Protein AF-0000000080185558 (afdb_homodimer)

Nearest PDB structures (foldseek):
  8uqu-assembly2_C-2  TM=9.472E-01  e=3.050E-12  Bordetella bronchiseptica
  8uqu-assembly1_B  TM=9.343E-01  e=3.740E-11  Bordetella bronchiseptica
  8uqu-assembly1_A  TM=9.328E-01  e=8.891E-11  Bordetella bronchiseptica
  3cuc-assembly2_B  TM=7.951E-01  e=1.608E-10  Bacteroides thetaiotaomicron VPI-5482
  3cuc-assembly1_A  TM=7.942E-01  e=2.536E-10  Bacteroides thetaiotaomicron VPI-5482

Radius of gyration: 28.35 Å; Cα contacts (8 Å, |Δi|>4): 754; chains: 2; bounding box: 51×85×63 Å

Structure (mmCIF, N/CA/C/O backbone):
data_AF-0000000080185558-model_v1
#
loop_
_entity.id
_entity.type
_entity.pdbx_description
1 polymer 'Fic family protein'
#
loop_
_atom_site.group_PDB
_atom_site.id
_atom_site.type_symbol
_atom_site.label_atom_id
_atom_site.label_alt_id
_atom_site.label_comp_id
_atom_site.label_asym_id
_atom_site.label_entity_id
_atom_site.label_seq_id
_atom_site.pdbx_PDB_ins_code
_atom_site.Cartn_x
_atom_site.Cartn_y
_atom_site.Cartn_z
_atom_site.occupancy
_atom_site.B_iso_or_equiv
_atom_site.auth_seq_id
_atom_site.auth_comp_id
_atom_site.auth_asym_id
_atom_site.auth_atom_id
_atom_site.pdbx_PDB_model_num
ATOM 1 N N . MET A 1 1 ? 21.391 -17.516 -0.894 1 70.75 1 MET A N 1
ATOM 2 C CA . MET A 1 1 ? 20.391 -16.781 -0.129 1 70.75 1 MET A CA 1
ATOM 3 C C . MET A 1 1 ? 19.75 -15.688 -0.983 1 70.75 1 MET A C 1
ATOM 5 O O . MET A 1 1 ? 20.406 -15.102 -1.849 1 70.75 1 MET A O 1
ATOM 9 N N . ILE A 1 2 ? 18.406 -15.594 -1.009 1 83 2 ILE A N 1
ATOM 10 C CA . ILE A 1 2 ? 17.672 -14.602 -1.779 1 83 2 ILE A CA 1
ATOM 11 C C . ILE A 1 2 ? 18.094 -13.203 -1.357 1 83 2 ILE A C 1
ATOM 13 O O . ILE A 1 2 ? 17.938 -12.82 -0.195 1 83 2 ILE A O 1
ATOM 17 N N . ARG A 1 3 ? 18.766 -12.438 -2.232 1 83.06 3 ARG A N 1
ATOM 18 C CA . ARG A 1 3 ? 19.219 -11.078 -1.965 1 83.06 3 ARG A CA 1
ATOM 19 C C . ARG A 1 3 ? 18.094 -10.078 -2.135 1 83.06 3 ARG A C 1
ATOM 21 O O . ARG A 1 3 ? 17.984 -9.422 -3.172 1 83.06 3 ARG A O 1
ATOM 28 N N . SER A 1 4 ? 17.359 -9.875 -1.063 1 83 4 SER A N 1
ATOM 29 C CA . SER A 1 4 ? 16.203 -8.992 -1.104 1 83 4 SER A CA 1
ATOM 30 C C . SER A 1 4 ? 16.594 -7.543 -0.873 1 83 4 SER A C 1
ATOM 32 O O . SER A 1 4 ? 15.781 -6.633 -1.06 1 83 4 SER A O 1
ATOM 34 N N . ASP A 1 5 ? 17.812 -7.254 -0.482 1 86.44 5 ASP A N 1
ATOM 35 C CA . ASP A 1 5 ? 18.297 -5.91 -0.185 1 86.44 5 ASP A CA 1
ATOM 36 C C . ASP A 1 5 ? 18.5 -5.102 -1.467 1 86.44 5 ASP A C 1
ATOM 38 O O . ASP A 1 5 ? 18.656 -3.879 -1.419 1 86.44 5 ASP A O 1
ATOM 42 N N . THR A 1 6 ? 18.391 -5.789 -2.619 1 87.88 6 THR A N 1
ATOM 43 C CA . THR A 1 6 ? 18.625 -5.121 -3.898 1 87.88 6 THR A CA 1
ATOM 44 C C . THR A 1 6 ? 17.297 -4.633 -4.492 1 87.88 6 THR A C 1
ATOM 46 O O . THR A 1 6 ? 17.281 -3.98 -5.535 1 87.88 6 THR A O 1
ATOM 49 N N . ILE A 1 7 ? 16.25 -4.91 -3.818 1 91.12 7 ILE A N 1
ATOM 50 C CA . ILE A 1 7 ? 14.953 -4.453 -4.301 1 91.12 7 ILE A CA 1
ATOM 51 C C . ILE A 1 7 ? 14.914 -2.926 -4.305 1 91.12 7 ILE A C 1
ATOM 53 O O . ILE A 1 7 ? 15.273 -2.287 -3.316 1 91.12 7 ILE A O 1
ATOM 57 N N . GLN A 1 8 ? 14.602 -2.414 -5.383 1 91.69 8 GLN A N 1
ATOM 58 C CA . GLN A 1 8 ? 14.336 -0.984 -5.469 1 91.69 8 GLN A CA 1
ATOM 59 C C . GLN A 1 8 ? 12.836 -0.708 -5.496 1 91.69 8 GLN A C 1
ATOM 61 O O . GLN A 1 8 ? 12.156 -1.01 -6.48 1 91.69 8 GLN A O 1
ATOM 66 N N . ILE A 1 9 ? 12.367 -0.141 -4.449 1 96.5 9 ILE A N 1
ATOM 67 C CA . ILE A 1 9 ? 10.953 0.216 -4.391 1 96.5 9 ILE A CA 1
ATOM 68 C C . ILE A 1 9 ? 10.727 1.552 -5.094 1 96.5 9 ILE A C 1
ATOM 70 O O . ILE A 1 9 ? 10.938 2.615 -4.508 1 96.5 9 ILE A O 1
ATOM 74 N N . THR A 1 10 ? 10.312 1.49 -6.305 1 96.5 10 THR A N 1
ATOM 75 C CA . THR A 1 10 ? 10.047 2.676 -7.113 1 96.5 10 THR A CA 1
ATOM 76 C C . THR A 1 10 ? 8.68 3.258 -6.785 1 96.5 10 THR A C 1
ATOM 78 O O . THR A 1 10 ? 7.855 2.602 -6.141 1 96.5 10 THR A O 1
ATOM 81 N N . PRO A 1 11 ? 8.383 4.488 -7.207 1 96.5 11 PRO A N 1
ATOM 82 C CA . PRO A 1 11 ? 7.043 5.051 -7.035 1 96.5 11 PRO A CA 1
ATOM 83 C C . PRO A 1 11 ? 5.957 4.184 -7.668 1 96.5 11 PRO A C 1
ATOM 85 O O . PRO A 1 11 ? 4.855 4.074 -7.117 1 96.5 11 PRO A O 1
ATOM 88 N N . GLU A 1 12 ? 6.301 3.521 -8.734 1 96.69 12 GLU A N 1
ATOM 89 C CA . GLU A 1 12 ? 5.328 2.65 -9.383 1 96.69 12 GLU A CA 1
ATOM 90 C C . GLU A 1 12 ? 4.996 1.444 -8.516 1 96.69 12 GLU A C 1
ATOM 92 O O . GLU A 1 12 ? 3.824 1.094 -8.344 1 96.69 12 GLU A O 1
ATOM 97 N N . ILE A 1 13 ? 6.027 0.806 -7.984 1 97.81 13 ILE A N 1
ATOM 98 C CA . ILE A 1 13 ? 5.828 -0.347 -7.113 1 97.81 13 ILE A CA 1
ATOM 99 C C . ILE A 1 13 ? 5 0.061 -5.895 1 97.81 13 ILE A C 1
ATOM 101 O O . ILE A 1 13 ? 4.059 -0.641 -5.516 1 97.81 13 ILE A O 1
ATOM 105 N N . LEU A 1 14 ? 5.324 1.234 -5.34 1 98.38 14 LEU A N 1
ATOM 106 C CA . LEU A 1 14 ? 4.574 1.75 -4.199 1 98.38 14 LEU A CA 1
ATOM 107 C C . LEU A 1 14 ? 3.107 1.959 -4.566 1 98.38 14 LEU A C 1
ATOM 109 O O . LEU A 1 14 ? 2.213 1.548 -3.824 1 98.38 14 LEU A O 1
ATOM 113 N N . ALA A 1 15 ? 2.863 2.578 -5.684 1 97.88 15 ALA A N 1
ATOM 114 C CA . ALA A 1 15 ? 1.501 2.875 -6.117 1 97.88 15 ALA A CA 1
ATOM 115 C C . ALA A 1 15 ? 0.706 1.592 -6.34 1 97.88 15 ALA A C 1
ATOM 117 O O . ALA A 1 15 ? -0.466 1.508 -5.965 1 97.88 15 ALA A O 1
ATOM 118 N N . LEU A 1 16 ? 1.311 0.596 -6.941 1 98.44 16 LEU A N 1
ATOM 119 C CA . LEU A 1 16 ? 0.646 -0.675 -7.211 1 98.44 16 LEU A CA 1
ATOM 120 C C . LEU A 1 16 ? 0.282 -1.383 -5.91 1 98.44 16 LEU A C 1
ATOM 122 O O . LEU A 1 16 ? -0.855 -1.828 -5.738 1 98.44 16 LEU A O 1
ATOM 126 N N . ILE A 1 17 ? 1.252 -1.471 -4.996 1 98.75 17 ILE A N 1
ATOM 127 C CA . ILE A 1 17 ? 1.008 -2.168 -3.736 1 98.75 17 ILE A CA 1
ATOM 128 C C . ILE A 1 17 ? -0.048 -1.418 -2.928 1 98.75 17 ILE A C 1
ATOM 130 O O . ILE A 1 17 ? -0.914 -2.035 -2.303 1 98.75 17 ILE A O 1
ATOM 134 N N . ALA A 1 18 ? 0.009 -0.059 -2.947 1 98.44 18 ALA A N 1
ATOM 135 C CA . ALA A 1 18 ? -0.997 0.746 -2.26 1 98.44 18 ALA A CA 1
ATOM 136 C C . ALA A 1 18 ? -2.393 0.469 -2.812 1 98.44 18 ALA A C 1
ATOM 138 O O . ALA A 1 18 ? -3.352 0.324 -2.049 1 98.44 18 ALA A O 1
ATOM 139 N N . ARG A 1 19 ? -2.506 0.372 -4.094 1 97.75 19 ARG A N 1
ATOM 140 C CA . ARG A 1 19 ? -3.779 0.091 -4.75 1 97.75 19 ARG A CA 1
ATOM 141 C C . ARG A 1 19 ? -4.301 -1.29 -4.367 1 97.75 19 ARG A C 1
ATOM 143 O O . ARG A 1 19 ? -5.484 -1.452 -4.066 1 97.75 19 ARG A O 1
ATOM 150 N N . LEU A 1 20 ? -3.455 -2.246 -4.402 1 98.62 20 LEU A N 1
ATOM 151 C CA . LEU A 1 20 ? -3.828 -3.617 -4.07 1 98.62 20 LEU A CA 1
ATOM 152 C C . LEU A 1 20 ? -4.289 -3.719 -2.621 1 98.62 20 LEU A C 1
ATOM 154 O O . LEU A 1 20 ? -5.285 -4.383 -2.328 1 98.62 20 LEU A O 1
ATOM 158 N N . ASN A 1 21 ? -3.59 -3.027 -1.733 1 98.44 21 ASN A N 1
ATOM 159 C CA . ASN A 1 21 ? -3.979 -3.051 -0.327 1 98.44 21 ASN A CA 1
ATOM 160 C C . ASN A 1 21 ? -5.289 -2.305 -0.095 1 98.44 21 ASN A C 1
ATOM 162 O O . ASN A 1 21 ? -6.086 -2.691 0.764 1 98.44 21 ASN A O 1
ATOM 166 N N . GLU A 1 22 ? -5.457 -1.172 -0.789 1 97.25 22 GLU A N 1
ATOM 167 C CA . GLU A 1 22 ? -6.727 -0.459 -0.682 1 97.25 22 GLU A CA 1
ATOM 168 C C . GLU A 1 22 ? -7.898 -1.363 -1.05 1 97.25 22 GLU A C 1
ATOM 170 O O . GLU A 1 22 ? -8.914 -1.382 -0.354 1 97.25 22 GLU A O 1
ATOM 175 N N . PHE A 1 23 ? -7.828 -2.152 -2.1 1 96.81 23 PHE A N 1
ATOM 176 C CA . PHE A 1 23 ? -8.891 -3.068 -2.5 1 96.81 23 PHE A CA 1
ATOM 177 C C . PHE A 1 23 ? -9.039 -4.199 -1.487 1 96.81 23 PHE A C 1
ATOM 179 O O . PHE A 1 23 ? -10.156 -4.641 -1.204 1 96.81 23 PHE A O 1
ATOM 186 N N . LYS A 1 24 ? -7.875 -4.73 -1.01 1 96.38 24 LYS A N 1
ATOM 187 C CA . LYS A 1 24 ? -7.895 -5.75 0.033 1 96.38 24 LYS A CA 1
ATOM 188 C C . LYS A 1 24 ? -8.75 -5.309 1.219 1 96.38 24 LYS A C 1
ATOM 190 O O . LYS A 1 24 ? -9.594 -6.062 1.696 1 96.38 24 LYS A O 1
ATOM 195 N N . GLY A 1 25 ? -8.555 -4.059 1.689 1 94.44 25 GLY A N 1
ATOM 196 C CA . GLY A 1 25 ? -9.344 -3.521 2.785 1 94.44 25 GLY A CA 1
ATOM 197 C C . GLY A 1 25 ? -10.82 -3.393 2.451 1 94.44 25 GLY A C 1
ATOM 198 O O . GLY A 1 25 ? -11.672 -3.773 3.25 1 94.44 25 GLY A O 1
ATOM 199 N N . ALA A 1 26 ? -11.086 -2.865 1.263 1 93 26 ALA A N 1
ATOM 200 C CA . ALA A 1 26 ? -12.469 -2.701 0.82 1 93 26 ALA A CA 1
ATOM 201 C C . ALA A 1 26 ? -13.188 -4.047 0.759 1 93 26 ALA A C 1
ATOM 203 O O . ALA A 1 26 ? -14.32 -4.172 1.222 1 93 26 ALA A O 1
ATOM 204 N N . TRP A 1 27 ? -12.5 -4.992 0.212 1 92.31 27 TRP A N 1
ATOM 205 C CA . TRP A 1 27 ? -13.086 -6.32 0.049 1 92.31 27 TRP A CA 1
ATOM 206 C C . TRP A 1 27 ? -13.445 -6.926 1.401 1 92.31 27 TRP A C 1
ATOM 208 O O . TRP A 1 27 ? -14.531 -7.48 1.569 1 92.31 27 TRP A O 1
ATOM 218 N N . ARG A 1 28 ? -12.57 -6.789 2.309 1 88.69 28 ARG A N 1
ATOM 219 C CA . ARG A 1 28 ? -12.781 -7.34 3.643 1 88.69 28 ARG A CA 1
ATOM 220 C C . ARG A 1 28 ? -13.977 -6.68 4.324 1 88.69 28 ARG A C 1
ATOM 222 O O . ARG A 1 28 ? -14.75 -7.344 5.016 1 88.69 28 ARG A O 1
ATOM 229 N N . ALA A 1 29 ? -14.172 -5.375 4.09 1 84.5 29 ALA A N 1
ATOM 230 C CA . ALA A 1 29 ? -15.195 -4.594 4.773 1 84.5 29 ALA A CA 1
ATOM 231 C C . ALA A 1 29 ? -16.562 -4.777 4.113 1 84.5 29 ALA A C 1
ATOM 233 O O . ALA A 1 29 ? -17.594 -4.641 4.77 1 84.5 29 ALA A O 1
ATOM 234 N N . MET A 1 30 ? -16.594 -4.746 2.719 1 76.75 30 MET A N 1
ATOM 235 C CA . MET A 1 30 ? -17.844 -4.891 1.983 1 76.75 30 MET A CA 1
ATOM 236 C C . MET A 1 30 ? -18.656 -6.062 2.518 1 76.75 30 MET A C 1
ATOM 238 O O . MET A 1 30 ? -19.875 -6.094 2.369 1 76.75 30 MET A O 1
ATOM 242 N N . GLY A 1 31 ? -18.219 -6.633 3.553 1 63.84 31 GLY A N 1
ATOM 243 C CA . GLY A 1 31 ? -18.969 -7.816 3.947 1 63.84 31 GLY A CA 1
ATOM 244 C C . GLY A 1 31 ? -19.172 -8.797 2.809 1 63.84 31 GLY A C 1
ATOM 245 O O . GLY A 1 31 ? -18.625 -8.617 1.716 1 63.84 31 GLY A O 1
ATOM 246 N N . THR A 1 32 ? -19.844 -9.852 3.09 1 60.66 32 THR A N 1
ATOM 247 C CA . THR A 1 32 ? -19.984 -10.969 2.16 1 60.66 32 THR A CA 1
ATOM 248 C C . THR A 1 32 ? -21.078 -10.68 1.131 1 60.66 32 THR A C 1
ATOM 250 O O . THR A 1 32 ? -22.203 -10.344 1.491 1 60.66 32 THR A O 1
ATOM 253 N N . LEU A 1 33 ? -20.594 -10.102 -0.109 1 70.44 33 LEU A N 1
ATOM 254 C CA . LEU A 1 33 ? -21.547 -10.336 -1.199 1 70.44 33 LEU A CA 1
ATOM 255 C C . LEU A 1 33 ? -22.422 -11.547 -0.913 1 70.44 33 LEU A C 1
ATOM 257 O O . LEU A 1 33 ? -22.062 -12.391 -0.088 1 70.44 33 LEU A O 1
ATOM 261 N N . ALA A 1 34 ? -23.578 -11.461 -1.423 1 80.69 34 ALA A N 1
ATOM 262 C CA . ALA A 1 34 ? -24.422 -12.641 -1.251 1 80.69 34 ALA A CA 1
ATOM 263 C C . ALA A 1 34 ? -23.656 -13.922 -1.582 1 80.69 34 ALA A C 1
ATOM 265 O O . ALA A 1 34 ? -22.906 -13.969 -2.562 1 80.69 34 ALA A O 1
ATOM 266 N N . PRO A 1 35 ? -23.781 -14.773 -0.708 1 83.31 35 PRO A N 1
ATOM 267 C CA . PRO A 1 35 ? -23.047 -16.031 -0.886 1 83.31 35 PRO A CA 1
ATOM 268 C C . PRO A 1 35 ? -23.219 -16.625 -2.283 1 83.31 35 PRO A C 1
ATOM 270 O O . PRO A 1 35 ? -22.266 -17.172 -2.846 1 83.31 35 PRO A O 1
ATOM 273 N N . GLU A 1 36 ? -24.422 -16.5 -2.84 1 86.06 36 GLU A N 1
ATOM 274 C CA . GLU A 1 36 ? -24.703 -17.047 -4.164 1 86.06 36 GLU A CA 1
ATOM 275 C C . GLU A 1 36 ? -23.875 -16.328 -5.234 1 86.06 36 GLU A C 1
ATOM 277 O O . GLU A 1 36 ? -23.375 -16.969 -6.168 1 86.06 36 GLU A O 1
ATOM 282 N N . ARG A 1 37 ? -23.766 -15.07 -5.043 1 85.38 37 ARG A N 1
ATOM 283 C CA . ARG A 1 37 ? -22.969 -14.289 -5.996 1 85.38 37 ARG A CA 1
ATOM 284 C C . ARG A 1 37 ? -21.484 -14.633 -5.898 1 85.38 37 ARG A C 1
ATOM 286 O O . ARG A 1 37 ? -20.812 -14.773 -6.918 1 85.38 37 ARG A O 1
ATOM 293 N N . LEU A 1 38 ? -21.062 -14.789 -4.707 1 88.25 38 LEU A N 1
ATOM 294 C CA . LEU A 1 38 ? -19.656 -15.156 -4.48 1 88.25 38 LEU A CA 1
ATOM 295 C C . LEU A 1 38 ? -19.359 -16.531 -5.066 1 88.25 38 LEU A C 1
ATOM 297 O O . LEU A 1 38 ? -18.297 -16.75 -5.656 1 88.25 38 LEU A O 1
ATOM 301 N N . ARG A 1 39 ? -20.281 -17.391 -4.906 1 89.62 39 ARG A N 1
ATOM 302 C CA . ARG A 1 39 ? -20.125 -18.734 -5.461 1 89.62 39 ARG A CA 1
ATOM 303 C C . ARG A 1 39 ? -20.031 -18.688 -6.984 1 89.62 39 ARG A C 1
ATOM 305 O O . ARG A 1 39 ? -19.219 -19.406 -7.582 1 89.62 39 ARG A O 1
ATOM 312 N N . GLY A 1 40 ? -20.859 -17.812 -7.547 1 89.44 40 GLY A N 1
ATOM 313 C CA . GLY A 1 40 ? -20.812 -17.656 -8.992 1 89.44 40 GLY A CA 1
ATOM 314 C C . GLY A 1 40 ? -19.5 -17.078 -9.484 1 89.44 40 GLY A C 1
ATOM 315 O O . GLY A 1 40 ? -18.906 -17.594 -10.438 1 89.44 40 GLY A O 1
ATOM 316 N N . LEU A 1 41 ? -19.016 -16.109 -8.812 1 90.81 41 LEU A N 1
ATOM 317 C CA . LEU A 1 41 ? -17.75 -15.484 -9.172 1 90.81 41 LEU A CA 1
ATOM 318 C C . LEU A 1 41 ? -16.609 -16.484 -9.031 1 90.81 41 LEU A C 1
ATOM 320 O O . LEU A 1 41 ? -15.727 -16.547 -9.898 1 90.81 41 LEU A O 1
ATOM 324 N N . ARG A 1 42 ? -16.656 -17.219 -8.008 1 93 42 ARG A N 1
ATOM 325 C CA . ARG A 1 42 ? -15.594 -18.188 -7.742 1 93 42 ARG A CA 1
ATOM 326 C C . ARG A 1 42 ? -15.562 -19.266 -8.82 1 93 42 ARG A C 1
ATOM 328 O O . ARG A 1 42 ? -14.484 -19.703 -9.242 1 93 42 ARG A O 1
ATOM 335 N N . ARG A 1 43 ? -16.734 -19.734 -9.195 1 92.06 43 ARG A N 1
ATOM 336 C CA . ARG A 1 43 ? -16.828 -20.766 -10.219 1 92.06 43 ARG A CA 1
ATOM 337 C C . ARG A 1 43 ? -16.234 -20.266 -11.539 1 92.06 43 ARG A C 1
ATOM 339 O O . ARG A 1 43 ? -15.445 -20.984 -12.172 1 92.06 43 ARG A O 1
ATOM 346 N N . VAL A 1 44 ? -16.578 -19.094 -11.898 1 92.62 44 VAL A N 1
ATOM 347 C CA . VAL A 1 44 ? -16.078 -18.531 -13.141 1 92.62 44 VAL A CA 1
ATOM 348 C C . VAL A 1 44 ? -14.57 -18.359 -13.055 1 92.62 44 VAL A C 1
ATOM 350 O O . VAL A 1 44 ? -13.844 -18.719 -13.992 1 92.62 44 VAL A O 1
ATOM 353 N N . ALA A 1 45 ? -14.094 -17.828 -11.961 1 94.69 45 ALA A N 1
ATOM 354 C CA . ALA A 1 45 ? -12.664 -17.625 -11.766 1 94.69 45 ALA A CA 1
ATOM 355 C C . ALA A 1 45 ? -11.898 -18.938 -11.82 1 94.69 45 ALA A C 1
ATOM 357 O O . ALA A 1 45 ? -10.805 -19 -12.398 1 94.69 45 ALA A O 1
ATOM 358 N N . LEU A 1 46 ? -12.492 -19.938 -11.188 1 95 46 LEU A N 1
ATOM 359 C CA . LEU A 1 46 ? -11.852 -21.25 -11.156 1 95 46 LEU A CA 1
ATOM 360 C C . LEU A 1 46 ? -11.688 -21.812 -12.57 1 95 46 LEU A C 1
ATOM 362 O O . LEU A 1 46 ? -10.609 -22.281 -12.93 1 95 46 LEU A O 1
ATOM 366 N N . ILE A 1 47 ? -12.688 -21.719 -13.352 1 94.5 47 ILE A N 1
ATOM 367 C CA . ILE A 1 47 ? -12.672 -22.219 -14.727 1 94.5 47 ILE A CA 1
ATOM 368 C C . ILE A 1 47 ? -11.609 -21.453 -15.531 1 94.5 47 ILE A C 1
ATOM 370 O O . ILE A 1 47 ? -10.797 -22.078 -16.219 1 94.5 47 ILE A O 1
ATOM 374 N N . GLU A 1 48 ? -11.617 -20.172 -15.367 1 95.75 48 GLU A N 1
ATOM 375 C CA . GLU A 1 48 ? -10.641 -19.344 -16.078 1 95.75 48 GLU A CA 1
ATOM 376 C C . GLU A 1 48 ? -9.219 -19.656 -15.625 1 95.75 48 GLU A C 1
ATOM 378 O O . GLU A 1 48 ? -8.305 -19.719 -16.453 1 95.75 48 GLU A O 1
ATOM 383 N N . SER A 1 49 ? -9.047 -19.797 -14.328 1 96.69 49 SER A N 1
ATOM 384 C CA . SER A 1 49 ? -7.73 -20.078 -13.773 1 96.69 49 SER A CA 1
ATOM 385 C C . SER A 1 49 ? -7.176 -21.406 -14.305 1 96.69 49 SER A C 1
ATOM 387 O O . SER A 1 49 ? -6.02 -21.469 -14.734 1 96.69 49 SER A O 1
ATOM 389 N N . ILE A 1 50 ? -8.031 -22.391 -14.297 1 95.25 50 ILE A N 1
ATOM 390 C CA . ILE A 1 50 ? -7.621 -23.719 -14.766 1 95.25 50 ILE A CA 1
ATOM 391 C C . ILE A 1 50 ? -7.277 -23.656 -16.25 1 95.25 50 ILE A C 1
ATOM 393 O O . ILE A 1 50 ? -6.18 -24.031 -16.656 1 95.25 50 ILE A O 1
ATOM 397 N N . GLY A 1 51 ? -8.211 -23.156 -17.031 1 95 51 GLY A N 1
ATOM 398 C CA . GLY A 1 51 ? -7.996 -23.062 -18.469 1 95 51 GLY A CA 1
ATOM 399 C C . GLY A 1 51 ? -6.766 -22.266 -18.828 1 95 51 GLY A C 1
ATOM 400 O O . GLY A 1 51 ? -5.93 -22.719 -19.609 1 95 51 GLY A O 1
ATOM 401 N N . SER A 1 52 ? -6.602 -21.094 -18.266 1 96.69 52 SER A N 1
ATOM 402 C CA . SER A 1 52 ? -5.496 -20.188 -18.578 1 96.69 52 SER A CA 1
ATOM 403 C C . SER A 1 52 ? -4.16 -20.797 -18.156 1 96.69 52 SER A C 1
ATOM 405 O O . SER A 1 52 ? -3.17 -20.688 -18.891 1 96.69 52 SE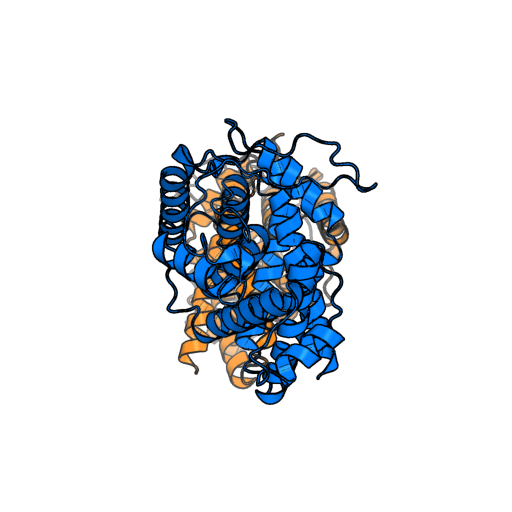R A O 1
ATOM 407 N N . SER A 1 53 ? -4.125 -21.359 -16.953 1 95.88 53 SER A N 1
ATOM 408 C CA . SER A 1 53 ? -2.873 -21.938 -16.469 1 95.88 53 SER A CA 1
ATOM 409 C C . SER A 1 53 ? -2.371 -23.031 -17.406 1 95.88 53 SER A C 1
ATOM 411 O O . SER A 1 53 ? -1.172 -23.125 -17.672 1 95.88 53 SER A O 1
ATOM 413 N N . ILE A 1 54 ? -3.289 -23.859 -17.922 1 92.06 54 ILE A N 1
ATOM 414 C CA . ILE A 1 54 ? -2.91 -24.953 -18.812 1 92.06 54 ILE A CA 1
ATOM 415 C C . ILE A 1 54 ? -2.564 -24.406 -20.188 1 92.06 54 ILE A C 1
ATOM 417 O O . ILE A 1 54 ? -1.644 -24.906 -20.844 1 92.06 54 ILE A O 1
ATOM 421 N N . ARG A 1 55 ? -3.215 -23.359 -20.594 1 93.19 55 ARG A N 1
ATOM 422 C CA . ARG A 1 55 ? -2.955 -22.766 -21.906 1 93.19 55 ARG A CA 1
ATOM 423 C C . ARG A 1 55 ? -1.618 -22.031 -21.906 1 93.19 55 ARG A C 1
ATOM 425 O O . ARG A 1 55 ? -0.947 -21.953 -22.938 1 93.19 55 ARG A O 1
ATOM 432 N N . ILE A 1 56 ? -1.224 -21.453 -20.781 1 92 56 ILE A N 1
ATOM 433 C CA . ILE A 1 56 ? 0.089 -20.828 -20.656 1 92 56 ILE A CA 1
ATOM 434 C C . ILE A 1 56 ? 1.18 -21.844 -20.984 1 92 56 ILE A C 1
ATOM 436 O O . ILE A 1 56 ? 2.207 -21.516 -21.562 1 92 56 ILE A O 1
ATOM 440 N N . GLU A 1 57 ? 0.874 -23.141 -20.719 1 87.44 57 GLU A N 1
ATOM 441 C CA . GLU A 1 57 ? 1.847 -24.219 -20.938 1 87.44 57 GLU A CA 1
ATOM 442 C C . GLU A 1 57 ? 1.7 -24.812 -22.328 1 87.44 57 GLU A C 1
ATOM 444 O O . GLU A 1 57 ? 2.428 -25.734 -22.688 1 87.44 57 GLU A O 1
ATOM 449 N N . GLY A 1 58 ? 0.653 -24.422 -23.109 1 85.75 58 GLY A N 1
ATOM 450 C CA . GLY A 1 58 ? 0.615 -24.844 -24.5 1 85.75 58 GLY A CA 1
ATOM 451 C C . GLY A 1 58 ? -0.654 -25.594 -24.859 1 85.75 58 GLY A C 1
ATOM 452 O O . GLY A 1 58 ? -0.856 -25.953 -26.031 1 85.75 58 GLY A O 1
ATOM 453 N N . SER A 1 59 ? -1.517 -25.781 -23.875 1 86.94 59 SER A N 1
ATOM 454 C CA . SER A 1 59 ? -2.781 -26.453 -24.156 1 86.94 59 SER A CA 1
ATOM 455 C C . SER A 1 59 ? -3.686 -25.578 -25.016 1 86.94 59 SER A C 1
ATOM 457 O O . SER A 1 59 ? -3.492 -24.359 -25.094 1 86.94 59 SER A O 1
ATOM 459 N N . LYS A 1 60 ? -4.645 -26.234 -25.641 1 88.88 60 LYS A N 1
ATOM 460 C CA . LYS A 1 60 ? -5.562 -25.484 -26.5 1 88.88 60 LYS A CA 1
ATOM 461 C C . LYS A 1 60 ? -6.992 -25.562 -25.969 1 88.88 60 LYS A C 1
ATOM 463 O O . LYS A 1 60 ? -7.926 -25.078 -26.609 1 88.88 60 LYS A O 1
ATOM 468 N N . LEU A 1 61 ? -7.141 -26.156 -24.828 1 90 61 LEU A N 1
ATOM 469 C CA . LEU A 1 61 ? -8.477 -26.297 -24.266 1 90 61 LEU A CA 1
ATOM 470 C C . LEU A 1 61 ? -9.109 -24.938 -24 1 90 61 LEU A C 1
ATOM 472 O O . LEU A 1 61 ? -8.469 -24.062 -23.422 1 90 61 LEU A O 1
ATOM 476 N N . THR A 1 62 ? -10.352 -24.766 -24.391 1 92.31 62 THR A N 1
ATOM 477 C CA . THR A 1 62 ? -11.102 -23.547 -24.141 1 92.31 62 THR A CA 1
ATOM 478 C C . THR A 1 62 ? -11.758 -23.594 -22.766 1 92.31 62 THR A C 1
ATOM 480 O O . THR A 1 62 ? -11.875 -24.656 -22.156 1 92.31 62 THR A O 1
ATOM 483 N N . ASP A 1 63 ? -12.195 -22.438 -22.328 1 92.62 63 ASP A N 1
ATOM 484 C CA . ASP A 1 63 ? -12.883 -22.375 -21.031 1 92.62 63 ASP A CA 1
ATOM 485 C C . ASP A 1 63 ? -14.164 -23.203 -21.062 1 92.62 63 ASP A C 1
ATOM 487 O O . ASP A 1 63 ? -14.539 -23.812 -20.062 1 92.62 63 ASP A O 1
ATOM 491 N N . ARG A 1 64 ? -14.812 -23.188 -22.125 1 91.5 64 ARG A N 1
ATOM 492 C CA . ARG A 1 64 ? -16.031 -23.984 -22.281 1 91.5 64 ARG A CA 1
ATOM 493 C C . ARG A 1 64 ? -15.75 -25.469 -22.141 1 91.5 64 ARG A C 1
ATOM 495 O O . ARG A 1 64 ? -16.516 -26.203 -21.5 1 91.5 64 ARG A O 1
ATOM 502 N N . GLU A 1 65 ? -14.672 -25.938 -22.703 1 89.94 65 GLU A N 1
ATOM 503 C CA . GLU A 1 65 ? -14.266 -27.328 -22.578 1 89.94 65 GLU A CA 1
ATOM 504 C C . GLU A 1 65 ? -13.883 -27.672 -21.141 1 89.94 65 GLU A C 1
ATOM 506 O O . GLU A 1 65 ? -14.227 -28.75 -20.641 1 89.94 65 GLU A O 1
ATOM 511 N N . VAL A 1 66 ? -13.188 -26.734 -20.516 1 90.81 66 VAL A N 1
ATOM 512 C CA . VAL A 1 66 ? -12.82 -26.922 -19.109 1 90.81 66 VAL A CA 1
ATOM 513 C C . VAL A 1 66 ? -14.078 -27.031 -18.266 1 90.81 66 VAL A C 1
ATOM 515 O O . VAL A 1 66 ? -14.18 -27.922 -17.406 1 90.81 66 VAL A O 1
ATOM 518 N N . GLU A 1 67 ? -15.031 -26.156 -18.5 1 91.38 67 GLU A N 1
ATOM 519 C CA . GLU A 1 67 ? -16.281 -26.156 -17.75 1 91.38 67 GLU A CA 1
ATOM 520 C C . GLU A 1 67 ? -17.031 -27.484 -17.922 1 91.38 67 GLU A C 1
ATOM 522 O O . GLU A 1 67 ? -17.562 -28.031 -16.969 1 91.38 67 GLU A O 1
ATOM 527 N N . ARG A 1 68 ? -17.078 -28 -19.062 1 88.25 68 ARG A N 1
ATOM 528 C CA . ARG A 1 68 ? -17.734 -29.266 -19.359 1 88.25 68 ARG A CA 1
ATOM 529 C C . ARG A 1 68 ? -17.078 -30.406 -18.625 1 88.25 68 ARG A C 1
ATOM 531 O O . ARG A 1 68 ? -17.75 -31.297 -18.094 1 88.25 68 ARG A O 1
ATOM 538 N N . LEU A 1 69 ? -15.789 -30.312 -18.656 1 85.12 69 LEU A N 1
ATOM 539 C CA . LEU A 1 69 ? -15.039 -31.359 -17.984 1 85.12 69 LEU A CA 1
ATOM 540 C C . LEU A 1 69 ? -15.312 -31.359 -16.484 1 85.12 69 LEU A C 1
ATOM 542 O O . LEU A 1 69 ? -15.438 -32.406 -15.867 1 85.12 69 LEU A O 1
ATOM 546 N N . LEU A 1 70 ? -15.445 -30.219 -15.914 1 86.38 70 LEU A N 1
ATOM 547 C CA . LEU A 1 70 ? -15.641 -30.078 -14.469 1 86.38 70 LEU A CA 1
ATOM 548 C C . LEU A 1 70 ? -17.062 -30.438 -14.078 1 86.38 70 LEU A C 1
ATOM 550 O O . LEU A 1 70 ? -17.312 -30.859 -12.945 1 86.38 70 LEU A O 1
ATOM 554 N N . SER A 1 71 ? -17.953 -30.141 -14.953 1 82.5 71 SER A N 1
ATOM 555 C CA . SER A 1 71 ? -19.359 -30.469 -14.688 1 82.5 71 SER A CA 1
ATOM 556 C C . SER A 1 71 ? -19.594 -31.969 -14.781 1 82.5 71 SER A C 1
ATOM 558 O O . SER A 1 71 ? -20.516 -32.5 -14.148 1 82.5 71 SER A O 1
ATOM 560 N N . ASN A 1 72 ? -18.906 -32.625 -15.633 1 68.31 72 ASN A N 1
ATOM 561 C CA . ASN A 1 72 ? -19.062 -34.062 -15.859 1 68.31 72 ASN A CA 1
ATOM 562 C C . ASN A 1 72 ? -18.172 -34.875 -14.93 1 68.31 72 ASN A C 1
ATOM 564 O O . ASN A 1 72 ? -17.828 -36.031 -15.234 1 68.31 72 ASN A O 1
ATOM 568 N N . ALA A 1 73 ? -17.656 -34.344 -13.953 1 57.31 73 ALA A N 1
ATOM 569 C CA . ALA A 1 73 ? -16.578 -34.875 -13.117 1 57.31 73 ALA A CA 1
ATOM 570 C C . ALA A 1 73 ? -16.781 -36.344 -12.805 1 57.31 73 ALA A C 1
ATOM 572 O O . ALA A 1 73 ? -15.93 -36.969 -12.18 1 57.31 73 ALA A O 1
ATOM 573 N N . GLN A 1 74 ? -17.984 -36.812 -12.984 1 48.81 74 GLN A N 1
ATOM 574 C CA . GLN A 1 74 ? -18.109 -38.25 -12.75 1 48.81 74 GLN A CA 1
ATOM 575 C C . GLN A 1 74 ? -17.25 -39.031 -13.734 1 48.81 74 GLN A C 1
ATOM 577 O O . GLN A 1 74 ? -17.094 -40.25 -13.586 1 48.81 74 GLN A O 1
ATOM 582 N N . ILE A 1 75 ? -16.828 -38.469 -14.734 1 50.22 75 ILE A N 1
ATOM 583 C CA . ILE A 1 75 ? -16.172 -39.375 -15.672 1 50.22 75 ILE A CA 1
ATOM 584 C C . ILE A 1 75 ? -14.68 -39.438 -15.375 1 50.22 75 ILE A C 1
ATOM 586 O O . ILE A 1 75 ? -13.945 -38.469 -15.641 1 50.22 75 ILE A O 1
ATOM 590 N N . ARG A 1 76 ? -14.211 -40.094 -14.383 1 54.56 76 ARG A N 1
ATOM 591 C CA . ARG A 1 76 ? -12.875 -40.438 -13.898 1 54.56 76 ARG A CA 1
ATOM 592 C C . ARG A 1 76 ? -11.969 -40.875 -15.047 1 54.56 76 ARG A C 1
ATOM 594 O O . ARG A 1 76 ? -10.781 -41.125 -14.844 1 54.56 76 ARG A O 1
ATOM 601 N N . THR A 1 77 ? -12.617 -41.094 -16.172 1 55.94 77 THR A N 1
ATOM 602 C CA . THR A 1 77 ? -11.711 -41.531 -17.219 1 55.94 77 THR A CA 1
ATOM 603 C C . THR A 1 77 ? -11.258 -40.375 -18.094 1 55.94 77 THR A C 1
ATOM 605 O O . THR A 1 77 ? -12.07 -39.781 -18.797 1 55.94 77 THR A O 1
ATOM 608 N N . PHE A 1 78 ? -10.156 -39.656 -17.625 1 63.16 78 PHE A N 1
ATOM 609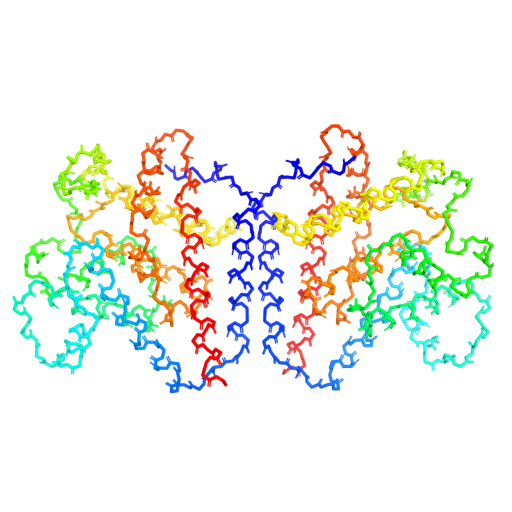 C CA . PHE A 1 78 ? -9.539 -38.594 -18.422 1 63.16 78 PHE A CA 1
ATOM 610 C C . PHE A 1 78 ? -8.578 -39.156 -19.438 1 63.16 78 PHE A C 1
ATOM 612 O O . PHE A 1 78 ? -7.477 -39.594 -19.094 1 63.16 78 PHE A O 1
ATOM 619 N N . ALA A 1 79 ? -9.062 -39.469 -20.531 1 62.78 79 ALA A N 1
ATOM 620 C CA . ALA A 1 79 ? -8.289 -40.219 -21.531 1 62.78 79 ALA A CA 1
ATOM 621 C C . ALA A 1 79 ? -7.184 -39.312 -22.109 1 62.78 79 ALA A C 1
ATOM 623 O O . ALA A 1 79 ? -6.074 -39.781 -22.375 1 62.78 79 ALA A O 1
ATOM 624 N N . ALA A 1 80 ? -7.434 -37.969 -22.172 1 75.31 80 ALA A N 1
ATOM 625 C CA . ALA A 1 80 ? -6.469 -37.094 -22.828 1 75.31 80 ALA A CA 1
ATOM 626 C C . ALA A 1 80 ? -5.629 -36.344 -21.797 1 75.31 80 ALA A C 1
ATOM 628 O O . ALA A 1 80 ? -6.086 -36.094 -20.672 1 75.31 80 ALA A O 1
ATOM 629 N N . GLY A 1 81 ? -4.398 -36.156 -22.094 1 79.38 81 GLY A N 1
ATOM 630 C CA . GLY A 1 81 ? -3.426 -35.5 -21.25 1 79.38 81 GLY A CA 1
ATOM 631 C C . GLY A 1 81 ? -3.93 -34.188 -20.688 1 79.38 81 GLY A C 1
ATOM 632 O O . GLY A 1 81 ? -3.791 -33.906 -19.5 1 79.38 81 GLY A O 1
ATOM 633 N N . ASP A 1 82 ? -4.562 -33.438 -21.516 1 84.69 82 ASP A N 1
ATOM 634 C CA . ASP A 1 82 ? -5.051 -32.125 -21.094 1 84.69 82 ASP A CA 1
ATOM 635 C C . ASP A 1 82 ? -6.172 -32.25 -20.078 1 84.69 82 ASP A C 1
ATOM 637 O O . ASP A 1 82 ? -6.27 -31.438 -19.141 1 84.69 82 ASP A O 1
ATOM 641 N N . GLU A 1 83 ? -6.992 -33.219 -20.25 1 86.5 83 GLU A N 1
ATOM 642 C CA . GLU A 1 83 ? -8.102 -33.438 -19.312 1 86.5 83 GLU A CA 1
ATOM 643 C C . GLU A 1 83 ? -7.594 -33.875 -17.938 1 86.5 83 GLU A C 1
ATOM 645 O O . GLU A 1 83 ? -8.164 -33.469 -16.922 1 86.5 83 GLU A O 1
ATOM 650 N N . GLN A 1 84 ? -6.543 -34.656 -18 1 89.94 84 GLN A N 1
ATOM 651 C CA . GLN A 1 84 ? -5.926 -35.062 -16.734 1 89.94 84 GLN A CA 1
ATOM 652 C C . GLN A 1 84 ? -5.352 -33.875 -15.992 1 89.94 84 GLN A C 1
ATOM 654 O O . GLN A 1 84 ? -5.496 -33.75 -14.773 1 89.94 84 GLN A O 1
ATOM 659 N N . GLU A 1 85 ? -4.719 -33 -16.75 1 90.81 85 GLU A N 1
ATOM 660 C CA . GLU A 1 85 ? -4.141 -31.812 -16.172 1 90.81 85 GLU A CA 1
ATOM 661 C C . GLU A 1 85 ? -5.227 -30.906 -15.594 1 90.81 85 GLU A C 1
ATOM 663 O O . GLU A 1 85 ? -5.055 -30.312 -14.516 1 90.81 85 GLU A O 1
ATOM 668 N N . VAL A 1 86 ? -6.348 -30.797 -16.312 1 91.69 86 VAL A N 1
ATOM 669 C CA . VAL A 1 86 ? -7.477 -30 -15.859 1 91.69 86 VAL A CA 1
ATOM 670 C C . VAL A 1 86 ? -8 -30.547 -14.531 1 91.69 86 VAL A C 1
ATOM 672 O O . VAL A 1 86 ? -8.211 -29.797 -13.578 1 91.69 86 VAL A O 1
ATOM 675 N N . ALA A 1 87 ? -8.195 -31.844 -14.453 1 91.62 87 ALA A N 1
ATOM 676 C CA . ALA A 1 87 ? -8.758 -32.469 -13.266 1 91.62 87 ALA A CA 1
ATOM 677 C C . ALA A 1 87 ? -7.855 -32.25 -12.055 1 91.62 87 ALA A C 1
ATOM 679 O O . ALA A 1 87 ? -8.336 -31.891 -10.977 1 91.62 87 ALA A O 1
ATOM 680 N N . GLY A 1 88 ? -6.523 -32.531 -12.227 1 93.94 88 GLY A N 1
ATOM 681 C CA . GLY A 1 88 ? -5.582 -32.312 -11.141 1 93.94 88 GLY A CA 1
ATOM 682 C C . GLY A 1 88 ? -5.539 -30.875 -10.648 1 93.94 88 GLY A C 1
ATOM 683 O O . GLY A 1 88 ? -5.562 -30.625 -9.438 1 93.94 88 GLY A O 1
ATOM 684 N N . TYR A 1 89 ? -5.484 -29.938 -11.594 1 95.19 89 TYR A N 1
ATOM 685 C CA . TYR A 1 89 ? -5.441 -28.531 -11.25 1 95.19 89 TYR A CA 1
ATOM 686 C C . TYR A 1 89 ? -6.715 -28.094 -10.531 1 95.19 89 TYR A C 1
ATOM 688 O O . TYR A 1 89 ? -6.656 -27.359 -9.539 1 95.19 89 TYR A O 1
ATOM 696 N N . ALA A 1 90 ? -7.879 -28.531 -11.016 1 93.69 90 ALA A N 1
ATOM 697 C CA . ALA A 1 90 ? -9.172 -28.172 -10.445 1 93.69 90 ALA A CA 1
ATOM 698 C C . ALA A 1 90 ? -9.281 -28.641 -9 1 93.69 90 ALA A C 1
ATOM 700 O O . ALA A 1 90 ? -9.656 -27.859 -8.117 1 93.69 90 ALA A O 1
ATOM 701 N N . GLU A 1 91 ? -8.969 -29.875 -8.797 1 94.19 91 GLU A N 1
ATOM 702 C CA . GLU A 1 91 ? -9.055 -30.438 -7.449 1 94.19 91 GLU A CA 1
ATOM 703 C C . GLU A 1 91 ? -8.094 -29.719 -6.496 1 94.19 91 GLU A C 1
ATOM 705 O O . GLU A 1 91 ? -8.445 -29.438 -5.348 1 94.19 91 GLU A O 1
ATOM 710 N N . LEU A 1 92 ? -6.891 -29.469 -6.992 1 96.81 92 LEU A N 1
ATOM 711 C CA . LEU A 1 92 ? -5.895 -28.797 -6.168 1 96.81 92 LEU A CA 1
ATOM 712 C C . LEU A 1 92 ? -6.352 -27.391 -5.805 1 96.81 92 LEU A C 1
ATOM 714 O O . LEU A 1 92 ? -6.266 -26.984 -4.641 1 96.81 92 LEU A O 1
ATOM 718 N N . MET A 1 93 ? -6.871 -26.641 -6.746 1 96.38 93 MET A N 1
ATOM 719 C CA . MET A 1 93 ? -7.309 -25.266 -6.5 1 96.38 93 MET A CA 1
ATOM 720 C C . MET A 1 93 ? -8.484 -25.25 -5.523 1 96.38 93 MET A C 1
ATOM 722 O O . MET A 1 93 ? -8.562 -24.359 -4.672 1 96.38 93 MET A O 1
ATOM 726 N N . GLU A 1 94 ? -9.391 -26.188 -5.656 1 93.12 94 GLU A N 1
ATOM 727 C CA . GLU A 1 94 ? -10.492 -26.281 -4.703 1 93.12 94 GLU A CA 1
ATOM 728 C C . GLU A 1 94 ? -9.977 -26.516 -3.287 1 93.12 94 GLU A C 1
ATOM 730 O O . GLU A 1 94 ? -10.484 -25.922 -2.33 1 93.12 94 GLU A O 1
ATOM 735 N N . ARG A 1 95 ? -9.016 -27.391 -3.227 1 94.62 95 ARG A N 1
ATOM 736 C CA . ARG A 1 95 ? -8.406 -27.656 -1.925 1 94.62 95 ARG A CA 1
ATOM 737 C C . ARG A 1 95 ? -7.742 -26.406 -1.367 1 94.62 95 ARG A C 1
ATOM 739 O O . ARG A 1 95 ? -7.863 -26.109 -0.177 1 94.62 95 ARG A O 1
ATOM 746 N N . ILE A 1 96 ? -7.039 -25.703 -2.16 1 96.88 96 ILE A N 1
ATOM 747 C CA . ILE A 1 96 ? -6.367 -24.469 -1.754 1 96.88 96 ILE A CA 1
ATOM 748 C C . ILE A 1 96 ? -7.398 -23.469 -1.25 1 96.88 96 ILE A C 1
ATOM 750 O O . ILE A 1 96 ? -7.238 -22.891 -0.171 1 96.88 96 ILE A O 1
ATOM 754 N N . PHE A 1 97 ? -8.484 -23.281 -1.995 1 94.06 97 PHE A N 1
ATOM 755 C CA . PHE A 1 97 ? -9.5 -22.297 -1.641 1 94.06 97 PHE A CA 1
ATOM 756 C C . PHE A 1 97 ? -10.195 -22.672 -0.339 1 94.06 97 PHE A C 1
ATOM 758 O O . PHE A 1 97 ? -10.547 -21.812 0.458 1 94.06 97 PHE A O 1
ATOM 765 N N . SER A 1 98 ? -10.258 -23.953 -0.093 1 93.31 98 SER A N 1
ATOM 766 C CA . SER A 1 98 ? -11.016 -24.422 1.064 1 93.31 98 SER A CA 1
ATOM 767 C C . SER A 1 98 ? -10.125 -24.516 2.303 1 93.31 98 SER A C 1
ATOM 769 O O . SER A 1 98 ? -10.602 -24.344 3.426 1 93.31 98 SER A O 1
ATOM 771 N N . PHE A 1 99 ? -8.75 -24.688 2.119 1 95.81 99 PHE A N 1
ATOM 772 C CA . PHE A 1 99 ? -7.965 -25.094 3.275 1 95.81 99 PHE A CA 1
ATOM 773 C C . PHE A 1 99 ? -6.66 -24.297 3.346 1 95.81 99 PHE A C 1
ATOM 775 O O . PHE A 1 99 ? -5.719 -24.703 4.027 1 95.81 99 PHE A O 1
ATOM 782 N N . TRP A 1 100 ? -6.547 -23.219 2.639 1 96.31 100 TRP A N 1
ATOM 783 C CA . TRP A 1 100 ? -5.293 -22.484 2.562 1 96.31 100 TRP A CA 1
ATOM 784 C C . TRP A 1 100 ? -4.773 -22.141 3.955 1 96.31 100 TRP A C 1
ATOM 786 O O . TRP A 1 100 ? -3.562 -22.062 4.172 1 96.31 100 TRP A O 1
ATOM 796 N N . GLN A 1 101 ? -5.613 -21.953 4.953 1 96.31 101 GLN A N 1
ATOM 797 C CA . GLN A 1 101 ? -5.207 -21.578 6.301 1 96.31 101 GLN A CA 1
ATOM 798 C C . GLN A 1 101 ? -4.414 -22.688 6.977 1 96.31 101 GLN A C 1
ATOM 800 O O . GLN A 1 101 ? -3.648 -22.438 7.91 1 96.31 101 GLN A O 1
ATOM 805 N N . HIS A 1 102 ? -4.555 -23.906 6.438 1 95.62 102 HIS A N 1
ATOM 806 C CA . HIS A 1 102 ? -3.984 -25.078 7.105 1 95.62 102 HIS A CA 1
ATOM 807 C C . HIS A 1 102 ? -2.885 -25.703 6.262 1 95.62 102 HIS A C 1
ATOM 809 O O . HIS A 1 102 ? -2.426 -26.812 6.566 1 95.62 102 HIS A O 1
ATOM 815 N N . ILE A 1 103 ? -2.471 -25.078 5.254 1 97 103 ILE A N 1
ATOM 816 C CA . ILE A 1 103 ? -1.409 -25.594 4.395 1 97 103 ILE A CA 1
ATOM 817 C C . ILE A 1 103 ? -0.121 -24.812 4.645 1 97 103 ILE A C 1
ATOM 819 O O . ILE A 1 103 ? 0.048 -23.703 4.141 1 97 103 ILE A O 1
ATOM 823 N N . PRO A 1 104 ? 0.738 -25.391 5.453 1 96.5 104 PRO A N 1
ATOM 824 C CA . PRO A 1 104 ? 1.996 -24.672 5.68 1 96.5 104 PRO A CA 1
ATOM 825 C C . PRO A 1 104 ? 2.857 -24.578 4.426 1 96.5 104 PRO A C 1
ATOM 827 O O . PRO A 1 104 ? 2.787 -25.453 3.555 1 96.5 104 PRO A O 1
ATOM 830 N N . PHE A 1 105 ? 3.635 -23.531 4.352 1 97.56 105 PHE A N 1
ATOM 831 C CA . PHE A 1 105 ? 4.59 -23.391 3.26 1 97.56 105 PHE A CA 1
ATOM 832 C C . PHE A 1 105 ? 5.91 -24.078 3.607 1 97.56 105 PHE A C 1
ATOM 834 O O . PHE A 1 105 ? 6.848 -23.422 4.066 1 97.56 105 PHE A O 1
ATOM 841 N N . THR A 1 106 ? 6 -25.344 3.402 1 98.12 106 THR A N 1
ATOM 842 C CA . THR A 1 106 ? 7.172 -26.172 3.676 1 98.12 106 THR A CA 1
ATOM 843 C C . THR A 1 106 ? 7.539 -27 2.455 1 98.12 106 THR A C 1
ATOM 845 O O . THR A 1 106 ? 6.742 -27.141 1.522 1 98.12 106 THR A O 1
ATOM 848 N N . VAL A 1 107 ? 8.727 -27.562 2.5 1 98.19 107 VAL A N 1
ATOM 849 C CA . VAL A 1 107 ? 9.195 -28.422 1.414 1 98.19 107 VAL A CA 1
ATOM 850 C C . VAL A 1 107 ? 8.25 -29.609 1.252 1 98.19 107 VAL A C 1
ATOM 852 O O . VAL A 1 107 ? 7.852 -29.953 0.134 1 98.19 107 VAL A O 1
ATOM 855 N N . ASN A 1 108 ? 7.809 -30.156 2.363 1 98 108 ASN A N 1
ATOM 856 C CA . ASN A 1 108 ? 6.93 -31.328 2.324 1 98 108 ASN A CA 1
ATOM 857 C C . ASN A 1 108 ? 5.574 -30.984 1.713 1 98 108 ASN A C 1
ATOM 859 O O . ASN A 1 108 ? 5.051 -31.734 0.889 1 98 108 ASN A O 1
ATOM 863 N N . HIS A 1 109 ? 5.027 -29.906 2.086 1 98.19 109 HIS A N 1
ATOM 864 C CA . HIS A 1 109 ? 3.721 -29.531 1.558 1 98.19 109 HIS A CA 1
ATOM 865 C C . HIS A 1 109 ? 3.814 -29.125 0.087 1 98.19 109 HIS A C 1
ATOM 867 O O . HIS A 1 109 ? 2.881 -29.359 -0.684 1 98.19 109 HIS A O 1
ATOM 873 N N . ILE A 1 110 ? 4.934 -28.516 -0.298 1 98.69 110 ILE A N 1
ATOM 874 C CA . ILE A 1 110 ? 5.125 -28.188 -1.705 1 98.69 110 ILE A CA 1
ATOM 875 C C . ILE A 1 110 ? 5.176 -29.469 -2.537 1 98.69 110 ILE A C 1
ATOM 877 O O . ILE A 1 110 ? 4.555 -29.547 -3.6 1 98.69 110 ILE A O 1
ATOM 881 N N . LYS A 1 111 ? 5.852 -30.484 -2.059 1 98.56 111 LYS A N 1
ATOM 882 C CA . LYS A 1 111 ? 5.898 -31.781 -2.73 1 98.56 111 LYS A CA 1
ATOM 883 C C . LYS A 1 111 ? 4.516 -32.438 -2.787 1 98.56 111 LYS A C 1
ATOM 885 O O . LYS A 1 111 ? 4.141 -33.031 -3.799 1 98.56 111 LYS A O 1
ATOM 890 N N . GLN A 1 112 ? 3.791 -32.281 -1.7 1 98.19 112 GLN A N 1
ATOM 891 C CA . GLN A 1 112 ? 2.436 -32.812 -1.658 1 98.19 112 GLN A CA 1
ATOM 892 C C . GLN A 1 112 ? 1.532 -32.125 -2.668 1 98.19 112 GLN A C 1
ATOM 894 O O . GLN A 1 112 ? 0.739 -32.781 -3.355 1 98.19 112 GLN A O 1
ATOM 899 N N . LEU A 1 113 ? 1.652 -30.812 -2.719 1 98.56 113 LEU A N 1
ATOM 900 C CA . LEU A 1 113 ? 0.867 -30.062 -3.688 1 98.56 113 LEU A CA 1
ATOM 901 C C . LEU A 1 113 ? 1.225 -30.469 -5.113 1 98.56 113 LEU A C 1
ATOM 903 O O . LEU A 1 113 ? 0.349 -30.562 -5.977 1 98.56 113 LEU A O 1
ATOM 907 N N . HIS A 1 114 ? 2.514 -30.703 -5.359 1 98.56 114 HIS A N 1
ATOM 908 C CA . HIS A 1 114 ? 2.947 -31.172 -6.668 1 98.56 114 HIS A CA 1
ATOM 909 C C . HIS A 1 114 ? 2.336 -32.531 -6.992 1 98.56 114 HIS A C 1
ATOM 911 O O . HIS A 1 114 ? 1.864 -32.75 -8.109 1 98.56 114 HIS A O 1
ATOM 917 N N . ARG A 1 115 ? 2.311 -33.406 -6.016 1 98 115 ARG A N 1
ATOM 918 C CA . ARG A 1 115 ? 1.702 -34.719 -6.18 1 98 115 ARG A CA 1
ATOM 919 C C . ARG A 1 115 ? 0.225 -34.594 -6.535 1 98 115 ARG A 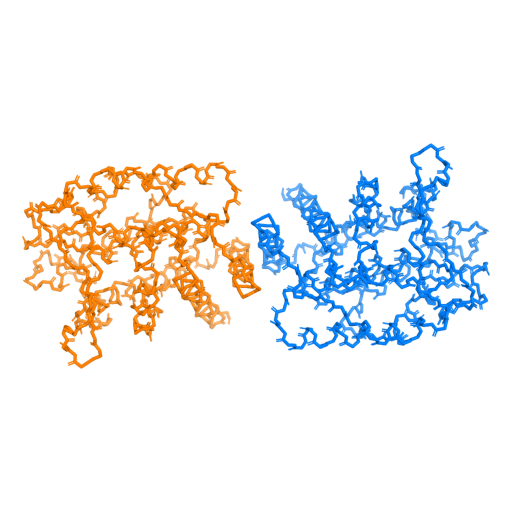C 1
ATOM 921 O O . ARG A 1 115 ? -0.253 -35.25 -7.457 1 98 115 ARG A O 1
ATOM 928 N N . ASP A 1 116 ? -0.457 -33.719 -5.82 1 97.19 116 ASP A N 1
ATOM 929 C CA . ASP A 1 116 ? -1.886 -33.531 -6.043 1 97.19 116 ASP A CA 1
ATOM 930 C C . ASP A 1 116 ? -2.148 -32.906 -7.418 1 97.19 116 ASP A C 1
ATOM 932 O O . ASP A 1 116 ? -3.117 -33.281 -8.086 1 97.19 116 ASP A O 1
ATOM 936 N N . LEU A 1 117 ? -1.313 -32 -7.84 1 97.12 117 LEU A N 1
ATOM 937 C CA . LEU A 1 117 ? -1.431 -31.344 -9.133 1 97.12 117 LEU A CA 1
ATOM 938 C C . LEU A 1 117 ? -1.392 -32.344 -10.273 1 97.12 117 LEU A C 1
ATOM 940 O O . LEU A 1 117 ? -2.109 -32.219 -11.266 1 97.12 117 LEU A O 1
ATOM 944 N N . LEU A 1 118 ? -0.554 -33.406 -10.109 1 95.62 118 LEU A N 1
ATOM 945 C CA . LEU A 1 118 ? -0.317 -34.375 -11.18 1 95.62 118 LEU A CA 1
ATOM 946 C C . LEU A 1 118 ? -1.011 -35.688 -10.883 1 95.62 118 LEU A C 1
ATOM 948 O O . LEU A 1 118 ? -0.641 -36.719 -11.438 1 95.62 118 LEU A O 1
ATOM 952 N N . ALA A 1 119 ? -1.992 -35.625 -9.961 1 93.62 119 ALA A N 1
ATOM 953 C CA . ALA A 1 119 ? -2.621 -36.844 -9.422 1 93.62 119 ALA A CA 1
ATOM 954 C C . ALA A 1 119 ? -3.195 -37.719 -10.531 1 93.62 119 ALA A C 1
ATOM 956 O O . ALA A 1 119 ? -3.18 -38.938 -10.438 1 93.62 119 ALA A O 1
ATOM 957 N N . TYR A 1 120 ? -3.654 -37.094 -11.633 1 91.62 120 TYR A N 1
ATOM 958 C CA . TYR A 1 120 ? -4.352 -37.844 -12.672 1 91.62 120 TYR A CA 1
ATOM 959 C C . TYR A 1 120 ? -3.477 -38 -13.906 1 91.62 120 TYR A C 1
ATOM 961 O O . TYR A 1 120 ? -3.871 -38.656 -14.875 1 91.62 120 TYR A O 1
ATOM 969 N N . SER A 1 121 ? -2.283 -37.375 -13.867 1 90.56 121 SER A N 1
ATOM 970 C CA . SER A 1 121 ? -1.386 -37.438 -15.016 1 90.56 121 SER A CA 1
ATOM 971 C C . SER A 1 121 ? -0.621 -38.75 -15.047 1 90.56 121 SER A C 1
ATOM 973 O O . SER A 1 121 ? 0.334 -38.938 -14.289 1 90.56 121 SER A O 1
ATOM 975 N N . GLU A 1 122 ? -0.907 -39.594 -15.953 1 90.75 122 GLU A N 1
ATOM 976 C CA . GLU A 1 122 ? -0.264 -40.906 -16.062 1 90.75 122 GLU A CA 1
ATOM 977 C C . GLU A 1 122 ? 1.217 -40.781 -16.406 1 90.75 122 GLU A C 1
ATOM 979 O O . GLU A 1 122 ? 2.057 -41.469 -15.836 1 90.75 122 GLU A O 1
ATOM 984 N N . LYS A 1 123 ? 1.522 -39.844 -17.297 1 88.56 123 LYS A N 1
ATOM 985 C CA . LYS A 1 123 ? 2.898 -39.688 -17.75 1 88.56 123 LYS A CA 1
ATOM 986 C C . LYS A 1 123 ? 3.791 -39.156 -16.625 1 88.56 123 LYS A C 1
ATOM 988 O O . LYS A 1 123 ? 5.012 -39.312 -16.688 1 88.56 123 LYS A O 1
ATOM 993 N N . ASP A 1 124 ? 3.148 -38.625 -15.586 1 92.19 124 ASP A N 1
ATOM 994 C CA . ASP A 1 124 ? 3.916 -38 -14.508 1 92.19 124 ASP A CA 1
ATOM 995 C C . ASP A 1 124 ? 3.865 -38.844 -13.242 1 92.19 124 ASP A C 1
ATOM 997 O O . ASP A 1 124 ? 4.371 -38.469 -12.195 1 92.19 124 ASP A O 1
ATOM 1001 N N . ALA A 1 125 ? 3.277 -40.031 -13.32 1 92.56 125 ALA A N 1
ATOM 1002 C CA . ALA A 1 125 ? 3.068 -40.875 -12.164 1 92.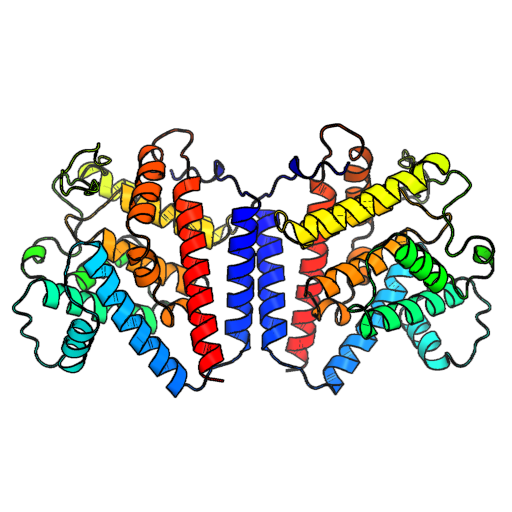56 125 ALA A CA 1
ATOM 1003 C C . ALA A 1 125 ? 4.398 -41.281 -11.523 1 92.56 125 ALA A C 1
ATOM 1005 O O . ALA A 1 125 ? 4.484 -41.438 -10.305 1 92.56 125 ALA A O 1
ATOM 1006 N N . TRP A 1 126 ? 5.395 -41.312 -12.328 1 92 126 TRP A N 1
ATOM 1007 C CA . TRP A 1 126 ? 6.664 -41.875 -11.852 1 92 126 TRP A CA 1
ATOM 1008 C C . TRP A 1 126 ? 7.418 -40.844 -11.023 1 92 126 TRP A C 1
ATOM 1010 O O . TRP A 1 126 ? 8.32 -41.188 -10.258 1 92 126 TRP A O 1
ATOM 1020 N N . HIS A 1 127 ? 7.086 -39.5 -11.086 1 93.56 127 HIS A N 1
ATOM 1021 C CA . HIS A 1 127 ? 7.918 -38.531 -10.414 1 93.56 127 HIS A CA 1
ATOM 1022 C C . HIS A 1 127 ? 7.07 -37.562 -9.602 1 93.56 127 HIS A C 1
ATOM 1024 O O . HIS A 1 127 ? 7.609 -36.688 -8.883 1 93.56 127 HIS A O 1
ATOM 1030 N N . ARG A 1 128 ? 5.699 -37.625 -9.695 1 95.06 128 ARG A N 1
ATOM 1031 C CA . ARG A 1 128 ? 4.875 -36.656 -8.992 1 95.06 128 ARG A CA 1
ATOM 1032 C C . ARG A 1 128 ? 5.18 -36.656 -7.5 1 95.06 128 ARG A C 1
ATOM 1034 O O . ARG A 1 128 ? 5.254 -37.719 -6.879 1 95.06 128 ARG A O 1
ATOM 1041 N N . GLY A 1 129 ? 5.414 -35.5 -6.93 1 97.25 129 GLY A N 1
ATOM 1042 C CA . GLY A 1 129 ? 5.719 -35.312 -5.516 1 97.25 129 GLY A CA 1
ATOM 1043 C C . GLY A 1 129 ? 7.199 -35.469 -5.207 1 97.25 129 GLY A C 1
ATOM 1044 O O . GLY A 1 129 ? 7.609 -35.344 -4.051 1 97.25 129 GLY A O 1
ATOM 1045 N N . HIS A 1 130 ? 7.984 -35.688 -6.281 1 97.44 130 HIS A N 1
ATOM 1046 C CA . HIS A 1 130 ? 9.422 -35.844 -6.09 1 97.44 130 HIS A CA 1
ATOM 1047 C C . HIS A 1 130 ? 10.211 -34.844 -6.91 1 97.44 130 HIS A C 1
ATOM 1049 O O . HIS A 1 130 ? 9.812 -34.5 -8.023 1 97.44 130 HIS A O 1
ATOM 1055 N N . TYR A 1 131 ? 11.375 -34.469 -6.324 1 97.94 131 TYR A N 1
ATOM 1056 C CA . TYR A 1 131 ? 12.258 -33.562 -7.051 1 97.94 131 TYR A CA 1
ATOM 1057 C C . TYR A 1 131 ? 12.82 -34.219 -8.297 1 97.94 131 TYR A C 1
ATOM 1059 O O . TYR A 1 131 ? 12.883 -35.469 -8.375 1 97.94 131 TYR A O 1
ATOM 1067 N N . LYS A 1 132 ? 13.195 -33.375 -9.227 1 96.31 132 LYS A N 1
ATOM 1068 C CA . LYS A 1 132 ? 13.797 -33.844 -10.469 1 96.31 132 LYS A CA 1
ATOM 1069 C C . LYS A 1 132 ? 15.062 -34.656 -10.203 1 96.31 132 LYS A C 1
ATOM 1071 O O . LYS A 1 132 ? 15.812 -34.344 -9.273 1 96.31 132 LYS A O 1
ATOM 1076 N N . THR A 1 133 ? 15.273 -35.625 -11 1 94.5 133 THR A N 1
ATOM 1077 C CA . THR A 1 133 ? 16.484 -36.438 -10.922 1 94.5 133 THR A CA 1
ATOM 1078 C C . THR A 1 133 ? 17.359 -36.25 -12.156 1 94.5 133 THR A C 1
ATOM 1080 O O . THR A 1 133 ? 18.5 -36.688 -12.203 1 94.5 133 THR A O 1
ATOM 1083 N N . THR A 1 134 ? 16.781 -35.562 -13.18 1 91.94 134 THR A N 1
ATOM 1084 C CA . THR A 1 134 ? 17.484 -35.188 -14.391 1 91.94 134 THR A CA 1
ATOM 1085 C C . THR A 1 134 ? 17.375 -33.688 -14.648 1 91.94 134 THR A C 1
ATOM 1087 O O . THR A 1 134 ? 16.391 -33.062 -14.273 1 91.94 134 THR A O 1
ATOM 1090 N N . SER A 1 135 ? 18.453 -33.25 -15.281 1 87.69 135 SER A N 1
ATOM 1091 C CA . SER A 1 135 ? 18.453 -31.812 -15.562 1 87.69 135 SER A CA 1
ATOM 1092 C C . SER A 1 135 ? 17.312 -31.422 -16.484 1 87.69 135 SER A C 1
ATOM 1094 O O . SER A 1 135 ? 16.938 -32.188 -17.375 1 87.69 135 SER A O 1
ATOM 1096 N N . ASN A 1 136 ? 16.656 -30.359 -16.188 1 81.94 136 ASN A N 1
ATOM 1097 C CA . ASN A 1 136 ? 15.586 -29.812 -17.016 1 81.94 136 ASN A CA 1
ATOM 1098 C C . ASN A 1 136 ? 15.852 -28.359 -17.391 1 81.94 136 ASN A C 1
ATOM 1100 O O . ASN A 1 136 ? 16.875 -27.781 -16.984 1 81.94 136 ASN A O 1
ATOM 1104 N N . SER A 1 137 ? 15.273 -27.953 -18.469 1 72.62 137 SER A N 1
ATOM 1105 C CA . SER A 1 137 ? 15.391 -26.562 -18.891 1 72.62 137 SER A CA 1
ATOM 1106 C C . SER A 1 137 ? 14.031 -25.875 -18.875 1 72.62 137 SER A C 1
ATOM 1108 O O . SER A 1 137 ? 13 -26.5 -19.109 1 72.62 137 SER A O 1
ATOM 1110 N N . ALA A 1 138 ? 14.031 -24.672 -18.234 1 61.38 138 ALA A N 1
ATOM 1111 C CA . ALA A 1 138 ? 12.797 -23.891 -18.266 1 61.38 138 ALA A CA 1
ATOM 1112 C C . ALA A 1 138 ? 12.547 -23.344 -19.672 1 61.38 138 ALA A C 1
ATOM 1114 O O . ALA A 1 138 ? 13.477 -22.891 -20.344 1 61.38 138 ALA A O 1
ATOM 1115 N N . ALA A 1 139 ? 11.602 -23.891 -20.438 1 55.28 139 ALA A N 1
ATOM 1116 C CA . ALA A 1 139 ? 11.344 -23.594 -21.844 1 55.28 139 ALA A CA 1
ATOM 1117 C C . ALA A 1 139 ? 11.211 -22.094 -22.078 1 55.28 139 ALA A C 1
ATOM 1119 O O . ALA A 1 139 ? 10.508 -21.406 -21.328 1 55.28 139 ALA A O 1
ATOM 1120 N N . ALA A 1 140 ? 12.359 -21.297 -22.453 1 50.84 140 ALA A N 1
ATOM 1121 C CA . ALA A 1 140 ? 12.18 -19.953 -22.984 1 50.84 140 ALA A CA 1
ATOM 1122 C C . ALA A 1 140 ? 11.656 -20 -24.422 1 50.84 140 ALA A C 1
ATOM 1124 O O . ALA A 1 140 ? 12.164 -20.75 -25.25 1 50.84 140 ALA A O 1
ATOM 1125 N N . PHE A 1 141 ? 10.242 -19.875 -24.609 1 43.88 141 PHE A N 1
ATOM 1126 C CA . PHE A 1 141 ? 9.648 -19.984 -25.922 1 43.88 141 PHE A CA 1
ATOM 1127 C C . PHE A 1 141 ? 9.914 -18.719 -26.734 1 43.88 141 PHE A C 1
ATOM 1129 O O . PHE A 1 141 ? 9.797 -17.609 -26.203 1 43.88 141 PHE A O 1
ATOM 1136 N N . GLU A 1 142 ? 10.695 -18.609 -27.688 1 41.97 142 GLU A N 1
ATOM 1137 C CA . GLU A 1 142 ? 10.75 -17.516 -28.641 1 41.97 142 GLU A CA 1
ATOM 1138 C C . GLU A 1 142 ? 9.445 -17.406 -29.438 1 41.97 142 GLU A C 1
ATOM 1140 O O . GLU A 1 142 ? 8.68 -18.359 -29.516 1 41.97 142 GLU A O 1
ATOM 1145 N N . GLU A 1 143 ? 9.023 -16.25 -29.953 1 40.44 143 GLU A N 1
ATOM 1146 C CA . GLU A 1 143 ? 7.84 -15.891 -30.734 1 40.44 143 GLU A CA 1
ATOM 1147 C C . GLU A 1 143 ? 7.496 -16.984 -31.75 1 40.44 143 GLU A C 1
ATOM 1149 O O . GLU A 1 143 ? 6.316 -17.25 -31.984 1 40.44 143 GLU A O 1
ATOM 1154 N N . ASN A 1 144 ? 8.344 -17.312 -32.875 1 40.25 144 ASN A N 1
ATOM 1155 C CA . ASN A 1 144 ? 8.109 -18.125 -34.062 1 40.25 144 ASN A CA 1
ATOM 1156 C C . ASN A 1 144 ? 8.18 -19.609 -33.75 1 40.25 144 ASN A C 1
ATOM 1158 O O . ASN A 1 144 ? 8.297 -20.438 -34.656 1 40.25 144 ASN A O 1
ATOM 1162 N N . GLY A 1 145 ? 7.992 -20.172 -32.625 1 40.97 145 GLY A N 1
ATOM 1163 C CA . GLY A 1 145 ? 8.109 -21.594 -32.312 1 40.97 145 GLY A CA 1
ATOM 1164 C C . GLY A 1 145 ? 9.539 -22.031 -32.062 1 40.97 145 GLY A C 1
ATOM 1165 O O . GLY A 1 145 ? 9.812 -23.234 -31.953 1 40.97 145 GLY A O 1
ATOM 1166 N N . VAL A 1 146 ? 10.539 -21.297 -32.625 1 42.12 146 VAL A N 1
ATOM 1167 C CA . VAL A 1 146 ? 11.945 -21.688 -32.594 1 42.12 146 VAL A CA 1
ATOM 1168 C C . VAL A 1 146 ? 12.492 -21.469 -31.172 1 42.12 146 VAL A C 1
ATOM 1170 O O . VAL A 1 146 ? 12.289 -20.406 -30.578 1 42.12 146 VAL A O 1
ATOM 1173 N N . GLN A 1 147 ? 12.828 -22.578 -30.484 1 42.78 147 GLN A N 1
ATOM 1174 C CA . GLN A 1 147 ? 13.633 -22.641 -29.266 1 42.78 147 GLN A CA 1
ATOM 1175 C C . GLN A 1 147 ? 14.797 -21.656 -29.312 1 42.78 147 GLN A C 1
ATOM 1177 O O . GLN A 1 147 ? 15.805 -21.906 -29.984 1 42.78 147 GLN A O 1
ATOM 1182 N N . THR A 1 148 ? 14.664 -20.453 -29.797 1 44.41 148 THR A N 1
ATOM 1183 C CA . THR A 1 148 ? 15.93 -19.766 -30.016 1 44.41 148 THR A CA 1
ATOM 1184 C C . THR A 1 148 ? 16.719 -19.656 -28.719 1 44.41 148 THR A C 1
ATOM 1186 O O . THR A 1 148 ? 17.953 -19.703 -28.719 1 44.41 148 THR A O 1
ATOM 1189 N N . GLY A 1 149 ? 16.359 -18.672 -27.594 1 42.59 149 GLY A N 1
ATOM 1190 C CA . GLY A 1 149 ? 17.312 -18.094 -26.656 1 42.59 149 GLY A CA 1
ATOM 1191 C C . GLY A 1 149 ? 17.578 -19 -25.469 1 42.59 149 GLY A C 1
ATOM 1192 O O . GLY A 1 149 ? 16.906 -20.016 -25.281 1 42.59 149 GLY A O 1
ATOM 1193 N N . VAL A 1 150 ? 18.766 -18.703 -24.688 1 47.09 150 VAL A N 1
ATOM 1194 C CA . VAL A 1 150 ? 19.391 -19.359 -23.547 1 47.09 150 VAL A CA 1
ATOM 1195 C C . VAL A 1 150 ? 18.359 -19.656 -22.469 1 47.09 150 VAL A C 1
ATOM 1197 O O . VAL A 1 150 ? 17.719 -18.734 -21.953 1 47.09 150 VAL A O 1
ATOM 1200 N N . VAL A 1 151 ? 17.672 -20.75 -22.656 1 54.06 151 VAL A N 1
ATOM 1201 C CA . VAL A 1 151 ? 16.859 -21.25 -21.547 1 54.06 151 VAL A CA 1
ATOM 1202 C C . VAL A 1 151 ? 17.641 -21.141 -20.25 1 54.06 151 VAL A C 1
ATOM 1204 O O . VAL A 1 151 ? 18.734 -21.688 -20.125 1 54.06 151 VAL A O 1
ATOM 1207 N N . PRO A 1 152 ? 17.297 -20.188 -19.359 1 61.59 152 PRO A N 1
ATOM 1208 C CA . PRO A 1 152 ? 18.031 -20.141 -18.094 1 61.59 152 PRO A CA 1
ATOM 1209 C C . PRO A 1 152 ? 18.188 -21.531 -17.453 1 61.59 152 PRO A C 1
ATOM 1211 O O . PRO A 1 152 ? 17.219 -22.297 -17.422 1 61.59 152 PRO A O 1
ATOM 1214 N N . GLN A 1 153 ? 19.391 -22.047 -17.516 1 76.38 153 GLN A N 1
ATOM 1215 C CA . GLN A 1 153 ? 19.672 -23.266 -16.766 1 76.38 153 GLN A CA 1
ATOM 1216 C C . GLN A 1 153 ? 19.094 -23.203 -15.359 1 76.38 153 GLN A C 1
ATOM 1218 O O . GLN A 1 153 ? 19.25 -22.203 -14.656 1 76.38 153 GLN A O 1
ATOM 1223 N N . THR A 1 154 ? 18.188 -24.25 -15.109 1 90 154 THR A N 1
ATOM 1224 C CA . THR A 1 154 ? 17.594 -24.344 -13.781 1 90 154 THR A CA 1
ATOM 1225 C C . THR A 1 154 ? 18.562 -25.016 -12.812 1 90 154 THR A C 1
ATOM 1227 O O . THR A 1 154 ? 19.672 -25.406 -13.203 1 90 154 THR A O 1
ATOM 1230 N N . ALA A 1 155 ? 18.297 -25.062 -11.594 1 93.38 155 ALA A N 1
ATOM 1231 C CA . ALA A 1 155 ? 19.141 -25.703 -10.594 1 93.38 155 ALA A CA 1
ATOM 1232 C C . ALA A 1 155 ? 19.406 -27.172 -10.961 1 93.38 155 ALA A C 1
ATOM 1234 O O . ALA A 1 155 ? 18.562 -27.812 -11.57 1 93.38 155 ALA A O 1
ATOM 1235 N N . THR A 1 156 ? 20.547 -27.703 -10.656 1 94.12 156 THR A N 1
ATOM 1236 C CA . THR A 1 156 ? 20.844 -29.125 -10.859 1 94.12 156 THR A CA 1
ATOM 1237 C C . THR A 1 156 ? 20.031 -29.984 -9.891 1 94.12 156 THR A C 1
ATOM 1239 O O . THR A 1 156 ? 19.641 -29.516 -8.812 1 94.12 156 THR A O 1
ATOM 1242 N N . PRO A 1 157 ? 19.75 -31.188 -10.344 1 95.94 157 PRO A N 1
ATOM 1243 C CA . PRO A 1 157 ? 19.062 -32.094 -9.414 1 95.94 157 PRO A CA 1
ATOM 1244 C C . PRO A 1 157 ? 19.781 -32.219 -8.07 1 95.94 157 PRO A C 1
ATOM 1246 O O . PRO A 1 157 ? 19.125 -32.312 -7.027 1 95.94 157 PRO A O 1
ATOM 1249 N N . PHE A 1 158 ? 21.047 -32.094 -8.062 1 96.12 158 PHE A N 1
ATOM 1250 C CA . PHE A 1 158 ? 21.844 -32.219 -6.844 1 96.12 158 PHE A CA 1
ATOM 1251 C C . PHE A 1 158 ? 21.609 -31.031 -5.922 1 96.12 158 PHE A C 1
ATOM 1253 O O . PHE A 1 158 ? 21.484 -31.203 -4.707 1 96.12 158 PHE A O 1
ATOM 1260 N N . ASP A 1 159 ? 21.484 -29.891 -6.492 1 96.19 159 ASP A N 1
ATOM 1261 C CA . ASP A 1 159 ? 21.375 -28.672 -5.707 1 96.19 159 ASP A CA 1
ATOM 1262 C C . ASP A 1 159 ? 19.922 -28.406 -5.297 1 96.19 159 ASP A C 1
ATOM 1264 O O . ASP A 1 159 ? 19.656 -27.625 -4.387 1 96.19 159 ASP A O 1
ATOM 1268 N N . THR A 1 160 ? 19 -29.016 -5.926 1 97.44 160 THR A N 1
ATOM 1269 C CA . THR A 1 160 ? 17.578 -28.703 -5.824 1 97.44 160 THR A CA 1
ATOM 1270 C C . THR A 1 160 ? 17.094 -28.828 -4.379 1 97.44 160 THR A C 1
ATOM 1272 O O . THR A 1 160 ? 16.5 -27.906 -3.836 1 97.44 160 THR A O 1
ATOM 1275 N N . PRO A 1 161 ? 17.422 -29.938 -3.635 1 98 161 PRO A N 1
ATOM 1276 C CA . PRO A 1 161 ? 16.922 -30.047 -2.264 1 98 161 PRO A CA 1
ATOM 1277 C C . PRO A 1 161 ? 17.422 -28.922 -1.357 1 98 161 PRO A C 1
ATOM 1279 O O . PRO A 1 161 ? 16.641 -28.344 -0.602 1 98 161 PRO A O 1
ATOM 1282 N N . ARG A 1 162 ? 18.641 -28.594 -1.473 1 97.69 162 ARG A N 1
ATOM 1283 C CA . ARG A 1 162 ? 19.219 -27.531 -0.651 1 97.69 162 ARG A CA 1
ATOM 1284 C C . ARG A 1 162 ? 18.594 -26.188 -0.982 1 97.69 162 ARG A C 1
ATOM 1286 O O . ARG A 1 162 ? 18.203 -25.422 -0.082 1 97.69 162 ARG A O 1
ATOM 1293 N N . LEU A 1 163 ? 18.453 -25.859 -2.232 1 97.12 163 LEU A N 1
ATOM 1294 C CA . LEU A 1 163 ? 17.938 -24.578 -2.676 1 97.12 163 LEU A CA 1
ATOM 1295 C C . LEU A 1 163 ? 16.469 -24.422 -2.273 1 97.12 163 LEU A C 1
ATOM 1297 O O . LEU A 1 163 ? 16.047 -23.328 -1.871 1 97.12 163 LEU A O 1
ATOM 1301 N N . MET A 1 164 ? 15.758 -25.547 -2.354 1 98.44 164 MET A N 1
ATOM 1302 C CA . MET A 1 164 ? 14.359 -25.5 -1.939 1 98.44 164 MET A CA 1
ATOM 1303 C C . MET A 1 164 ? 14.242 -25.281 -0.434 1 98.44 164 MET A C 1
ATOM 1305 O O . MET A 1 164 ? 13.383 -24.531 0.026 1 98.44 164 MET A O 1
ATOM 1309 N N . SER A 1 165 ? 15.062 -25.922 0.329 1 98.31 165 SER A N 1
ATOM 1310 C CA . SER A 1 165 ? 15.086 -25.703 1.771 1 98.31 165 SER A CA 1
ATOM 1311 C C . SER A 1 165 ? 15.414 -24.25 2.107 1 98.31 165 SER A C 1
ATOM 1313 O O . SER A 1 165 ? 14.797 -23.656 3 1 98.31 165 SER A O 1
ATOM 1315 N N . GLU A 1 166 ? 16.344 -23.688 1.381 1 97.75 166 GLU A N 1
ATOM 1316 C CA . GLU A 1 166 ? 16.734 -22.297 1.578 1 97.75 166 GLU A CA 1
ATOM 1317 C C . GLU A 1 166 ? 15.578 -21.359 1.222 1 97.75 166 GLU A C 1
ATOM 1319 O O . GLU A 1 166 ? 15.336 -20.375 1.922 1 97.75 166 GLU A O 1
ATOM 1324 N N . LEU A 1 167 ? 14.906 -21.672 0.161 1 97.81 167 LEU A N 1
ATOM 1325 C CA . LEU A 1 167 ? 13.773 -20.859 -0.271 1 97.81 167 LEU A CA 1
ATOM 1326 C C . LEU A 1 167 ? 12.68 -20.844 0.791 1 97.81 167 LEU A C 1
ATOM 1328 O O . LEU A 1 167 ? 12.211 -19.766 1.184 1 97.81 167 LEU A O 1
ATOM 1332 N N . VAL A 1 168 ? 12.297 -22.031 1.279 1 98.44 168 VAL A N 1
ATOM 1333 C CA . VAL A 1 168 ? 11.219 -22.156 2.254 1 98.44 168 VAL A CA 1
ATOM 1334 C C . VAL A 1 168 ? 11.617 -21.469 3.559 1 98.44 168 VAL A C 1
ATOM 1336 O O . VAL A 1 168 ? 10.812 -20.766 4.172 1 98.44 168 VAL A O 1
ATOM 1339 N N . SER A 1 169 ? 12.852 -21.609 3.963 1 97.88 169 SER A N 1
ATOM 1340 C CA . SER A 1 169 ? 13.359 -20.953 5.164 1 97.88 169 SER A CA 1
ATOM 1341 C C . SER A 1 169 ? 13.312 -19.438 5.027 1 97.88 169 SER A C 1
ATOM 1343 O O . SER A 1 169 ? 12.938 -18.734 5.965 1 97.88 169 SER A O 1
ATOM 1345 N N . TRP A 1 170 ? 13.711 -18.984 3.9 1 97.38 170 TRP A N 1
ATOM 1346 C CA . TRP A 1 170 ? 13.711 -17.547 3.654 1 97.38 170 TRP A CA 1
ATOM 1347 C C . TRP A 1 170 ? 12.305 -16.969 3.756 1 97.38 170 TRP A C 1
ATOM 1349 O O . TRP A 1 170 ? 12.094 -15.93 4.379 1 97.38 170 TRP A O 1
ATOM 1359 N N . VAL A 1 171 ? 11.367 -17.625 3.131 1 98 171 VAL A N 1
ATOM 1360 C CA . VAL A 1 171 ? 9.984 -17.172 3.16 1 98 171 VAL A CA 1
ATOM 1361 C C . VAL A 1 171 ? 9.492 -17.109 4.602 1 98 171 VAL A C 1
ATOM 1363 O O . VAL A 1 171 ? 8.891 -16.109 5.02 1 98 171 VAL A O 1
ATOM 1366 N N . GLN A 1 172 ? 9.758 -18.156 5.336 1 96.69 172 GLN A N 1
ATOM 1367 C CA . GLN A 1 172 ? 9.32 -18.219 6.727 1 96.69 172 GLN A CA 1
ATOM 1368 C C . GLN A 1 172 ? 9.977 -17.109 7.555 1 96.69 172 GLN A C 1
ATOM 1370 O O . GLN A 1 172 ? 9.305 -16.453 8.352 1 96.69 172 GLN A O 1
ATOM 1375 N N . GLU A 1 173 ? 11.227 -16.906 7.391 1 96.56 173 GLU A N 1
ATOM 1376 C CA . GLU A 1 173 ? 11.977 -15.883 8.125 1 96.56 173 GLU A CA 1
ATOM 1377 C C . GLU A 1 173 ? 11.453 -14.484 7.805 1 96.56 173 GLU A C 1
ATOM 1379 O O . GLU A 1 173 ? 11.258 -13.664 8.703 1 96.56 173 GLU A O 1
ATOM 1384 N N . GLU A 1 174 ? 11.258 -14.227 6.531 1 96.25 174 GLU A N 1
ATOM 1385 C CA . GLU A 1 174 ? 10.805 -12.898 6.121 1 96.25 174 GLU A CA 1
ATOM 1386 C C . GLU A 1 174 ? 9.383 -12.633 6.598 1 96.25 174 GLU A C 1
ATOM 1388 O O . GLU A 1 174 ? 9.055 -11.508 7.004 1 96.25 174 GLU A O 1
ATOM 1393 N N . ARG A 1 175 ? 8.57 -13.641 6.531 1 95.88 175 ARG A N 1
ATOM 1394 C CA . ARG A 1 175 ? 7.207 -13.5 7.039 1 95.88 175 ARG A CA 1
ATOM 1395 C C . ARG A 1 175 ? 7.211 -13.195 8.531 1 95.88 175 ARG A C 1
ATOM 1397 O O . ARG A 1 175 ? 6.434 -12.359 9 1 95.88 175 ARG A O 1
ATOM 1404 N N . THR A 1 176 ? 8.031 -13.852 9.25 1 95.69 176 THR A N 1
ATOM 1405 C CA . THR A 1 176 ? 8.109 -13.688 10.695 1 95.69 176 THR A CA 1
ATOM 1406 C C . THR A 1 176 ? 8.719 -12.328 11.055 1 95.69 176 THR A C 1
ATOM 1408 O O . THR A 1 176 ? 8.234 -11.648 11.961 1 95.69 176 THR A O 1
ATOM 1411 N N . ALA A 1 177 ? 9.781 -11.898 10.305 1 94.31 177 ALA A N 1
ATOM 1412 C CA . ALA A 1 177 ? 10.484 -10.648 10.586 1 94.31 177 ALA A CA 1
ATOM 1413 C C . ALA A 1 177 ? 9.602 -9.445 10.266 1 94.31 177 ALA A C 1
ATOM 1415 O O . ALA A 1 177 ? 9.719 -8.398 10.914 1 94.31 177 ALA A O 1
ATOM 1416 N N . GLY A 1 178 ? 8.812 -9.484 9.273 1 92.81 178 GLY A N 1
ATOM 1417 C CA . GLY A 1 178 ? 7.898 -8.414 8.914 1 92.81 178 GLY A CA 1
ATOM 1418 C C . GLY A 1 178 ? 8.602 -7.203 8.32 1 92.81 178 GLY A C 1
ATOM 1419 O O . GLY A 1 178 ? 8.086 -6.086 8.398 1 92.81 178 GLY A O 1
ATOM 1420 N N . ARG A 1 179 ? 9.75 -7.375 7.754 1 92.31 179 ARG A N 1
ATOM 1421 C CA . ARG A 1 179 ? 10.539 -6.277 7.199 1 92.31 179 ARG A CA 1
ATOM 1422 C C . ARG A 1 179 ? 10.086 -5.949 5.777 1 92.31 179 ARG A C 1
ATOM 1424 O O . ARG A 1 179 ? 10.047 -4.781 5.391 1 92.31 179 ARG A O 1
ATOM 1431 N N . LEU A 1 180 ? 9.742 -7.004 5.016 1 96.38 180 LEU A N 1
ATOM 1432 C CA . LEU A 1 180 ? 9.312 -6.844 3.631 1 96.38 180 LEU A CA 1
ATOM 1433 C C . LEU A 1 180 ? 7.797 -7.012 3.51 1 96.38 180 LEU A C 1
ATOM 1435 O O . LEU A 1 180 ? 7.207 -7.855 4.188 1 96.38 180 LEU A O 1
ATOM 1439 N N . HIS A 1 181 ? 7.203 -6.156 2.707 1 98.31 181 HIS A N 1
ATOM 1440 C CA . HIS A 1 181 ? 5.781 -6.316 2.418 1 98.31 181 HIS A CA 1
ATOM 1441 C C . HIS A 1 181 ? 5.488 -7.699 1.85 1 98.31 181 HIS A C 1
ATOM 1443 O O . HIS A 1 181 ? 6.246 -8.211 1.017 1 98.31 181 HIS A O 1
ATOM 1449 N N . PRO A 1 182 ? 4.406 -8.367 2.193 1 98.5 182 PRO A N 1
ATOM 1450 C CA . PRO A 1 182 ? 4.098 -9.734 1.766 1 98.5 182 PRO A CA 1
ATOM 1451 C C . PRO A 1 182 ? 4.109 -9.891 0.247 1 98.5 182 PRO A C 1
ATOM 1453 O O . PRO A 1 182 ? 4.574 -10.906 -0.267 1 98.5 182 PRO A O 1
ATOM 1456 N N . LEU A 1 183 ? 3.678 -8.906 -0.497 1 98.81 183 LEU A N 1
ATOM 1457 C CA . LEU A 1 183 ? 3.625 -9.023 -1.95 1 98.81 183 LEU A CA 1
ATOM 1458 C C . LEU A 1 183 ? 5.027 -9.102 -2.541 1 98.81 183 LEU A C 1
ATOM 1460 O O . LEU A 1 183 ? 5.242 -9.758 -3.562 1 98.81 183 LEU A O 1
ATOM 1464 N N . LEU A 1 184 ? 6.008 -8.391 -1.906 1 98.56 184 LEU A N 1
ATOM 1465 C CA . LEU A 1 184 ? 7.395 -8.5 -2.344 1 98.56 184 LEU A CA 1
ATOM 1466 C C . LEU A 1 184 ? 7.949 -9.891 -2.053 1 98.56 184 LEU A C 1
ATOM 1468 O O . LEU A 1 184 ? 8.633 -10.477 -2.893 1 98.56 184 LEU A O 1
ATOM 1472 N N . ILE A 1 185 ? 7.617 -10.43 -0.873 1 98.25 185 ILE A N 1
ATOM 1473 C CA . ILE A 1 185 ? 8.055 -11.766 -0.49 1 98.25 185 ILE A CA 1
ATOM 1474 C C . ILE A 1 185 ? 7.516 -12.789 -1.489 1 98.25 185 ILE A C 1
ATOM 1476 O O . ILE A 1 185 ? 8.258 -13.656 -1.961 1 98.25 185 ILE A O 1
ATOM 1480 N N . ILE A 1 186 ? 6.262 -12.672 -1.842 1 98.69 186 ILE A N 1
ATOM 1481 C CA . ILE A 1 186 ? 5.609 -13.609 -2.748 1 98.69 186 ILE A CA 1
ATOM 1482 C C . ILE A 1 186 ? 6.254 -13.531 -4.129 1 98.69 186 ILE A C 1
ATOM 1484 O O . ILE A 1 186 ? 6.613 -14.555 -4.715 1 98.69 186 ILE A O 1
ATOM 1488 N N . ALA A 1 187 ? 6.43 -12.312 -4.621 1 98.38 187 ALA A N 1
ATOM 1489 C CA . ALA A 1 187 ? 7.004 -12.133 -5.953 1 98.38 187 ALA A CA 1
ATOM 1490 C C . ALA A 1 187 ? 8.398 -12.742 -6.035 1 98.38 187 ALA A C 1
ATOM 1492 O O . ALA A 1 187 ? 8.703 -13.484 -6.977 1 98.38 187 ALA A O 1
ATOM 1493 N N . LEU A 1 188 ? 9.242 -12.469 -5.039 1 97.44 188 LEU A N 1
ATOM 1494 C CA . LEU A 1 188 ? 10.609 -12.977 -5.051 1 97.44 188 LEU A CA 1
ATOM 1495 C C . LEU A 1 188 ? 10.625 -14.492 -4.914 1 97.44 188 LEU A C 1
ATOM 1497 O O . LEU A 1 188 ? 11.367 -15.18 -5.625 1 97.44 188 LEU A O 1
ATOM 1501 N N . SER A 1 189 ? 9.789 -15.008 -3.994 1 97.81 189 SER A N 1
ATOM 1502 C CA . SER A 1 189 ? 9.789 -16.438 -3.744 1 97.81 189 SER A CA 1
ATOM 1503 C C . SER A 1 189 ? 9.359 -17.219 -4.984 1 97.81 189 SER A C 1
ATOM 1505 O O . SER A 1 189 ? 9.922 -18.281 -5.285 1 97.81 189 SER A O 1
ATOM 1507 N N . ILE A 1 190 ? 8.398 -16.688 -5.734 1 98 190 ILE A N 1
ATOM 1508 C CA . ILE A 1 190 ? 7.898 -17.391 -6.918 1 98 190 ILE A CA 1
ATOM 1509 C C . ILE A 1 190 ? 8.953 -17.344 -8.023 1 98 190 ILE A C 1
ATOM 1511 O O . ILE A 1 190 ? 9.164 -18.344 -8.727 1 98 190 ILE A O 1
ATOM 1515 N N . ALA A 1 191 ? 9.641 -16.203 -8.148 1 96.56 191 ALA A N 1
ATOM 1516 C CA . ALA A 1 191 ? 10.734 -16.125 -9.109 1 96.56 191 ALA A CA 1
ATOM 1517 C C . ALA A 1 191 ? 11.828 -17.141 -8.797 1 96.56 191 ALA A C 1
ATOM 1519 O O . ALA A 1 191 ? 12.312 -17.844 -9.688 1 96.56 191 ALA A O 1
ATOM 1520 N N . VAL A 1 192 ? 12.195 -17.219 -7.547 1 96.69 192 VAL A N 1
ATOM 1521 C CA . VAL A 1 192 ? 13.258 -18.141 -7.133 1 96.69 192 VAL A CA 1
ATOM 1522 C C . VAL A 1 192 ? 12.805 -19.578 -7.332 1 96.69 192 VAL A C 1
ATOM 1524 O O . VAL A 1 192 ? 13.586 -20.422 -7.77 1 96.69 192 VAL A O 1
ATOM 1527 N N . PHE A 1 193 ? 11.547 -19.875 -7.008 1 97.62 193 PHE A N 1
ATOM 1528 C CA . PHE A 1 193 ? 10.992 -21.203 -7.238 1 97.62 193 PHE A CA 1
ATOM 1529 C C . PHE A 1 193 ? 11.109 -21.594 -8.711 1 97.62 193 PHE A C 1
ATOM 1531 O O . PHE A 1 193 ? 11.523 -22.703 -9.031 1 97.62 193 PHE A O 1
ATOM 1538 N N . LEU A 1 194 ? 10.719 -20.656 -9.523 1 96.38 194 LEU A N 1
ATOM 1539 C CA . LEU A 1 194 ? 10.75 -20.906 -10.961 1 96.38 194 LEU A CA 1
ATOM 1540 C C . LEU A 1 194 ? 12.188 -21.062 -11.453 1 96.38 194 LEU A C 1
ATOM 1542 O O . LEU A 1 194 ? 12.445 -21.812 -12.398 1 96.38 194 LEU A O 1
ATOM 1546 N N . GLU A 1 195 ? 13.117 -20.344 -10.867 1 94.38 195 GLU A N 1
ATOM 1547 C CA . GLU A 1 195 ? 14.523 -20.484 -11.211 1 94.38 195 GLU A CA 1
ATOM 1548 C C . GLU A 1 195 ? 15.07 -21.844 -10.805 1 94.38 195 GLU A C 1
ATOM 1550 O O . GLU A 1 195 ? 15.828 -22.469 -11.547 1 94.38 195 GLU A O 1
ATOM 1555 N N . ILE A 1 196 ? 14.727 -22.281 -9.602 1 95.5 196 ILE A N 1
ATOM 1556 C CA . ILE A 1 196 ? 15.148 -23.594 -9.133 1 95.5 196 ILE A CA 1
ATOM 1557 C C . ILE A 1 196 ? 14.531 -24.688 -10 1 95.5 196 ILE A C 1
ATOM 1559 O O . ILE A 1 196 ? 15.219 -25.609 -10.438 1 95.5 196 ILE A O 1
ATOM 1563 N N . HIS A 1 197 ? 13.188 -24.484 -10.258 1 96.5 197 HIS A N 1
ATOM 1564 C CA . HIS A 1 197 ? 12.461 -25.438 -11.086 1 96.5 197 HIS A CA 1
ATOM 1565 C C . HIS A 1 197 ? 12.648 -26.859 -10.586 1 96.5 197 HIS A C 1
ATOM 1567 O O . HIS A 1 197 ? 13.18 -27.719 -11.297 1 96.5 197 HIS A O 1
ATOM 1573 N N . PRO A 1 198 ? 12.156 -27.156 -9.438 1 97.5 198 PRO A N 1
ATOM 1574 C CA . PRO A 1 198 ? 12.609 -28.328 -8.68 1 97.5 198 PRO A CA 1
ATOM 1575 C C . PRO A 1 198 ? 12.039 -29.641 -9.211 1 97.5 198 PRO A C 1
ATOM 1577 O O . PRO A 1 198 ? 12.531 -30.719 -8.875 1 97.5 198 PRO A O 1
ATOM 1580 N N . PHE A 1 199 ? 10.977 -29.625 -10.031 1 97.69 199 PHE A N 1
ATOM 1581 C CA . PHE A 1 199 ? 10.328 -30.859 -10.469 1 97.69 199 PHE A CA 1
ATOM 1582 C C . PHE A 1 199 ? 10.539 -31.062 -11.969 1 97.69 199 PHE A C 1
ATOM 1584 O O . PHE A 1 199 ? 10.859 -30.125 -12.695 1 97.69 199 PHE A O 1
ATOM 1591 N N . GLN A 1 200 ? 10.352 -32.281 -12.453 1 94.56 200 GLN A N 1
ATOM 1592 C CA . GLN A 1 200 ? 10.539 -32.625 -13.859 1 94.56 200 GLN A CA 1
ATOM 1593 C C . GLN A 1 200 ? 9.492 -31.938 -14.727 1 94.56 200 GLN A C 1
ATOM 1595 O O . GLN A 1 200 ? 9.781 -31.5 -15.844 1 94.56 200 GLN A O 1
ATOM 1600 N N . HIS A 1 201 ? 8.297 -31.938 -14.266 1 92.81 201 HIS A N 1
ATOM 1601 C CA . HIS A 1 201 ? 7.172 -31.281 -14.938 1 92.81 201 HIS A CA 1
ATOM 1602 C C . HIS A 1 201 ? 6.234 -30.625 -13.93 1 92.81 201 HIS A C 1
ATOM 1604 O O . HIS A 1 201 ? 6.199 -31.016 -12.758 1 92.81 201 HIS A O 1
ATOM 1610 N N . GLY A 1 202 ? 5.543 -29.562 -14.375 1 95.12 202 GLY A N 1
ATOM 1611 C CA . GLY A 1 202 ? 4.469 -29 -13.578 1 95.12 202 GLY A CA 1
ATOM 1612 C C . GLY A 1 202 ? 4.898 -27.781 -12.781 1 95.12 202 GLY A C 1
ATOM 1613 O O . GLY A 1 202 ? 4.117 -27.219 -12 1 95.12 202 GLY A O 1
ATOM 1614 N N . ASN A 1 203 ? 6.156 -27.359 -12.961 1 96.19 203 ASN A N 1
ATOM 1615 C CA . ASN A 1 203 ? 6.688 -26.25 -12.172 1 96.19 203 ASN A CA 1
ATOM 1616 C C . ASN A 1 203 ? 5.902 -24.953 -12.422 1 96.19 203 ASN A C 1
ATOM 1618 O O . ASN A 1 203 ? 5.605 -24.219 -11.477 1 96.19 203 ASN A O 1
ATOM 1622 N N . GLY A 1 204 ? 5.531 -24.656 -13.656 1 95.81 204 GLY A N 1
ATOM 1623 C CA . GLY A 1 204 ? 4.766 -23.453 -13.977 1 95.81 204 GLY A CA 1
ATOM 1624 C C . GLY A 1 204 ? 3.402 -23.422 -13.312 1 95.81 204 GLY A C 1
ATOM 1625 O O . GLY A 1 204 ? 3.072 -22.469 -12.602 1 95.81 204 GLY A O 1
ATOM 1626 N N . ARG A 1 205 ? 2.674 -24.516 -13.484 1 96.38 205 ARG A N 1
ATOM 1627 C CA . ARG A 1 205 ? 1.348 -24.625 -12.883 1 96.38 205 ARG A CA 1
ATOM 1628 C C . ARG A 1 205 ? 1.429 -24.562 -11.359 1 96.38 205 ARG A C 1
ATOM 1630 O O . ARG A 1 205 ? 0.637 -23.859 -10.719 1 96.38 205 ARG A O 1
ATOM 1637 N N . LEU A 1 206 ? 2.395 -25.234 -10.812 1 98.06 206 LEU A N 1
ATOM 1638 C CA . LEU A 1 206 ? 2.539 -25.234 -9.367 1 98.06 206 LEU A CA 1
ATOM 1639 C C . LEU A 1 206 ? 2.9 -23.844 -8.852 1 98.06 206 LEU A C 1
ATOM 1641 O O . LEU A 1 206 ? 2.441 -23.422 -7.785 1 98.06 206 LEU A O 1
ATOM 1645 N N . SER A 1 207 ? 3.75 -23.125 -9.578 1 98.19 207 SER A N 1
ATOM 1646 C CA . SER A 1 207 ? 4.113 -21.766 -9.164 1 98.19 207 SER A CA 1
ATOM 1647 C C . SER A 1 207 ? 2.885 -20.875 -9.055 1 98.19 207 SER A C 1
ATOM 1649 O O . SER A 1 207 ? 2.807 -20.031 -8.164 1 98.19 207 SER A O 1
ATOM 1651 N N . ARG A 1 208 ? 1.95 -21.047 -9.977 1 98.25 208 ARG A N 1
ATOM 1652 C CA . ARG A 1 208 ? 0.73 -20.25 -9.953 1 98.25 208 ARG A CA 1
ATOM 1653 C C . ARG A 1 208 ? -0.173 -20.672 -8.797 1 98.25 208 ARG A C 1
ATOM 1655 O O . ARG A 1 208 ? -0.814 -19.812 -8.164 1 98.25 208 ARG A O 1
ATOM 1662 N N . VAL A 1 209 ? -0.198 -21.938 -8.469 1 98.31 209 VAL A N 1
ATOM 1663 C CA . VAL A 1 209 ? -0.93 -22.438 -7.305 1 98.31 209 VAL A CA 1
ATOM 1664 C C . VAL A 1 209 ? -0.309 -21.875 -6.027 1 98.31 209 VAL A C 1
ATOM 1666 O O . VAL A 1 209 ? -1.02 -21.375 -5.148 1 98.31 209 VAL A O 1
ATOM 1669 N N . LEU A 1 210 ? 1.01 -21.938 -5.953 1 98.69 210 LEU A N 1
ATOM 1670 C CA . LEU A 1 210 ? 1.724 -21.422 -4.785 1 98.69 210 LEU A CA 1
ATOM 1671 C C . LEU A 1 210 ? 1.495 -19.938 -4.621 1 98.69 210 LEU A C 1
ATOM 1673 O O . LEU A 1 210 ? 1.383 -19.438 -3.496 1 98.69 210 LEU A O 1
ATOM 1677 N N . THR A 1 211 ? 1.449 -19.234 -5.742 1 98.69 211 THR A N 1
ATOM 1678 C CA . THR A 1 211 ? 1.153 -17.797 -5.703 1 98.69 211 THR A CA 1
ATOM 1679 C C . THR A 1 211 ? -0.195 -17.547 -5.039 1 98.69 211 THR A C 1
ATOM 1681 O O . THR A 1 211 ? -0.297 -16.719 -4.129 1 98.69 211 THR A O 1
ATOM 1684 N N . THR A 1 212 ? -1.194 -18.266 -5.465 1 98.38 212 THR A N 1
ATOM 1685 C CA . THR A 1 212 ? -2.537 -18.125 -4.914 1 98.38 212 THR A CA 1
ATOM 1686 C C . THR A 1 212 ? -2.549 -18.453 -3.424 1 98.38 212 THR A C 1
ATOM 1688 O O . THR A 1 212 ? -3.129 -17.734 -2.621 1 98.38 212 THR A O 1
ATOM 1691 N N . LEU A 1 213 ? -1.886 -19.531 -3.07 1 98.56 213 LEU A N 1
ATOM 1692 C CA . LEU A 1 213 ? -1.806 -19.953 -1.676 1 98.56 213 LEU A CA 1
ATOM 1693 C C . LEU A 1 213 ? -1.212 -18.844 -0.81 1 98.56 213 LEU A C 1
ATOM 1695 O O . LEU A 1 213 ? -1.789 -18.484 0.215 1 98.56 213 LEU A O 1
ATOM 1699 N N . LEU A 1 214 ? -0.115 -18.328 -1.231 1 98.62 214 LEU A N 1
ATOM 1700 C CA . LEU A 1 214 ? 0.596 -17.312 -0.45 1 98.62 214 LEU A CA 1
ATOM 1701 C C . LEU A 1 214 ? -0.204 -16.016 -0.374 1 98.62 214 LEU A C 1
ATOM 1703 O O . LEU A 1 214 ? -0.194 -15.344 0.653 1 98.62 214 LEU A O 1
ATOM 1707 N N . LEU A 1 215 ? -0.859 -15.664 -1.498 1 98.75 215 LEU A N 1
ATOM 1708 C CA . LEU A 1 215 ? -1.707 -14.477 -1.489 1 98.75 215 LEU A CA 1
ATOM 1709 C C . LEU A 1 215 ? -2.844 -14.625 -0.483 1 98.75 215 LEU A C 1
ATOM 1711 O O . LEU A 1 215 ? -3.105 -13.711 0.305 1 98.75 215 LEU A O 1
ATOM 1715 N N . LEU A 1 216 ? -3.496 -15.805 -0.475 1 98.25 216 LEU A N 1
ATOM 1716 C CA . LEU A 1 216 ? -4.578 -16.062 0.469 1 98.25 216 LEU A CA 1
ATOM 1717 C C . LEU A 1 216 ? -4.078 -15.984 1.906 1 98.25 216 LEU A C 1
ATOM 1719 O O . LEU A 1 216 ? -4.703 -15.336 2.75 1 98.25 216 LEU A O 1
ATOM 1723 N N . GLN A 1 217 ? -2.945 -16.516 2.127 1 98.19 217 GLN A N 1
ATOM 1724 C CA . GLN A 1 217 ? -2.377 -16.547 3.471 1 98.19 217 GLN A CA 1
ATOM 1725 C C . GLN A 1 217 ? -1.944 -15.156 3.912 1 98.19 217 GLN A C 1
ATOM 1727 O O . GLN A 1 217 ? -1.733 -14.906 5.102 1 98.19 217 GLN A O 1
ATOM 1732 N N . SER A 1 218 ? -1.754 -14.281 2.961 1 97.94 218 SER A N 1
ATOM 1733 C CA . SER A 1 218 ? -1.354 -12.906 3.26 1 97.94 218 SER A CA 1
ATOM 1734 C C . SER A 1 218 ? -2.562 -11.977 3.316 1 97.94 218 SER A C 1
ATOM 1736 O O . SER A 1 218 ? -2.414 -10.758 3.32 1 97.94 218 SER A O 1
ATOM 1738 N N . GLY A 1 219 ? -3.766 -12.5 3.205 1 96.81 219 GLY A N 1
ATOM 1739 C CA . GLY A 1 219 ? -4.98 -11.742 3.441 1 96.81 219 GLY A CA 1
ATOM 1740 C C . GLY A 1 219 ? -5.633 -11.242 2.164 1 96.81 219 GLY A C 1
ATOM 1741 O O . GLY A 1 219 ? -6.648 -10.547 2.209 1 96.81 219 GLY A O 1
ATOM 1742 N N . TYR A 1 220 ? -5.07 -11.539 1.035 1 97.69 220 TYR A N 1
ATOM 1743 C CA . TYR A 1 220 ? -5.68 -11.164 -0.234 1 97.69 220 TYR A CA 1
ATOM 1744 C C . TYR A 1 220 ? -6.719 -12.188 -0.667 1 97.69 220 TYR A C 1
ATOM 1746 O O . TYR A 1 220 ? -6.566 -12.844 -1.702 1 97.69 220 TYR A O 1
ATOM 1754 N N . THR A 1 221 ? -7.828 -12.242 0.067 1 95.19 221 THR A N 1
ATOM 1755 C CA . THR A 1 221 ? -8.789 -13.336 -0.045 1 95.19 221 THR A CA 1
ATOM 1756 C C . THR A 1 221 ? -9.625 -13.195 -1.313 1 95.19 221 THR A C 1
ATOM 1758 O O . THR A 1 221 ? -10.227 -14.164 -1.775 1 95.19 221 THR A O 1
ATOM 1761 N N . TYR A 1 222 ? -9.609 -12.008 -1.912 1 95 222 TYR A N 1
ATOM 1762 C CA . TYR A 1 222 ? -10.414 -11.75 -3.104 1 95 222 TYR A CA 1
ATOM 1763 C C . TYR A 1 222 ? -9.844 -12.484 -4.312 1 95 222 TYR A C 1
ATOM 1765 O O . TYR A 1 222 ? -10.516 -12.625 -5.336 1 95 222 TYR A O 1
ATOM 1773 N N . VAL A 1 223 ? -8.625 -13.055 -4.203 1 96.75 223 VAL A N 1
ATOM 1774 C CA . VAL A 1 223 ? -7.934 -13.617 -5.355 1 96.75 223 VAL A CA 1
ATOM 1775 C C . VAL A 1 223 ? -8.664 -14.875 -5.828 1 96.75 223 VAL A C 1
ATOM 1777 O O . VAL A 1 223 ? -8.453 -15.336 -6.957 1 96.75 223 VAL A O 1
ATOM 1780 N N . GLN A 1 224 ? -9.516 -15.477 -4.957 1 94.88 224 GLN A N 1
ATOM 1781 C CA . GLN A 1 224 ? -10.266 -16.672 -5.344 1 94.88 224 GLN A CA 1
ATOM 1782 C C . GLN A 1 224 ? -11.406 -16.312 -6.297 1 94.88 224 GLN A C 1
ATOM 1784 O O . GLN A 1 224 ? -11.992 -17.203 -6.918 1 94.88 224 GLN A O 1
ATOM 1789 N N . TYR A 1 225 ? -11.641 -14.992 -6.488 1 94.56 225 TYR A N 1
ATOM 1790 C CA . TYR A 1 225 ? -12.805 -14.586 -7.262 1 94.56 225 TYR A CA 1
ATOM 1791 C C . TYR A 1 225 ? -12.383 -13.938 -8.578 1 94.56 225 TYR A C 1
ATOM 1793 O O . TYR A 1 225 ? -13.234 -13.477 -9.352 1 94.56 225 TYR A O 1
ATOM 1801 N N . GLY A 1 226 ? -11.164 -13.844 -8.844 1 95.38 226 GLY A N 1
ATOM 1802 C CA . GLY A 1 226 ? -10.57 -13.375 -10.086 1 95.38 226 GLY A CA 1
ATOM 1803 C C . GLY A 1 226 ? -9.352 -14.172 -10.5 1 95.38 226 GLY A C 1
ATOM 1804 O O . GLY A 1 226 ? -8.492 -14.477 -9.68 1 95.38 226 GLY A O 1
ATOM 1805 N N . SER A 1 227 ? -9.242 -14.469 -11.742 1 97.12 227 SER A N 1
ATOM 1806 C CA . SER A 1 227 ? -8.195 -15.359 -12.227 1 97.12 227 SER A CA 1
ATOM 1807 C C . SER A 1 227 ? -6.926 -14.586 -12.57 1 97.12 227 SER A C 1
ATOM 1809 O O . SER A 1 227 ? -6.875 -13.867 -13.57 1 97.12 227 SER A O 1
ATOM 1811 N N . LEU A 1 228 ? -5.938 -14.742 -11.75 1 98 228 LEU A N 1
ATOM 1812 C CA . LEU A 1 228 ? -4.621 -14.195 -12.07 1 98 228 LEU A CA 1
ATOM 1813 C C . LEU A 1 228 ? -4.035 -14.883 -13.297 1 98 228 LEU A C 1
ATOM 1815 O O . LEU A 1 228 ? -3.359 -14.242 -14.109 1 98 228 LEU A O 1
ATOM 1819 N N . GLU A 1 229 ? -4.293 -16.188 -13.438 1 97.69 229 GLU A N 1
ATOM 1820 C CA . GLU A 1 229 ? -3.805 -16.969 -14.57 1 97.69 229 GLU A CA 1
ATOM 1821 C C . GLU A 1 229 ? -4.309 -16.406 -15.891 1 97.69 229 GLU A C 1
ATOM 1823 O O . GLU A 1 229 ? -3.578 -16.391 -16.891 1 97.69 229 GLU A O 1
ATOM 1828 N N . ASN A 1 230 ? -5.547 -15.961 -15.859 1 97.5 230 ASN A N 1
ATOM 1829 C CA . ASN A 1 230 ? -6.102 -15.352 -17.062 1 97.5 230 ASN A CA 1
ATOM 1830 C C . ASN A 1 230 ? -5.367 -14.07 -17.438 1 97.5 230 ASN A C 1
ATOM 1832 O O . ASN A 1 230 ? -5.09 -13.82 -18.609 1 97.5 230 ASN A O 1
ATOM 1836 N N . VAL A 1 231 ? -5.055 -13.25 -16.469 1 98.31 231 VAL A N 1
ATOM 1837 C CA . VAL A 1 231 ? -4.301 -12.023 -16.703 1 98.31 231 VAL A CA 1
ATOM 1838 C C . VAL A 1 231 ? -2.926 -12.367 -17.281 1 98.31 231 VAL A C 1
ATOM 1840 O O . VAL A 1 231 ? -2.473 -11.734 -18.234 1 98.31 231 VAL A O 1
ATOM 1843 N N . ILE A 1 232 ? -2.26 -13.375 -16.703 1 97.69 232 ILE A N 1
ATOM 1844 C CA . ILE A 1 232 ? -0.938 -13.789 -17.156 1 97.69 232 ILE A CA 1
ATOM 1845 C C . ILE A 1 232 ? -1.026 -14.312 -18.594 1 97.69 232 ILE A C 1
ATOM 1847 O O . ILE A 1 232 ? -0.2 -13.953 -19.438 1 97.69 232 ILE A O 1
ATOM 1851 N N . GLU A 1 233 ? -2.031 -15.125 -18.875 1 97.12 233 GLU A N 1
ATOM 1852 C CA . GLU A 1 233 ? -2.201 -15.672 -20.219 1 97.12 233 GLU A CA 1
ATOM 1853 C C . GLU A 1 233 ? -2.357 -14.555 -21.25 1 97.12 233 GLU A C 1
ATOM 1855 O O . GLU A 1 233 ? -1.757 -14.609 -22.312 1 97.12 233 GLU A O 1
ATOM 1860 N N . GLN A 1 234 ? -3.133 -13.523 -20.922 1 97.31 234 GLN A N 1
ATOM 1861 C CA . GLN A 1 234 ? -3.379 -12.398 -21.812 1 97.31 234 GLN A CA 1
ATOM 1862 C C . GLN A 1 234 ? -2.111 -11.578 -22.031 1 97.31 234 GLN A C 1
ATOM 1864 O O . GLN A 1 234 ? -2.027 -10.797 -22.984 1 97.31 234 GLN A O 1
ATOM 1869 N N . ASN A 1 235 ? -1.165 -11.734 -21.109 1 97.31 235 ASN A N 1
ATOM 1870 C CA . ASN A 1 235 ? 0.113 -11.031 -21.188 1 97.31 235 ASN A CA 1
ATOM 1871 C C . ASN A 1 235 ? 1.287 -12.008 -21.203 1 97.31 235 ASN A C 1
ATOM 1873 O O . ASN A 1 235 ? 2.322 -11.742 -20.578 1 97.31 235 ASN A O 1
ATOM 1877 N N . LYS A 1 236 ? 1.125 -13.07 -21.875 1 95 236 LYS A N 1
ATOM 1878 C CA . LYS A 1 236 ? 2.033 -14.211 -21.828 1 95 236 LYS A CA 1
ATOM 1879 C C . LYS A 1 236 ? 3.441 -13.812 -22.25 1 95 236 LYS A C 1
ATOM 1881 O O . LYS A 1 236 ? 4.422 -14.195 -21.625 1 95 236 LYS A O 1
ATOM 1886 N N . GLU A 1 237 ? 3.564 -13.023 -23.328 1 94.06 237 GLU A N 1
ATOM 1887 C CA . GLU A 1 237 ? 4.871 -12.586 -23.812 1 94.06 237 GLU A CA 1
ATOM 1888 C C . GLU A 1 237 ? 5.602 -11.766 -22.75 1 94.06 237 GLU A C 1
ATOM 1890 O O . GLU A 1 237 ? 6.781 -12 -22.484 1 94.06 237 GLU A O 1
ATOM 1895 N N . ALA A 1 238 ? 4.879 -10.812 -22.172 1 96.5 238 ALA A N 1
ATOM 1896 C CA . ALA A 1 238 ? 5.461 -9.984 -21.125 1 96.5 238 ALA A CA 1
ATOM 1897 C C . ALA A 1 238 ? 5.836 -10.828 -19.906 1 96.5 238 ALA A C 1
ATOM 1899 O O . ALA A 1 238 ? 6.824 -10.539 -19.234 1 96.5 238 ALA A O 1
ATOM 1900 N N . TYR A 1 239 ? 5.027 -11.828 -19.688 1 95.94 239 TYR A N 1
ATOM 1901 C CA . TYR A 1 239 ? 5.289 -12.75 -18.578 1 95.94 239 TYR A CA 1
ATOM 1902 C C . TYR A 1 239 ? 6.648 -13.422 -18.75 1 95.94 239 TYR A C 1
ATOM 1904 O O . TYR A 1 239 ? 7.504 -13.328 -17.859 1 95.94 239 TYR A O 1
ATOM 1912 N N . TYR A 1 240 ? 6.891 -13.969 -19.844 1 92.94 240 TYR A N 1
ATOM 1913 C CA . TYR A 1 240 ? 8.125 -14.711 -20.078 1 92.94 240 TYR A CA 1
ATOM 1914 C C . TYR A 1 240 ? 9.312 -13.773 -20.188 1 92.94 240 TYR A C 1
ATOM 1916 O O . TYR A 1 240 ? 10.422 -14.109 -19.75 1 92.94 240 TYR A O 1
ATOM 1924 N N . LEU A 1 241 ? 9.078 -12.641 -20.734 1 94.56 241 LEU A N 1
ATOM 1925 C CA . LEU A 1 241 ? 10.148 -11.648 -20.828 1 94.56 241 LEU A CA 1
ATOM 1926 C C . LEU A 1 241 ? 10.586 -11.203 -19.438 1 94.56 241 LEU A C 1
ATOM 1928 O O . LEU A 1 241 ? 11.781 -11.102 -19.156 1 94.56 241 LEU A O 1
ATOM 1932 N N . ALA A 1 242 ? 9.617 -10.898 -18.578 1 96.38 242 ALA A N 1
ATOM 1933 C CA . ALA A 1 242 ? 9.922 -10.484 -17.203 1 96.38 242 ALA A CA 1
ATOM 1934 C C . ALA A 1 242 ? 10.688 -11.57 -16.469 1 96.38 242 ALA A C 1
ATOM 1936 O O . ALA A 1 242 ? 11.656 -11.289 -15.758 1 96.38 242 ALA A O 1
ATOM 1937 N N . LEU A 1 243 ? 10.25 -12.781 -16.625 1 94.12 243 LEU A N 1
ATOM 1938 C CA . LEU A 1 243 ? 10.914 -13.906 -15.977 1 94.12 243 LEU A CA 1
ATOM 1939 C C . LEU A 1 243 ? 12.344 -14.055 -16.484 1 94.12 243 LEU A C 1
ATOM 1941 O O . LEU A 1 243 ? 13.281 -14.188 -15.695 1 94.12 243 LEU A O 1
ATOM 1945 N N . GLN A 1 244 ? 12.484 -13.977 -17.766 1 92.19 244 GLN A N 1
ATOM 1946 C CA . GLN A 1 244 ? 13.805 -14.125 -18.375 1 92.19 244 GLN A CA 1
ATOM 1947 C C . GLN A 1 244 ? 14.766 -13.07 -17.859 1 92.19 244 GLN A C 1
ATOM 1949 O O . GLN A 1 244 ? 15.898 -13.383 -17.469 1 92.19 244 GLN A O 1
ATOM 1954 N N . GLN A 1 245 ? 14.328 -11.891 -17.828 1 93.56 245 GLN A N 1
ATOM 1955 C CA . GLN A 1 245 ? 15.164 -10.773 -17.391 1 93.56 245 GLN A CA 1
ATOM 1956 C C . GLN A 1 245 ? 15.562 -10.93 -15.93 1 93.56 245 GLN A C 1
ATOM 1958 O O . GLN A 1 245 ? 16.688 -10.594 -15.547 1 93.56 245 GLN A O 1
ATOM 1963 N N . THR A 1 246 ? 14.719 -11.398 -15.156 1 94.62 246 THR A N 1
ATOM 1964 C CA . THR A 1 246 ? 14.969 -11.516 -13.727 1 94.62 246 THR A CA 1
ATOM 1965 C C . THR A 1 246 ? 15.742 -12.789 -13.414 1 94.62 246 THR A C 1
ATOM 1967 O O . THR A 1 246 ? 16.75 -12.742 -12.703 1 94.62 246 THR A O 1
ATOM 1970 N N . LEU A 1 247 ? 15.297 -13.945 -13.961 1 91.25 247 LEU A N 1
ATOM 1971 C CA . LEU A 1 247 ? 15.898 -15.234 -13.633 1 91.25 247 LEU A CA 1
ATOM 1972 C C . LEU A 1 247 ? 17.359 -15.289 -14.086 1 91.25 247 LEU A C 1
ATOM 1974 O O . LEU A 1 247 ? 18.188 -15.938 -13.445 1 91.25 247 LEU A O 1
ATOM 1978 N N . GLY A 1 248 ? 17.703 -14.539 -15.078 1 87.12 248 GLY A N 1
ATOM 1979 C CA . GLY A 1 248 ? 19.062 -14.492 -15.57 1 87.12 248 GLY A CA 1
ATOM 1980 C C . GLY A 1 248 ? 20.016 -13.805 -14.617 1 87.12 248 GLY A C 1
ATOM 1981 O O . GLY A 1 248 ? 21.234 -13.961 -14.727 1 87.12 248 GLY A O 1
ATOM 1982 N N . THR A 1 249 ? 19.438 -13.156 -13.633 1 90.69 249 THR A N 1
ATOM 1983 C CA . THR A 1 249 ? 20.297 -12.352 -12.766 1 90.69 249 THR A CA 1
ATOM 1984 C C . THR A 1 249 ? 20.203 -12.844 -11.32 1 90.69 249 THR A C 1
ATOM 1986 O O . THR A 1 249 ? 20.938 -12.352 -10.453 1 90.69 249 THR A O 1
ATOM 1989 N N . ILE A 1 250 ? 19.422 -13.82 -11.016 1 88.38 250 ILE A N 1
ATOM 1990 C CA . ILE A 1 250 ? 19.062 -14.172 -9.641 1 88.38 250 ILE A CA 1
ATOM 1991 C C . ILE A 1 250 ? 20.297 -14.719 -8.922 1 88.38 250 ILE A C 1
ATOM 1993 O O . ILE A 1 250 ? 20.453 -14.516 -7.711 1 88.38 250 ILE A O 1
ATOM 1997 N N . ARG A 1 251 ? 21.203 -15.305 -9.633 1 85.12 251 ARG A N 1
ATOM 1998 C CA . ARG A 1 251 ? 22.359 -15.953 -9.008 1 85.12 251 ARG A CA 1
ATOM 1999 C C . ARG A 1 251 ? 23.562 -15.008 -8.969 1 85.12 251 ARG A C 1
ATOM 2001 O O . ARG A 1 251 ? 24.625 -15.367 -8.453 1 85.12 251 ARG A O 1
ATOM 2008 N N . THR A 1 252 ? 23.359 -13.789 -9.461 1 88.19 252 THR A N 1
ATOM 2009 C CA . THR A 1 252 ? 24.406 -12.781 -9.383 1 88.19 252 THR A CA 1
ATOM 2010 C C . THR A 1 252 ? 24.375 -12.07 -8.031 1 88.19 252 THR A C 1
ATOM 2012 O O . THR A 1 252 ? 23.469 -12.289 -7.23 1 88.19 252 THR A O 1
ATOM 2015 N N . ASP A 1 253 ? 25.359 -11.188 -7.809 1 90.06 253 ASP A N 1
ATOM 2016 C CA . ASP A 1 253 ? 25.453 -10.445 -6.555 1 90.06 253 ASP A CA 1
ATOM 2017 C C . ASP A 1 253 ? 24.406 -9.336 -6.492 1 90.06 253 ASP A C 1
ATOM 2019 O O . ASP A 1 253 ? 24.109 -8.82 -5.414 1 90.06 253 ASP A O 1
ATOM 2023 N N . THR A 1 254 ? 23.922 -9 -7.652 1 91.62 254 THR A N 1
ATOM 2024 C CA . THR A 1 254 ? 22.938 -7.914 -7.703 1 91.62 254 THR A CA 1
ATOM 2025 C C . THR A 1 254 ? 21.75 -8.305 -8.578 1 91.62 254 THR A C 1
ATOM 2027 O O . THR A 1 254 ? 21.562 -7.742 -9.656 1 91.62 254 THR A O 1
ATOM 2030 N N . PRO A 1 255 ? 21.016 -9.266 -8.102 1 93.12 255 PRO A N 1
ATOM 2031 C CA . PRO A 1 255 ? 19.844 -9.656 -8.898 1 93.12 255 PRO A CA 1
ATOM 2032 C C . PRO A 1 255 ? 18.922 -8.484 -9.219 1 93.12 255 PRO A C 1
ATOM 2034 O O . PRO A 1 255 ? 18.734 -7.594 -8.391 1 93.12 255 PRO A O 1
ATOM 2037 N N . ASN A 1 256 ? 18.531 -8.414 -10.438 1 94.94 256 ASN A N 1
ATOM 2038 C CA . ASN A 1 256 ? 17.531 -7.422 -10.859 1 94.94 256 ASN A CA 1
ATOM 2039 C C . ASN A 1 256 ? 16.109 -7.965 -10.734 1 94.94 256 ASN A C 1
ATOM 2041 O O . ASN A 1 256 ? 15.609 -8.609 -11.656 1 94.94 256 ASN A O 1
ATOM 2045 N N . TRP A 1 257 ? 15.477 -7.625 -9.688 1 96.06 257 TRP A N 1
ATOM 2046 C CA . TRP A 1 257 ? 14.141 -8.141 -9.383 1 96.06 257 TRP A CA 1
ATOM 2047 C C . TRP A 1 257 ? 13.07 -7.359 -10.133 1 96.06 257 TRP A C 1
ATOM 2049 O O . TRP A 1 257 ? 11.914 -7.793 -10.211 1 96.06 257 TRP A O 1
ATOM 2059 N N . GLN A 1 258 ? 13.406 -6.195 -10.75 1 96.5 258 GLN A N 1
ATOM 2060 C CA . GLN A 1 258 ? 12.453 -5.172 -11.164 1 96.5 258 GLN A CA 1
ATOM 2061 C C . GLN A 1 258 ? 11.523 -5.695 -12.258 1 96.5 258 GLN A C 1
ATOM 2063 O O . GLN A 1 258 ? 10.305 -5.52 -12.18 1 96.5 258 GLN A O 1
ATOM 2068 N N . PRO A 1 259 ? 12.062 -6.41 -13.25 1 96.94 259 PRO A N 1
ATOM 2069 C CA . PRO A 1 259 ? 11.156 -6.836 -14.32 1 96.94 259 PRO A CA 1
ATOM 2070 C C . PRO A 1 259 ? 10.047 -7.762 -13.82 1 96.94 259 PRO A C 1
ATOM 2072 O O . PRO A 1 259 ? 8.875 -7.539 -14.117 1 96.94 259 PRO A O 1
ATOM 2075 N N . TRP A 1 260 ? 10.344 -8.727 -13.031 1 97.25 260 TRP A N 1
ATOM 2076 C CA . TRP A 1 260 ? 9.359 -9.68 -12.523 1 97.25 260 TRP A CA 1
ATOM 2077 C C . TRP A 1 260 ? 8.43 -9.008 -11.516 1 97.25 260 TRP A C 1
ATOM 2079 O O . TRP A 1 260 ? 7.211 -9.188 -11.57 1 97.25 260 TRP A O 1
ATOM 2089 N N . LEU A 1 261 ? 9.047 -8.164 -10.625 1 97.88 261 LEU A N 1
ATOM 2090 C CA . LEU A 1 261 ? 8.266 -7.496 -9.594 1 97.88 261 LEU A CA 1
ATOM 2091 C C . LEU A 1 261 ? 7.18 -6.617 -10.203 1 97.88 261 LEU A C 1
ATOM 2093 O O . LEU A 1 261 ? 6.02 -6.676 -9.789 1 97.88 261 LEU A O 1
ATOM 2097 N N . VAL A 1 262 ? 7.551 -5.859 -11.18 1 98.44 262 VAL A N 1
ATOM 2098 C CA . VAL A 1 262 ? 6.617 -4.934 -11.812 1 98.44 262 VAL A CA 1
ATOM 2099 C C . VAL A 1 262 ? 5.547 -5.719 -12.57 1 98.44 262 VAL A C 1
ATOM 2101 O O . VAL A 1 262 ? 4.359 -5.406 -12.477 1 98.44 262 VAL A O 1
ATOM 2104 N N . PHE A 1 263 ? 5.902 -6.75 -13.32 1 98.56 263 PHE A N 1
ATOM 2105 C CA . PHE A 1 263 ? 4.93 -7.57 -14.039 1 98.56 263 PHE A CA 1
ATOM 2106 C C . PHE A 1 263 ? 3.936 -8.203 -13.07 1 98.56 263 PHE A C 1
ATOM 2108 O O . PHE A 1 263 ? 2.727 -8.164 -13.305 1 98.56 263 PHE A O 1
ATOM 2115 N N . PHE A 1 264 ? 4.496 -8.797 -11.992 1 98.69 264 PHE A N 1
ATOM 2116 C CA . PHE A 1 264 ? 3.707 -9.484 -10.977 1 98.69 264 PHE A CA 1
ATOM 2117 C C . PHE A 1 264 ? 2.666 -8.547 -10.375 1 98.69 264 PHE A C 1
ATOM 2119 O O . PHE A 1 264 ? 1.477 -8.867 -10.344 1 98.69 264 PHE A O 1
ATOM 2126 N N . LEU A 1 265 ? 3.1 -7.352 -9.969 1 98.81 265 LEU A N 1
ATOM 2127 C CA . LEU A 1 265 ? 2.217 -6.398 -9.305 1 98.81 265 LEU A CA 1
ATOM 2128 C C . LEU A 1 265 ? 1.207 -5.816 -10.289 1 98.81 265 LEU A C 1
ATOM 2130 O O . LEU A 1 265 ? 0.042 -5.613 -9.938 1 98.81 265 LEU A O 1
ATOM 2134 N N . ARG A 1 266 ? 1.626 -5.551 -11.508 1 98.75 266 ARG A N 1
ATOM 2135 C CA . ARG A 1 266 ? 0.702 -5.062 -12.531 1 98.75 266 ARG A CA 1
ATOM 2136 C C . ARG A 1 266 ? -0.376 -6.102 -12.836 1 98.75 266 ARG A C 1
ATOM 2138 O O . ARG A 1 266 ? -1.538 -5.75 -13.047 1 98.75 266 ARG A O 1
ATOM 2145 N N . SER A 1 267 ? 0.036 -7.375 -12.875 1 98.75 267 SER A N 1
ATOM 2146 C CA . SER A 1 267 ? -0.92 -8.445 -13.133 1 98.75 267 SER A CA 1
ATOM 2147 C C . SER A 1 267 ? -1.956 -8.547 -12.016 1 98.75 267 SER A C 1
ATOM 2149 O O . SER A 1 267 ? -3.146 -8.727 -12.281 1 98.75 267 SER A O 1
ATOM 2151 N N . LEU A 1 268 ? -1.511 -8.406 -10.781 1 98.81 268 LEU A N 1
ATOM 2152 C CA . LEU A 1 268 ? -2.439 -8.398 -9.656 1 98.81 268 LEU A CA 1
ATOM 2153 C C . LEU A 1 268 ? -3.389 -7.207 -9.742 1 98.81 268 LEU A C 1
ATOM 2155 O O . LEU A 1 268 ? -4.582 -7.34 -9.461 1 98.81 268 LEU A O 1
ATOM 2159 N N . ALA A 1 269 ? -2.836 -6.051 -10.094 1 98.69 269 ALA A N 1
ATOM 2160 C CA . ALA A 1 269 ? -3.666 -4.855 -10.219 1 98.69 269 ALA A CA 1
ATOM 2161 C C . ALA A 1 269 ? -4.719 -5.031 -11.305 1 98.69 269 ALA A C 1
ATOM 2163 O O . ALA A 1 269 ? -5.863 -4.594 -11.156 1 98.69 269 ALA A O 1
ATOM 2164 N N . GLU A 1 270 ? -4.324 -5.668 -12.383 1 98.44 270 GLU A N 1
ATOM 2165 C CA . GLU A 1 270 ? -5.27 -5.941 -13.461 1 98.44 270 GLU A CA 1
ATOM 2166 C C . GLU A 1 270 ? -6.352 -6.918 -13.016 1 98.44 270 GLU A C 1
ATOM 2168 O O . GLU A 1 270 ? -7.52 -6.777 -13.391 1 98.44 270 GLU A O 1
ATOM 2173 N N . GLN A 1 271 ? -5.98 -7.945 -12.258 1 98.12 271 GLN A N 1
ATOM 2174 C CA . GLN A 1 271 ? -6.949 -8.867 -11.68 1 98.12 271 GLN A CA 1
ATOM 2175 C C . GLN A 1 271 ? -7.98 -8.125 -10.836 1 98.12 271 GLN A C 1
ATOM 2177 O O . GLN A 1 271 ? -9.18 -8.391 -10.938 1 98.12 271 GLN A O 1
ATOM 2182 N N . VAL A 1 272 ? -7.543 -7.188 -10.016 1 97.44 272 VAL A N 1
ATOM 2183 C CA . VAL A 1 272 ? -8.398 -6.391 -9.148 1 97.44 272 VAL A CA 1
ATOM 2184 C C . VAL A 1 272 ? -9.352 -5.547 -9.992 1 97.44 272 VAL A C 1
ATOM 2186 O O . VAL A 1 272 ? -10.547 -5.488 -9.711 1 97.44 272 VAL A O 1
ATOM 2189 N N . THR A 1 273 ? -8.82 -4.898 -11.023 1 97.06 273 THR A N 1
ATOM 2190 C CA . THR A 1 273 ? -9.641 -4.074 -11.906 1 97.06 273 THR A CA 1
ATOM 2191 C C . THR A 1 273 ? -10.75 -4.906 -12.547 1 97.06 273 THR A C 1
ATOM 2193 O O . THR A 1 273 ? -11.891 -4.457 -12.625 1 97.06 273 THR A O 1
ATOM 2196 N N . GLY A 1 274 ? -10.391 -6.105 -12.977 1 95.31 274 GLY A N 1
ATOM 2197 C CA . GLY A 1 274 ? -11.391 -7.004 -13.531 1 95.31 274 GLY A CA 1
ATOM 2198 C C . GLY A 1 274 ? -12.461 -7.395 -12.539 1 95.31 274 GLY A C 1
ATOM 2199 O O . GLY A 1 274 ? -13.648 -7.426 -12.875 1 95.31 274 GLY A O 1
ATOM 2200 N N . LEU A 1 275 ? 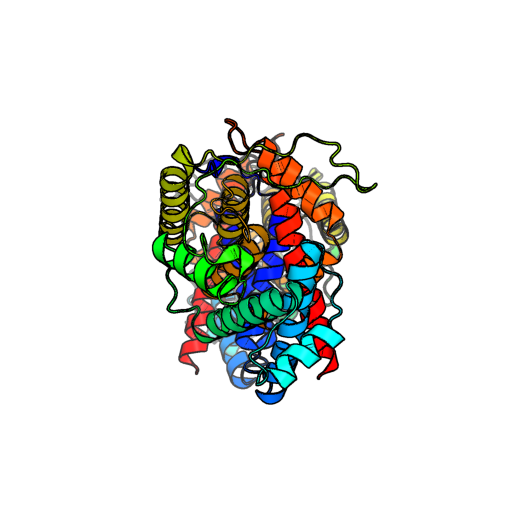-12.039 -7.719 -11.328 1 93.62 275 LEU A N 1
ATOM 2201 C CA . LEU A 1 275 ? -12.984 -8.117 -10.289 1 93.62 275 LEU A CA 1
ATOM 2202 C C . LEU A 1 275 ? -13.898 -6.965 -9.906 1 93.62 275 LEU A C 1
ATOM 2204 O O . LEU A 1 275 ? -15.102 -7.16 -9.688 1 93.62 275 LEU A O 1
ATOM 2208 N N . GLU A 1 276 ? -13.344 -5.742 -9.812 1 92 276 GLU A N 1
ATOM 2209 C CA . GLU A 1 276 ? -14.148 -4.555 -9.516 1 92 276 GLU A CA 1
ATOM 2210 C C . GLU A 1 276 ? -15.258 -4.371 -10.547 1 92 276 GLU A C 1
ATOM 2212 O O . GLU A 1 276 ? -16.391 -4.051 -10.188 1 92 276 GLU A O 1
ATOM 2217 N N . ARG A 1 277 ? -14.945 -4.562 -11.758 1 91.5 277 ARG A N 1
ATOM 2218 C CA . ARG A 1 277 ? -15.922 -4.434 -12.828 1 91.5 277 ARG A CA 1
ATOM 2219 C C . ARG A 1 277 ? -17.031 -5.473 -12.688 1 91.5 277 ARG A C 1
ATOM 2221 O O . ARG A 1 277 ? -18.203 -5.168 -12.898 1 91.5 277 ARG A O 1
ATOM 2228 N N . LYS A 1 278 ? -16.656 -6.695 -12.312 1 87.75 278 LYS A N 1
ATOM 2229 C CA . LYS A 1 278 ? -17.625 -7.773 -12.148 1 87.75 278 LYS A CA 1
ATOM 2230 C C . LYS A 1 278 ? -18.562 -7.496 -10.984 1 87.75 278 LYS A C 1
ATOM 2232 O O . LYS A 1 278 ? -19.766 -7.777 -11.062 1 87.75 278 LYS A O 1
ATOM 2237 N N . VAL A 1 279 ? -18.047 -6.938 -9.891 1 85.25 279 VAL A N 1
ATOM 2238 C CA . VAL A 1 279 ? -18.812 -6.672 -8.688 1 85.25 279 VAL A CA 1
ATOM 2239 C C . VAL A 1 279 ? -19.766 -5.496 -8.922 1 85.25 279 VAL A C 1
ATOM 2241 O O . VAL A 1 279 ? -20.891 -5.492 -8.445 1 85.25 279 VAL A O 1
ATOM 2244 N N . GLU A 1 280 ? -19.281 -4.504 -9.664 1 81.31 280 GLU A N 1
ATOM 2245 C CA . GLU A 1 280 ? -20.109 -3.342 -9.977 1 81.31 280 GLU A CA 1
ATOM 2246 C C . GLU A 1 280 ? -21.297 -3.729 -10.867 1 81.31 280 GLU A C 1
ATOM 2248 O O . GLU A 1 280 ? -22.375 -3.168 -10.742 1 81.31 280 GLU A O 1
ATOM 2253 N N . ARG A 1 281 ? -21.062 -4.609 -11.75 1 75.69 281 ARG A N 1
ATOM 2254 C CA . ARG A 1 281 ? -22.109 -5.055 -12.656 1 75.69 281 ARG A CA 1
ATOM 2255 C C . ARG A 1 281 ? -23.172 -5.859 -11.914 1 75.69 281 ARG A C 1
ATOM 2257 O O . ARG A 1 281 ? -24.328 -5.926 -12.344 1 75.69 281 ARG A O 1
ATOM 2264 N N . GLU A 1 282 ? -22.812 -6.406 -10.852 1 64.88 282 GLU A N 1
ATOM 2265 C CA . GLU A 1 282 ? -23.766 -7.219 -10.094 1 64.88 282 GLU A CA 1
ATOM 2266 C C . GLU A 1 282 ? -24.594 -6.355 -9.141 1 64.88 282 GLU A C 1
ATOM 2268 O O . GLU A 1 282 ? -25.641 -6.785 -8.664 1 64.88 282 GLU A O 1
ATOM 2273 N N . ASN A 1 283 ? -24.141 -5.074 -8.789 1 57.84 283 ASN A N 1
ATOM 2274 C CA . ASN A 1 283 ? -24.922 -4.164 -7.953 1 57.84 283 ASN A CA 1
ATOM 2275 C C . ASN A 1 283 ? -25.875 -3.316 -8.797 1 57.84 283 ASN A C 1
ATOM 2277 O O . ASN A 1 283 ? -25.531 -2.896 -9.898 1 57.84 283 ASN A O 1
ATOM 2281 N N . MET B 1 1 ? 12.648 24.5 -6.73 1 70.06 1 MET B N 1
ATOM 2282 C CA . MET B 1 1 ? 11.734 23.406 -7.082 1 70.06 1 MET B CA 1
ATOM 2283 C C . MET B 1 1 ? 11.891 22.234 -6.129 1 70.06 1 MET B C 1
ATOM 2285 O O . MET B 1 1 ? 12.992 21.953 -5.652 1 70.06 1 MET B O 1
ATOM 2289 N N . ILE B 1 2 ? 10.812 21.688 -5.59 1 82.44 2 ILE B N 1
ATOM 2290 C CA . ILE B 1 2 ? 10.82 20.578 -4.656 1 82.44 2 ILE B CA 1
ATOM 2291 C C . ILE B 1 2 ? 11.477 19.359 -5.312 1 82.44 2 ILE B C 1
ATOM 2293 O O . ILE B 1 2 ? 11 18.875 -6.34 1 82.44 2 ILE B O 1
ATOM 2297 N N . ARG B 1 3 ? 12.656 18.922 -4.844 1 82.81 3 ARG B N 1
ATOM 2298 C CA . ARG B 1 3 ? 13.383 17.766 -5.367 1 82.81 3 ARG B CA 1
ATOM 2299 C C . ARG B 1 3 ? 12.805 16.469 -4.816 1 82.81 3 ARG B C 1
ATOM 2301 O O . ARG B 1 3 ? 13.352 15.898 -3.871 1 82.81 3 ARG B O 1
ATOM 2308 N N . SER B 1 4 ? 11.812 15.961 -5.523 1 82.69 4 SER B N 1
ATOM 2309 C CA . SER B 1 4 ? 11.125 14.758 -5.074 1 82.69 4 SER B CA 1
ATOM 2310 C C . SER B 1 4 ? 11.844 13.5 -5.547 1 82.69 4 SER B C 1
ATOM 2312 O O . SER B 1 4 ? 11.516 12.391 -5.117 1 82.69 4 SER B O 1
ATOM 2314 N N . ASP B 1 5 ? 12.828 13.602 -6.414 1 86.06 5 ASP B N 1
ATOM 2315 C CA . ASP B 1 5 ? 13.555 12.477 -6.977 1 86.06 5 ASP B CA 1
ATOM 2316 C C . ASP B 1 5 ? 14.508 11.867 -5.949 1 86.06 5 ASP B C 1
ATOM 2318 O O . ASP B 1 5 ? 15.023 10.766 -6.141 1 86.06 5 ASP B O 1
ATOM 2322 N N . THR B 1 6 ? 14.664 12.555 -4.809 1 87.44 6 THR B N 1
ATOM 2323 C CA . THR B 1 6 ? 15.594 12.094 -3.785 1 87.44 6 THR B CA 1
ATOM 2324 C C . THR B 1 6 ? 14.867 11.25 -2.74 1 87.44 6 THR B C 1
ATOM 2326 O O . THR B 1 6 ? 15.5 10.711 -1.828 1 87.44 6 THR B O 1
ATOM 2329 N N . ILE B 1 7 ? 13.609 11.125 -2.908 1 90.75 7 ILE B N 1
ATOM 2330 C CA . ILE B 1 7 ? 12.852 10.305 -1.971 1 90.75 7 ILE B CA 1
ATOM 2331 C C . ILE B 1 7 ? 13.32 8.852 -2.055 1 90.75 7 ILE B C 1
ATOM 2333 O O . ILE B 1 7 ? 13.445 8.297 -3.148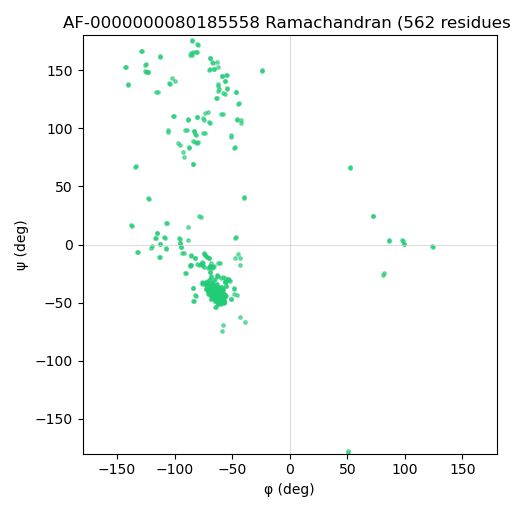 1 90.75 7 ILE B O 1
ATOM 2337 N N . GLN B 1 8 ? 13.664 8.352 -0.989 1 91.44 8 GLN B N 1
ATOM 2338 C CA . GLN B 1 8 ? 13.938 6.922 -0.899 1 91.44 8 GLN B CA 1
ATOM 2339 C C . GLN B 1 8 ? 12.75 6.172 -0.293 1 91.44 8 GLN B C 1
ATOM 2341 O O . GLN B 1 8 ? 12.477 6.301 0.9 1 91.44 8 GLN B O 1
ATOM 2346 N N . ILE B 1 9 ? 12.117 5.41 -1.101 1 96.44 9 ILE B N 1
ATOM 2347 C CA . ILE B 1 9 ? 11 4.605 -0.611 1 96.44 9 ILE B CA 1
ATOM 2348 C C . ILE B 1 9 ? 11.531 3.322 0.024 1 96.44 9 ILE B C 1
ATOM 2350 O O . ILE B 1 9 ? 11.82 2.35 -0.675 1 96.44 9 ILE B O 1
ATOM 2354 N N . THR B 1 10 ? 11.648 3.34 1.304 1 96.56 10 THR B N 1
ATOM 2355 C CA . THR B 1 10 ? 12.141 2.193 2.062 1 96.56 10 THR B CA 1
ATOM 2356 C C . THR B 1 10 ? 11.023 1.173 2.279 1 96.56 10 THR B C 1
ATOM 2358 O O . THR B 1 10 ? 9.852 1.477 2.07 1 96.56 10 THR B O 1
ATOM 2361 N N . PRO B 1 11 ? 11.352 -0.057 2.693 1 96.56 11 PRO B N 1
ATOM 2362 C CA . PRO B 1 11 ? 10.328 -1.039 3.045 1 96.56 11 PRO B CA 1
ATOM 2363 C C . PRO B 1 11 ? 9.367 -0.532 4.125 1 96.56 11 PRO B C 1
ATOM 2365 O O . PRO B 1 11 ? 8.172 -0.832 4.082 1 96.56 11 PRO B O 1
ATOM 2368 N N . GLU B 1 12 ? 9.875 0.286 5.004 1 96.69 12 GLU B N 1
ATOM 2369 C CA . GLU B 1 12 ? 9.023 0.838 6.055 1 96.69 12 GLU B CA 1
ATOM 2370 C C . GLU B 1 12 ? 7.992 1.802 5.48 1 96.69 12 GLU B C 1
ATOM 2372 O O . GLU B 1 12 ? 6.812 1.737 5.832 1 96.69 12 GLU B O 1
ATOM 2377 N N . ILE B 1 13 ? 8.445 2.697 4.621 1 97.81 13 ILE B N 1
ATOM 2378 C CA . ILE B 1 13 ? 7.547 3.654 3.992 1 97.81 13 ILE B CA 1
ATOM 2379 C C . ILE B 1 13 ? 6.48 2.908 3.193 1 97.81 13 ILE B C 1
ATOM 2381 O O . ILE B 1 13 ? 5.293 3.232 3.277 1 97.81 13 ILE B O 1
ATOM 2385 N N . LEU B 1 14 ? 6.918 1.877 2.469 1 98.38 14 LEU B N 1
ATOM 2386 C CA . LEU B 1 14 ? 5.98 1.062 1.701 1 98.38 14 LEU B CA 1
ATOM 2387 C C . LEU B 1 14 ? 4.949 0.412 2.617 1 98.38 14 LEU B C 1
ATOM 2389 O O . LEU B 1 14 ? 3.75 0.453 2.332 1 98.38 14 LEU B O 1
ATOM 2393 N N . ALA B 1 15 ? 5.398 -0.173 3.682 1 97.88 15 ALA B N 1
ATOM 2394 C CA . ALA B 1 15 ? 4.512 -0.866 4.613 1 97.88 15 ALA B CA 1
ATOM 2395 C C . ALA B 1 15 ? 3.502 0.098 5.227 1 97.88 15 ALA B C 1
ATOM 2397 O O . ALA B 1 15 ? 2.322 -0.234 5.367 1 97.88 15 ALA B O 1
ATOM 2398 N N . LEU B 1 16 ? 3.936 1.279 5.598 1 98.44 16 LEU B N 1
ATOM 2399 C CA . LEU B 1 16 ? 3.061 2.277 6.203 1 98.44 16 LEU B CA 1
ATOM 2400 C C . LEU B 1 16 ? 1.989 2.73 5.215 1 98.44 16 LEU B C 1
ATOM 2402 O O . LEU B 1 16 ? 0.803 2.764 5.551 1 98.44 16 LEU B O 1
ATOM 2406 N N . ILE B 1 17 ? 2.414 3.061 4.004 1 98.69 17 ILE B N 1
ATOM 2407 C CA . ILE B 1 17 ? 1.466 3.547 3.008 1 98.69 17 ILE B CA 1
ATOM 2408 C C . ILE B 1 17 ? 0.483 2.436 2.645 1 98.69 17 ILE B C 1
ATOM 2410 O O . ILE B 1 17 ? -0.711 2.688 2.471 1 98.69 17 ILE B O 1
ATOM 2414 N N . ALA B 1 18 ? 0.988 1.178 2.545 1 98.44 18 ALA B N 1
ATOM 2415 C CA . ALA B 1 18 ? 0.114 0.04 2.27 1 98.44 18 ALA B CA 1
ATOM 2416 C C . ALA B 1 18 ? -0.943 -0.114 3.361 1 98.44 18 ALA B C 1
ATOM 2418 O O . ALA B 1 18 ? -2.117 -0.349 3.066 1 98.44 18 ALA B O 1
ATOM 2419 N N . ARG B 1 19 ? -0.551 0.03 4.586 1 97.75 19 ARG B N 1
ATOM 2420 C CA . ARG B 1 19 ? -1.464 -0.071 5.723 1 97.75 19 ARG B CA 1
ATOM 2421 C C . ARG B 1 19 ? -2.516 1.031 5.68 1 97.75 19 ARG B C 1
ATOM 2423 O O . ARG B 1 19 ? -3.701 0.774 5.895 1 97.75 19 ARG B O 1
ATOM 2430 N N . LEU B 1 20 ? -2.09 2.205 5.434 1 98.62 20 LEU B N 1
ATOM 2431 C CA . LEU B 1 20 ? -2.992 3.352 5.375 1 98.62 20 LEU B CA 1
ATOM 2432 C C . LEU B 1 20 ? -4.004 3.191 4.25 1 98.62 20 LEU B C 1
ATOM 2434 O O . LEU B 1 20 ? -5.191 3.467 4.43 1 98.62 20 LEU B O 1
ATOM 2438 N N . ASN B 1 21 ? -3.545 2.711 3.109 1 98.44 21 ASN B N 1
ATOM 2439 C CA . ASN B 1 21 ? -4.453 2.508 1.985 1 98.44 21 ASN B CA 1
ATOM 2440 C C . ASN B 1 21 ? -5.422 1.359 2.25 1 98.44 21 ASN B C 1
ATOM 2442 O O . ASN B 1 21 ? -6.574 1.401 1.814 1 98.44 21 ASN B O 1
ATOM 2446 N N . GLU B 1 22 ? -4.91 0.278 2.871 1 97.25 22 GLU B N 1
ATOM 2447 C CA . GLU B 1 22 ? -5.805 -0.816 3.236 1 97.25 22 GLU B CA 1
ATOM 2448 C C . GLU B 1 22 ? -6.953 -0.322 4.109 1 97.25 22 GLU B C 1
ATOM 2450 O O . GLU B 1 22 ? -8.109 -0.688 3.891 1 97.25 22 GLU B O 1
ATOM 2455 N N . PHE B 1 23 ? -6.734 0.519 5.094 1 96.81 23 PHE B N 1
ATOM 2456 C CA . PHE B 1 23 ? -7.777 1.066 5.953 1 96.81 23 PHE B CA 1
ATOM 2457 C C . PHE B 1 23 ? -8.688 2.008 5.172 1 96.81 23 PHE B C 1
ATOM 2459 O O . PHE B 1 23 ? -9.898 2.039 5.395 1 96.81 23 PHE B O 1
ATOM 2466 N N . LYS B 1 24 ? -8.055 2.857 4.301 1 96.38 24 LYS B N 1
ATOM 2467 C CA . LYS B 1 24 ? -8.828 3.738 3.428 1 96.38 24 LYS B CA 1
ATOM 2468 C C . LYS B 1 24 ? -9.891 2.955 2.658 1 96.38 24 LYS B C 1
ATOM 2470 O O . LYS B 1 24 ? -11.055 3.354 2.619 1 96.38 24 LYS B O 1
ATOM 2475 N N . GLY B 1 25 ? -9.5 1.807 2.064 1 94.44 25 GLY B N 1
ATOM 2476 C CA . GLY B 1 25 ? -10.445 0.96 1.347 1 94.44 25 GLY B CA 1
ATOM 2477 C C . GLY B 1 25 ? -11.523 0.382 2.238 1 94.44 25 GLY B C 1
ATOM 2478 O O . GLY B 1 25 ? -12.711 0.405 1.884 1 94.44 25 GLY B O 1
ATOM 2479 N N . ALA B 1 26 ? -11.102 -0.122 3.389 1 93 26 ALA B N 1
ATOM 2480 C CA . ALA B 1 26 ? -12.055 -0.696 4.34 1 93 26 ALA B CA 1
ATOM 2481 C C . ALA B 1 26 ? -13.078 0.341 4.785 1 93 26 ALA B C 1
ATOM 2483 O O . ALA B 1 26 ? -14.281 0.056 4.832 1 93 26 ALA B O 1
ATOM 2484 N N . TRP B 1 27 ? -12.586 1.499 5.074 1 92.25 27 TRP B N 1
ATOM 2485 C CA . TRP B 1 27 ? -13.453 2.568 5.555 1 92.25 27 TRP B CA 1
ATOM 2486 C C . TRP B 1 27 ? -14.508 2.924 4.508 1 92.25 27 TRP B C 1
ATOM 2488 O O . TRP B 1 27 ? -15.688 3.08 4.836 1 92.25 27 TRP B O 1
ATOM 2498 N N . ARG B 1 28 ? -14.078 3.016 3.32 1 88.69 28 ARG B N 1
ATOM 2499 C CA . ARG B 1 28 ? -14.984 3.365 2.229 1 88.69 28 ARG B CA 1
ATOM 2500 C C . ARG B 1 28 ? -16.062 2.301 2.043 1 88.69 28 ARG B C 1
ATOM 2502 O O . ARG B 1 28 ? -17.219 2.623 1.782 1 88.69 28 ARG B O 1
ATOM 2509 N N . ALA B 1 29 ? -15.703 1.033 2.236 1 84.44 29 ALA B N 1
ATOM 2510 C CA . ALA B 1 29 ? -16.594 -0.089 1.972 1 84.44 29 ALA B CA 1
ATOM 2511 C C . ALA B 1 29 ? -17.562 -0.31 3.137 1 84.44 29 ALA B C 1
ATOM 2513 O O . ALA B 1 29 ? -18.672 -0.816 2.949 1 84.44 29 ALA B O 1
ATOM 2514 N N . MET B 1 30 ? -17.016 -0.256 4.422 1 76.88 30 MET B N 1
ATOM 2515 C CA . MET B 1 30 ? -17.844 -0.471 5.605 1 76.88 30 MET B CA 1
ATOM 2516 C C . MET B 1 30 ? -19.125 0.343 5.527 1 76.88 30 MET B C 1
ATOM 2518 O O . MET B 1 30 ? -20.125 -0.007 6.156 1 76.88 30 MET B O 1
ATOM 2522 N N . GLY B 1 31 ? -19.328 0.967 4.453 1 63.81 31 GLY B N 1
ATOM 2523 C CA . GLY B 1 31 ? -20.5 1.833 4.477 1 63.81 31 GLY B CA 1
ATOM 2524 C C . GLY B 1 31 ? -20.531 2.75 5.688 1 63.81 31 GLY B C 1
ATOM 2525 O O . GLY B 1 31 ? -19.562 2.826 6.441 1 63.81 31 GLY B O 1
ATOM 2526 N N . THR B 1 32 ? -21.578 3.496 5.781 1 60.5 32 THR B N 1
ATOM 2527 C CA . THR B 1 32 ? -21.672 4.559 6.773 1 60.5 32 THR B CA 1
ATOM 2528 C C . THR B 1 32 ? -22.109 3.998 8.125 1 60.5 32 THR B C 1
ATOM 2530 O O . THR B 1 32 ? -23.125 3.295 8.219 1 60.5 32 THR B O 1
ATOM 2533 N N . LEU B 1 33 ? -21.016 3.701 9.031 1 70.44 33 LEU B N 1
ATOM 2534 C CA . LEU B 1 33 ? -21.469 3.682 10.422 1 70.44 33 LEU B CA 1
ATOM 2535 C C . LEU B 1 33 ? -22.734 4.52 10.602 1 70.44 33 LEU B C 1
ATOM 2537 O O . LEU B 1 33 ? -23.031 5.375 9.766 1 70.44 33 LEU B O 1
ATOM 2541 N N . ALA B 1 34 ? -23.484 4.098 11.531 1 80.5 34 ALA B N 1
ATOM 2542 C CA . ALA B 1 34 ? -24.672 4.914 11.805 1 80.5 34 ALA B CA 1
ATOM 2543 C C . ALA B 1 34 ? -24.297 6.395 11.883 1 80.5 34 ALA B C 1
ATOM 2545 O O . ALA B 1 34 ? -23.281 6.758 12.477 1 80.5 34 ALA B O 1
ATOM 2546 N N . PRO B 1 35 ? -25.047 7.098 11.203 1 83.31 35 PRO B N 1
ATOM 2547 C CA . PRO B 1 35 ? -24.766 8.531 11.156 1 83.31 35 PRO B CA 1
ATOM 2548 C C . PRO B 1 35 ? -24.531 9.133 12.539 1 83.31 35 PRO B C 1
ATOM 2550 O O . PRO B 1 35 ? -23.672 10.008 12.703 1 83.31 35 PRO B O 1
ATOM 2553 N N . GLU B 1 36 ? -25.281 8.672 13.523 1 85.88 36 GLU B N 1
ATOM 2554 C CA . GLU B 1 36 ? -25.156 9.195 14.883 1 85.88 36 GLU B CA 1
ATOM 2555 C C . GLU B 1 36 ? -23.781 8.867 15.469 1 85.88 36 GLU B C 1
ATOM 2557 O O . GLU B 1 36 ? -23.188 9.695 16.156 1 85.88 36 GLU B O 1
ATOM 2562 N N . ARG B 1 37 ? -23.344 7.699 15.164 1 85.19 37 ARG B N 1
ATOM 2563 C CA . ARG B 1 37 ? -22.031 7.289 15.656 1 85.19 37 ARG B CA 1
ATOM 2564 C C . ARG B 1 37 ? -20.922 8.094 14.984 1 85.19 37 ARG B C 1
ATOM 2566 O O . ARG B 1 37 ? -19.969 8.523 15.648 1 85.19 37 ARG B O 1
ATOM 2573 N N . LEU B 1 38 ? -21.094 8.297 13.734 1 88.19 38 LEU B N 1
ATOM 2574 C CA . LEU B 1 38 ? -20.109 9.086 12.984 1 88.19 38 LEU B CA 1
ATOM 2575 C C . LEU B 1 38 ? -20.062 10.516 13.5 1 88.19 38 LEU B C 1
ATOM 2577 O O . LEU B 1 38 ? -18.984 11.109 13.609 1 88.19 38 LEU B O 1
ATOM 2581 N N . ARG B 1 39 ? -21.203 11.016 13.789 1 89.56 39 ARG B N 1
ATOM 2582 C CA . ARG B 1 39 ? -21.266 12.375 14.32 1 89.56 39 ARG B CA 1
ATOM 2583 C C . ARG B 1 39 ? -20.547 12.469 15.664 1 89.56 39 ARG B C 1
ATOM 2585 O O . ARG B 1 39 ? -19.859 13.453 15.938 1 89.56 39 ARG B O 1
ATOM 2592 N N . GLY B 1 40 ? -20.75 11.422 16.453 1 89.5 40 GLY B N 1
ATOM 2593 C CA . GLY B 1 40 ? -20.062 11.383 17.75 1 89.5 40 GLY B CA 1
ATOM 2594 C C . GLY B 1 40 ? -18.562 11.305 17.609 1 89.5 40 GLY B C 1
ATOM 2595 O O . GLY B 1 40 ? -17.844 12.047 18.281 1 89.5 40 GLY B O 1
ATOM 2596 N N . LEU B 1 41 ? -18.109 10.492 16.734 1 90.81 41 LEU B N 1
ATOM 2597 C CA . LEU B 1 41 ? -16.672 10.352 16.5 1 90.81 41 LEU B CA 1
ATOM 2598 C C . LEU B 1 41 ? -16.078 11.656 15.984 1 90.81 41 LEU B C 1
ATOM 2600 O O . LEU B 1 41 ? -15.008 12.07 16.422 1 90.81 41 LEU B O 1
ATOM 2604 N N . ARG B 1 42 ? -16.797 12.266 15.117 1 93.06 42 ARG B N 1
ATOM 2605 C CA . ARG B 1 42 ? -16.312 13.508 14.516 1 93.06 42 ARG B CA 1
ATOM 2606 C C . ARG B 1 42 ? -16.203 14.617 15.562 1 93.06 42 ARG B C 1
ATOM 2608 O O . ARG B 1 42 ? -15.25 15.398 15.539 1 93.06 42 ARG B O 1
ATOM 2615 N N . ARG B 1 43 ? -17.203 14.688 16.422 1 92.06 43 ARG B N 1
ATOM 2616 C CA . ARG B 1 43 ? -17.188 15.703 17.469 1 92.06 43 ARG B CA 1
ATOM 2617 C C . ARG B 1 43 ? -15.992 15.531 18.391 1 92.06 43 ARG B C 1
ATOM 2619 O O . ARG B 1 43 ? -15.297 16.5 18.703 1 92.06 43 ARG B O 1
ATOM 2626 N N . VAL B 1 44 ? -15.766 14.336 18.766 1 92.62 44 VAL B N 1
ATOM 2627 C CA . VAL B 1 44 ? -14.641 14.047 19.656 1 92.62 44 VAL B CA 1
ATOM 2628 C C . VAL B 1 44 ? -13.328 14.383 18.953 1 92.62 44 VAL B C 1
ATOM 2630 O O . VAL B 1 44 ? -12.453 15.023 19.547 1 92.62 44 VAL B O 1
ATOM 2633 N N . ALA B 1 45 ? -13.203 13.969 17.734 1 94.69 45 ALA B N 1
ATOM 2634 C CA . ALA B 1 45 ? -11.984 14.219 16.953 1 94.69 45 ALA B CA 1
ATOM 2635 C C . ALA B 1 45 ? -11.742 15.711 16.781 1 94.69 45 ALA B C 1
ATOM 2637 O O . ALA B 1 45 ? -10.602 16.172 16.875 1 94.69 45 ALA B O 1
ATOM 2638 N N . LEU B 1 46 ? -12.836 16.422 16.516 1 95 46 LEU B N 1
ATOM 2639 C CA . LEU B 1 46 ? -12.734 17.859 16.328 1 95 46 LEU B CA 1
ATOM 2640 C C . LEU B 1 46 ? -12.203 18.547 17.594 1 95 46 LEU B C 1
ATOM 2642 O O . LEU B 1 46 ? -11.297 19.375 17.516 1 95 46 LEU B O 1
ATOM 2646 N N . ILE B 1 47 ? -12.711 18.188 18.703 1 94.56 47 ILE B N 1
ATOM 2647 C CA . ILE B 1 47 ? -12.297 18.75 19.984 1 94.56 47 ILE B CA 1
ATOM 2648 C C . ILE B 1 47 ? -10.82 18.438 20.234 1 94.56 47 ILE B C 1
ATOM 2650 O O . ILE B 1 47 ? -10.047 19.344 20.578 1 94.56 47 ILE B O 1
ATOM 2654 N N . GLU B 1 48 ? -10.469 17.219 20 1 95.81 48 GLU B N 1
ATOM 2655 C CA . GLU B 1 48 ? -9.078 16.812 20.188 1 95.81 48 GLU B CA 1
ATOM 2656 C C . GLU B 1 48 ? -8.148 17.547 19.219 1 95.81 48 GLU B C 1
ATOM 2658 O O . GLU B 1 48 ? -7.055 17.969 19.609 1 95.81 48 GLU B O 1
ATOM 2663 N N . SER B 1 49 ? -8.586 17.641 17.984 1 96.75 49 SER B N 1
ATOM 2664 C CA . SER B 1 49 ? -7.773 18.297 16.953 1 96.75 49 SER B CA 1
ATOM 2665 C C . SER B 1 49 ? -7.516 19.766 17.312 1 96.75 49 SER B C 1
ATOM 2667 O O . SER B 1 49 ? -6.379 20.234 17.25 1 96.75 49 SER B O 1
ATOM 2669 N N . ILE B 1 50 ? -8.578 20.422 17.719 1 95.38 50 ILE B N 1
ATOM 2670 C CA . ILE B 1 50 ? -8.469 21.828 18.062 1 95.38 50 ILE B CA 1
ATOM 2671 C C . ILE B 1 50 ? -7.555 21.984 19.281 1 95.38 50 ILE B C 1
ATOM 2673 O O . ILE B 1 50 ? -6.578 22.734 19.234 1 95.38 50 ILE B O 1
ATOM 2677 N N . GLY B 1 51 ? -7.875 21.266 20.328 1 95.06 51 GLY B N 1
ATOM 2678 C CA . GLY B 1 51 ? -7.082 21.359 21.547 1 95.06 51 GLY B CA 1
ATOM 2679 C C . GLY B 1 51 ? -5.617 21.031 21.328 1 95.06 51 GLY B C 1
ATOM 2680 O O . GLY B 1 51 ? -4.738 21.797 21.734 1 95.06 51 GLY B O 1
ATOM 2681 N N . SER B 1 52 ? -5.32 19.938 20.656 1 96.75 52 SER B N 1
ATOM 2682 C CA . SER B 1 52 ? -3.955 19.484 20.438 1 96.75 52 SER B CA 1
ATOM 2683 C C . SER B 1 52 ? -3.182 20.453 19.562 1 96.75 52 SER B C 1
ATOM 2685 O O . SER B 1 52 ? -2.01 20.734 19.812 1 96.75 52 SER B O 1
ATOM 2687 N N . SER B 1 53 ? -3.832 20.922 18.5 1 95.94 53 SER B N 1
ATOM 2688 C CA . SER B 1 53 ? -3.146 21.844 17.578 1 95.94 53 SER B CA 1
ATOM 2689 C C . SER B 1 53 ? -2.699 23.109 18.312 1 95.94 53 SER B C 1
ATOM 2691 O O . SER B 1 53 ? -1.597 23.609 18.062 1 95.94 53 SER B O 1
ATOM 2693 N N . ILE B 1 54 ? -3.539 23.609 19.203 1 92.19 54 ILE B N 1
ATOM 2694 C CA . ILE B 1 54 ? -3.221 24.844 19.922 1 92.19 54 ILE B CA 1
ATOM 2695 C C . ILE B 1 54 ? -2.189 24.547 21.016 1 92.19 54 ILE B C 1
ATOM 2697 O O . ILE B 1 54 ? -1.305 25.375 21.266 1 92.19 54 ILE B O 1
ATOM 2701 N N . ARG B 1 55 ? -2.23 23.375 21.578 1 93.31 55 ARG B N 1
ATOM 2702 C CA . ARG B 1 55 ? -1.281 22.984 22.625 1 93.31 55 ARG B CA 1
ATOM 2703 C C . ARG B 1 55 ? 0.103 22.734 22.031 1 93.31 55 ARG B C 1
ATOM 2705 O O . ARG B 1 55 ? 1.116 22.984 22.688 1 93.31 55 ARG B O 1
ATOM 2712 N N . ILE B 1 56 ? 0.163 22.25 20.812 1 92.06 56 ILE B N 1
ATOM 2713 C CA . ILE B 1 56 ? 1.437 22.078 20.125 1 92.06 56 ILE B CA 1
ATOM 2714 C C . ILE B 1 56 ? 2.156 23.422 20.031 1 92.06 56 ILE B C 1
ATOM 2716 O O . ILE B 1 56 ? 3.385 23.484 20.125 1 92.06 56 ILE B O 1
ATOM 2720 N N . GLU B 1 57 ? 1.363 24.531 20.016 1 87.75 57 GLU B N 1
ATOM 2721 C CA . GLU B 1 57 ? 1.926 25.875 19.891 1 87.75 57 GLU B CA 1
ATOM 2722 C C . GLU B 1 57 ? 2.164 26.5 21.266 1 87.75 57 GLU B C 1
ATOM 2724 O O . GLU B 1 57 ? 2.633 27.625 21.359 1 87.75 57 GLU B O 1
ATOM 2729 N N . GLY B 1 58 ? 1.705 25.844 22.375 1 86.12 58 GLY B N 1
ATOM 2730 C CA . GLY B 1 58 ? 2.094 26.344 23.688 1 86.12 58 GLY B CA 1
ATOM 2731 C C . GLY B 1 58 ? 0.909 26.656 24.578 1 86.12 58 GLY B C 1
ATOM 2732 O O . GLY B 1 58 ? 1.083 27.016 25.75 1 86.12 58 GLY B O 1
ATOM 2733 N N . SER B 1 59 ? -0.293 26.469 24.031 1 87.12 59 SER B N 1
ATOM 2734 C CA . SER B 1 59 ? -1.478 26.703 24.859 1 87.12 59 SER B CA 1
ATOM 2735 C C . SER B 1 59 ? -1.611 25.641 25.938 1 87.12 59 SER B C 1
ATOM 2737 O O . SER B 1 59 ? -1.022 24.562 25.844 1 87.12 59 SER B O 1
ATOM 2739 N N . LYS B 1 60 ? -2.387 26 26.938 1 89.12 60 LYS B N 1
ATOM 2740 C CA . LYS B 1 60 ? -2.578 25.062 28.047 1 89.12 60 LYS B CA 1
ATOM 2741 C C . LYS B 1 60 ? -4.035 24.625 28.156 1 89.12 60 LYS B C 1
ATOM 2743 O O . LYS B 1 60 ? -4.406 23.906 29.078 1 89.12 60 LYS B O 1
ATOM 2748 N N . LEU B 1 61 ? -4.824 25.031 27.219 1 90.19 61 LEU B N 1
ATOM 2749 C CA . LEU B 1 61 ? -6.238 24.688 27.25 1 90.19 61 LEU B CA 1
ATOM 2750 C C . LEU B 1 61 ? -6.438 23.172 27.172 1 90.19 61 LEU B C 1
ATOM 2752 O O . LEU B 1 61 ? -5.824 22.516 26.328 1 90.19 61 LEU B O 1
ATOM 2756 N N . THR B 1 62 ? -7.27 22.625 28.047 1 92.44 62 THR B N 1
ATOM 2757 C CA . THR B 1 62 ? -7.609 21.203 28.016 1 92.44 62 THR B CA 1
ATOM 2758 C C . THR B 1 62 ? -8.742 20.938 27.031 1 92.44 62 THR B C 1
ATOM 2760 O O . THR B 1 62 ? -9.438 21.859 26.609 1 92.44 62 THR B O 1
ATOM 2763 N N . ASP B 1 63 ? -8.906 19.688 26.719 1 92.81 63 ASP B N 1
ATOM 2764 C CA . ASP B 1 63 ? -10 19.312 25.828 1 92.81 63 ASP B CA 1
ATOM 2765 C C . ASP B 1 63 ? -11.352 19.672 26.438 1 92.81 63 ASP B C 1
ATOM 2767 O O . ASP B 1 63 ? -12.281 20.047 25.719 1 92.81 63 ASP B O 1
ATOM 2771 N N . ARG B 1 64 ? -11.477 19.531 27.672 1 91.94 64 ARG B N 1
ATOM 2772 C CA . ARG B 1 64 ? -12.711 19.875 28.359 1 91.94 64 ARG B CA 1
ATOM 2773 C C . ARG B 1 64 ? -13.016 21.375 28.219 1 91.94 64 ARG B C 1
ATOM 2775 O O . ARG B 1 64 ? -14.164 21.75 28 1 91.94 64 ARG B O 1
ATOM 2782 N N . GLU B 1 65 ? -12.023 22.203 28.328 1 90.31 65 GLU B N 1
ATOM 2783 C CA . GLU B 1 65 ? -12.188 23.641 28.156 1 90.31 65 GLU B CA 1
ATOM 2784 C C . GLU B 1 65 ? -12.555 23.984 26.719 1 90.31 65 GLU B C 1
ATOM 2786 O O . GLU B 1 65 ? -13.398 24.844 26.469 1 90.31 65 GLU B O 1
ATOM 2791 N N . VAL B 1 66 ? -11.898 23.281 25.781 1 91.12 66 VAL B N 1
ATOM 2792 C CA . VAL B 1 66 ? -12.211 23.469 24.375 1 91.12 66 VAL B CA 1
ATOM 2793 C C . VAL B 1 66 ? -13.672 23.109 24.109 1 91.12 66 VAL B C 1
ATOM 2795 O O . VAL B 1 66 ? -14.391 23.844 23.453 1 91.12 66 VAL B O 1
ATOM 2798 N N . GLU B 1 67 ? -14.094 21.984 24.656 1 91.62 67 GLU B N 1
ATOM 2799 C CA . GLU B 1 67 ? -15.469 21.516 24.484 1 91.62 67 GLU B CA 1
ATOM 2800 C C . GLU B 1 67 ? -16.469 22.531 25.031 1 91.62 67 GLU B C 1
ATOM 2802 O O . GLU B 1 67 ? -17.5 22.797 24.406 1 91.62 67 GLU B O 1
ATOM 2807 N N . ARG B 1 68 ? -16.219 23.078 26.141 1 88.69 68 ARG B N 1
ATOM 2808 C CA . ARG B 1 68 ? -17.078 24.078 26.766 1 88.69 68 ARG B CA 1
ATOM 2809 C C . ARG B 1 68 ? -17.188 25.328 25.891 1 88.69 68 ARG B C 1
ATOM 2811 O O . ARG B 1 68 ? -18.281 25.891 25.734 1 88.69 68 ARG B O 1
ATOM 2818 N N . LEU B 1 69 ? -16.047 25.672 25.391 1 85.5 69 LEU B N 1
ATOM 2819 C CA . LEU B 1 69 ? -16.016 26.859 24.547 1 85.5 69 LEU B CA 1
ATOM 2820 C C . LEU B 1 69 ? -16.859 26.641 23.297 1 85.5 69 LEU B C 1
ATOM 2822 O O . LEU B 1 69 ? -17.562 27.547 22.859 1 85.5 69 LEU B O 1
ATOM 2826 N N . LEU B 1 70 ? -16.828 25.469 22.75 1 86.69 70 LEU B N 1
ATOM 2827 C CA . LEU B 1 70 ? -17.531 25.172 21.5 1 86.69 70 LEU B CA 1
ATOM 2828 C C . LEU B 1 70 ? -19.031 25.031 21.75 1 86.69 70 LEU B C 1
ATOM 2830 O O . LEU B 1 70 ? -19.844 25.266 20.844 1 86.69 70 LEU B O 1
ATOM 2834 N N . SER B 1 71 ? -19.344 24.531 22.891 1 82.88 71 SER B N 1
ATOM 2835 C CA . SER B 1 71 ? -20.75 24.359 23.234 1 82.88 71 SER B CA 1
ATOM 2836 C C . SER B 1 71 ? -21.406 25.703 23.531 1 82.88 71 SER B C 1
ATOM 2838 O O . SER B 1 71 ? -22.609 25.859 23.359 1 82.88 71 SER B O 1
ATOM 2840 N N . ASN B 1 72 ? -20.703 26.625 24.109 1 68.62 72 ASN B N 1
ATOM 2841 C CA . ASN B 1 72 ? -21.203 27.938 24.484 1 68.62 72 ASN B CA 1
ATOM 2842 C C . ASN B 1 72 ? -21.062 28.953 23.359 1 68.62 72 ASN B C 1
ATOM 2844 O O . ASN B 1 72 ? -21.109 30.156 23.594 1 68.62 72 ASN B O 1
ATOM 2848 N N . ALA B 1 73 ? -20.641 28.625 22.25 1 58.47 73 ALA B N 1
ATOM 2849 C CA . ALA B 1 73 ? -20.156 29.453 21.156 1 58.47 73 ALA B CA 1
ATOM 2850 C C . ALA B 1 73 ? -21.109 30.609 20.875 1 58.47 73 ALA B C 1
ATOM 2852 O O . ALA B 1 73 ? -20.859 31.438 20 1 58.47 73 ALA B O 1
ATOM 2853 N N . GLN B 1 74 ? -22.266 30.547 21.453 1 49.25 74 GLN B N 1
ATOM 2854 C CA . GLN B 1 74 ? -23.016 31.797 21.312 1 49.25 74 GLN B CA 1
ATOM 2855 C C . GLN B 1 74 ? -22.281 32.969 21.953 1 49.25 74 GLN B C 1
ATOM 2857 O O . GLN B 1 74 ? -22.656 34.125 21.75 1 49.25 74 GLN B O 1
ATOM 2862 N N . ILE B 1 75 ? -21.344 32.719 22.75 1 50.06 75 ILE B N 1
ATOM 2863 C CA . ILE B 1 75 ? -20.797 33.906 23.406 1 50.06 75 ILE B CA 1
ATOM 2864 C C . ILE B 1 75 ? -19.609 34.438 22.594 1 50.06 75 ILE B C 1
ATOM 2866 O O . ILE B 1 75 ? -18.547 33.781 22.547 1 50.06 75 ILE B O 1
ATOM 2870 N N . ARG B 1 76 ? -19.75 35.156 21.516 1 54.78 76 ARG B N 1
ATOM 2871 C CA . ARG B 1 76 ? -18.875 35.844 20.562 1 54.78 76 ARG B CA 1
ATOM 2872 C C . ARG B 1 76 ? -17.781 36.625 21.281 1 54.78 76 ARG B C 1
ATOM 2874 O O . ARG B 1 76 ? -16.938 37.25 20.625 1 54.78 76 ARG B O 1
ATOM 2881 N N . THR B 1 77 ? -17.922 36.688 22.594 1 55.94 77 THR B N 1
ATOM 2882 C CA . THR B 1 77 ? -16.875 37.5 23.203 1 55.94 77 THR B CA 1
ATOM 2883 C C . THR B 1 77 ? -15.75 36.594 23.734 1 55.94 77 THR B C 1
ATOM 2885 O O . THR B 1 77 ? -15.961 35.812 24.656 1 55.94 77 THR B O 1
ATOM 2888 N N . PHE B 1 78 ? -14.742 36.25 22.828 1 63.53 78 PHE B N 1
ATOM 2889 C CA . PHE B 1 78 ? -13.555 35.5 23.219 1 63.53 78 PHE B CA 1
ATOM 2890 C C . PHE B 1 78 ? -12.492 36.438 23.781 1 63.53 78 PHE B C 1
ATOM 2892 O O . PHE B 1 78 ? -11.844 37.188 23.047 1 63.53 78 PHE B O 1
ATOM 2899 N N . ALA B 1 79 ? -12.547 36.656 25 1 63.47 79 ALA B N 1
ATOM 2900 C CA . ALA B 1 79 ? -11.703 37.656 25.625 1 63.47 79 ALA B CA 1
ATOM 2901 C C . ALA B 1 79 ? -10.242 37.219 25.656 1 63.47 79 ALA B C 1
ATOM 2903 O O . ALA B 1 79 ? -9.336 38.031 25.438 1 63.47 79 ALA B O 1
ATOM 2904 N N . ALA B 1 80 ? -10.008 35.875 25.75 1 75.62 80 ALA B N 1
ATOM 2905 C CA . ALA B 1 80 ? -8.641 35.375 25.891 1 75.62 80 ALA B CA 1
ATOM 2906 C C . ALA B 1 80 ? -8.094 34.875 24.547 1 75.62 80 ALA B C 1
ATOM 2908 O O . ALA B 1 80 ? -8.852 34.406 23.703 1 75.62 80 ALA B O 1
ATOM 2909 N N . GLY B 1 81 ? -6.863 35.156 24.312 1 79.56 81 GLY B N 1
ATOM 2910 C CA . GLY B 1 81 ? -6.152 34.781 23.109 1 79.56 81 GLY B CA 1
ATOM 2911 C C . GLY B 1 81 ? -6.375 33.344 22.703 1 79.56 81 GLY B C 1
ATOM 2912 O O . GLY B 1 81 ? -6.656 33.031 21.547 1 79.56 81 GLY B O 1
ATOM 2913 N N . ASP B 1 82 ? -6.336 32.469 23.672 1 84.75 82 ASP B N 1
ATOM 2914 C CA . ASP B 1 82 ? -6.488 31.047 23.406 1 84.75 82 ASP B CA 1
ATOM 2915 C C . ASP B 1 82 ? -7.906 30.734 22.938 1 84.75 82 ASP B C 1
ATOM 2917 O O . ASP B 1 82 ? -8.102 29.875 22.078 1 84.75 82 ASP B O 1
ATOM 2921 N N . GLU B 1 83 ? -8.867 31.406 23.5 1 86.75 83 GLU B N 1
ATOM 2922 C CA . GLU B 1 83 ? -10.258 31.172 23.109 1 86.75 83 GLU B CA 1
ATOM 2923 C C . GLU B 1 83 ? -10.523 31.641 21.688 1 86.75 83 GLU B C 1
ATOM 2925 O O . GLU B 1 83 ? -11.297 31.016 20.953 1 86.75 83 GLU B O 1
ATOM 2930 N N . GLN B 1 84 ? -9.867 32.75 21.359 1 90.12 84 GLN B N 1
ATOM 2931 C CA . GLN B 1 84 ? -9.984 33.25 20 1 90.12 84 GLN B CA 1
ATOM 2932 C C . GLN B 1 84 ? -9.398 32.25 19 1 90.12 84 GLN B C 1
ATOM 2934 O O . GLN B 1 84 ? -9.977 32 17.938 1 90.12 84 GLN B O 1
ATOM 2939 N N . GLU B 1 85 ? -8.266 31.688 19.375 1 90.88 85 GLU B N 1
ATOM 2940 C CA . GLU B 1 85 ? -7.621 30.688 18.516 1 90.88 85 GLU B CA 1
ATOM 2941 C C . GLU B 1 85 ? -8.484 29.438 18.375 1 90.88 85 GLU B C 1
ATOM 2943 O O . GLU B 1 85 ? -8.578 28.875 17.281 1 90.88 85 GLU B O 1
ATOM 2948 N N . VAL B 1 86 ? -9.109 29.047 19.469 1 92.06 86 VAL B N 1
ATOM 2949 C CA . VAL B 1 86 ? -10 27.875 19.453 1 92.06 86 VAL B CA 1
ATOM 2950 C C . VAL B 1 86 ? -11.156 28.125 18.5 1 92.06 86 VAL B C 1
ATOM 2952 O O . VAL B 1 86 ? -11.477 27.281 17.672 1 92.06 86 VAL B O 1
ATOM 2955 N N . ALA B 1 87 ? -11.781 29.281 18.594 1 91.88 87 ALA B N 1
ATOM 2956 C CA . ALA B 1 87 ? -12.945 29.609 17.781 1 91.88 87 ALA B CA 1
ATOM 2957 C C . ALA B 1 87 ? -12.602 29.609 16.297 1 91.88 87 ALA B C 1
ATOM 2959 O O . ALA B 1 87 ? -13.32 29.031 15.484 1 91.88 87 ALA B O 1
ATOM 2960 N N . GLY B 1 88 ? -11.477 30.312 15.93 1 94.06 88 GLY B N 1
ATOM 2961 C CA . GLY B 1 88 ? -11.047 30.359 14.547 1 94.06 88 GLY B CA 1
ATOM 2962 C C . GLY B 1 88 ? -10.734 28.984 13.977 1 94.06 88 GLY B C 1
ATOM 2963 O O . GLY B 1 88 ? -11.156 28.656 12.867 1 94.06 88 GLY B O 1
ATOM 2964 N N . TYR B 1 89 ? -9.992 28.172 14.758 1 95.31 89 TYR B N 1
ATOM 2965 C CA . TYR B 1 89 ? -9.625 26.828 14.328 1 95.31 89 TYR B CA 1
ATOM 2966 C C . TYR B 1 89 ? -10.859 25.953 14.156 1 95.31 89 TYR B C 1
ATOM 2968 O O . TYR B 1 89 ? -10.977 25.219 13.172 1 95.31 89 TYR B O 1
ATOM 2976 N N . ALA B 1 90 ? -11.797 26.016 15.102 1 93.81 90 ALA B N 1
ATOM 2977 C CA . ALA B 1 90 ? -13.016 25.203 15.07 1 93.81 90 ALA B CA 1
ATOM 2978 C C . ALA B 1 90 ? -13.852 25.516 13.836 1 93.81 90 ALA B C 1
ATOM 2980 O O . ALA B 1 90 ? -14.273 24.594 13.125 1 93.81 90 ALA B O 1
ATOM 2981 N N . GLU B 1 91 ? -14.078 26.766 13.617 1 94.25 91 GLU B N 1
ATOM 2982 C CA . GLU B 1 91 ? -14.875 27.156 12.461 1 94.25 91 GLU B CA 1
ATOM 2983 C C . GLU B 1 91 ? -14.211 26.734 11.156 1 94.25 91 GLU B C 1
ATOM 2985 O O . GLU B 1 91 ? -14.883 26.281 10.234 1 94.25 91 GLU B O 1
ATOM 2990 N N . LEU B 1 92 ? -12.891 26.922 11.094 1 96.88 92 LEU B N 1
ATOM 2991 C CA . LEU B 1 92 ? -12.156 26.562 9.891 1 96.88 92 LEU B CA 1
ATOM 2992 C C . LEU B 1 92 ? -12.234 25.062 9.648 1 96.88 92 LEU B C 1
ATOM 2994 O O . LEU B 1 92 ? -12.508 24.625 8.523 1 96.88 92 LEU B O 1
ATOM 2998 N N . MET B 1 93 ? -12.047 24.25 10.672 1 96.44 93 MET B N 1
ATOM 2999 C CA . MET B 1 93 ? -12.078 22.797 10.523 1 96.44 93 MET B CA 1
ATOM 3000 C C . MET B 1 93 ? -13.461 22.312 10.109 1 96.44 93 MET B C 1
ATOM 3002 O O . MET B 1 93 ? -13.594 21.391 9.305 1 96.44 93 MET B O 1
ATOM 3006 N N . GLU B 1 94 ? -14.492 22.922 10.664 1 93.25 94 GLU B N 1
ATOM 3007 C CA . GLU B 1 94 ? -15.844 22.578 10.25 1 93.25 94 GLU B CA 1
ATOM 3008 C C . GLU B 1 94 ? -16.062 22.875 8.766 1 93.25 94 GLU B C 1
ATOM 3010 O O . GLU B 1 94 ? -16.688 22.078 8.062 1 93.25 94 GLU B O 1
ATOM 3015 N N . ARG B 1 95 ? -15.555 24 8.391 1 94.69 95 ARG B N 1
ATOM 3016 C CA . ARG B 1 95 ? -15.648 24.359 6.977 1 94.69 95 ARG B CA 1
ATOM 3017 C C . ARG B 1 95 ? -14.891 23.344 6.109 1 94.69 95 ARG B C 1
ATOM 3019 O O . ARG B 1 95 ? -15.383 22.953 5.055 1 94.69 95 ARG B O 1
ATOM 3026 N N . ILE B 1 96 ? -13.742 22.984 6.492 1 96.94 96 ILE B N 1
ATOM 3027 C CA . ILE B 1 96 ? -12.93 22.016 5.762 1 96.94 96 ILE B CA 1
ATOM 3028 C C . ILE B 1 96 ? -13.68 20.688 5.652 1 96.94 96 ILE B C 1
ATOM 3030 O O . ILE B 1 96 ? -13.797 20.125 4.562 1 96.94 96 ILE B O 1
ATOM 3034 N N . PHE B 1 97 ? -14.25 20.219 6.766 1 94.19 97 PHE B N 1
ATOM 3035 C CA . PHE B 1 97 ? -14.93 18.938 6.785 1 94.19 97 PHE B CA 1
ATOM 3036 C C . PHE B 1 97 ? -16.172 18.969 5.906 1 94.19 97 PHE B C 1
ATOM 3038 O O . PHE B 1 97 ? -16.516 17.969 5.266 1 94.19 97 PHE B O 1
ATOM 3045 N N . SER B 1 98 ? -16.766 20.125 5.801 1 93.44 98 SER B N 1
ATOM 3046 C CA . SER B 1 98 ? -18.031 20.234 5.086 1 93.44 98 SER B CA 1
ATOM 3047 C C . SER B 1 98 ? -17.812 20.531 3.605 1 93.44 98 SER B C 1
ATOM 3049 O O . SER B 1 98 ? -18.609 20.141 2.764 1 93.44 98 SER B O 1
ATOM 3051 N N . PHE B 1 99 ? -16.609 21.156 3.225 1 95.94 99 PHE B N 1
ATOM 3052 C CA . PHE B 1 99 ? -16.547 21.719 1.879 1 95.94 99 PHE B CA 1
ATOM 3053 C C . PHE B 1 99 ? -15.195 21.406 1.23 1 95.94 99 PHE B C 1
ATOM 3055 O O . PHE B 1 99 ? -14.805 22.047 0.26 1 95.94 99 PHE B O 1
ATOM 3062 N N . TRP B 1 100 ? -14.461 20.469 1.751 1 96.38 100 TRP B N 1
ATOM 3063 C CA . TRP B 1 100 ? -13.117 20.172 1.259 1 96.38 100 TRP B CA 1
ATOM 3064 C C . TRP B 1 100 ? -13.133 19.922 -0.246 1 96.38 100 TRP B C 1
ATOM 3066 O O . TRP B 1 100 ? -12.164 20.25 -0.941 1 96.38 100 TRP B O 1
ATOM 3076 N N . GLN B 1 101 ? -14.195 19.422 -0.836 1 96.38 101 GLN B N 1
ATOM 3077 C CA . GLN B 1 101 ? -14.266 19.094 -2.256 1 96.38 101 GLN B CA 1
ATOM 3078 C C . GLN B 1 101 ? -14.234 20.359 -3.111 1 96.38 101 GLN B C 1
ATOM 3080 O O . GLN B 1 101 ? -13.883 20.312 -4.289 1 96.38 101 GLN B O 1
ATOM 3085 N N . HIS B 1 102 ? -14.531 21.484 -2.482 1 95.69 102 HIS B N 1
ATOM 3086 C CA . HIS B 1 102 ? -14.695 22.734 -3.234 1 95.69 102 HIS B CA 1
ATOM 3087 C C . HIS B 1 102 ? -13.625 23.75 -2.861 1 95.69 102 HIS B C 1
ATOM 3089 O O . HIS B 1 102 ? -13.727 24.922 -3.232 1 95.69 102 HIS B O 1
ATOM 3095 N N . ILE B 1 103 ? -12.656 23.359 -2.15 1 97 103 ILE B N 1
ATOM 3096 C CA . ILE B 1 103 ? -11.57 24.25 -1.76 1 97 103 ILE B CA 1
ATOM 3097 C C . ILE B 1 103 ? -10.312 23.922 -2.564 1 97 103 ILE B C 1
ATOM 3099 O O . ILE B 1 103 ? -9.594 22.969 -2.244 1 97 103 ILE B O 1
ATOM 3103 N N . PRO B 1 104 ? -10.109 24.672 -3.615 1 96.44 104 PRO B N 1
ATOM 3104 C CA . PRO B 1 104 ? -8.891 24.391 -4.387 1 96.44 104 PRO B CA 1
ATOM 3105 C C . PRO B 1 104 ? -7.617 24.688 -3.598 1 96.44 104 PRO B C 1
ATOM 3107 O O . PRO B 1 104 ? -7.609 25.547 -2.719 1 96.44 104 PRO B O 1
ATOM 3110 N N . PHE B 1 105 ? -6.586 23.953 -3.922 1 97.62 105 PHE B N 1
ATOM 3111 C CA . PHE B 1 105 ? -5.281 24.219 -3.324 1 97.62 105 PHE B CA 1
ATOM 3112 C C . PHE B 1 105 ? -4.516 25.266 -4.125 1 97.62 105 PHE B C 1
ATOM 3114 O O . PHE B 1 105 ? -3.688 24.922 -4.973 1 97.62 105 PHE B O 1
ATOM 3121 N N . THR B 1 106 ? -4.773 26.5 -3.885 1 98.12 106 THR B N 1
ATOM 3122 C CA . THR B 1 106 ? -4.152 27.641 -4.551 1 98.12 106 THR B CA 1
ATOM 3123 C C . THR B 1 106 ? -3.615 28.641 -3.527 1 98.12 106 THR B C 1
ATOM 3125 O O . THR B 1 106 ? -3.959 28.578 -2.346 1 98.12 106 THR B O 1
ATOM 3128 N N . VAL B 1 107 ? -2.812 29.547 -4.027 1 98.19 107 VAL B N 1
ATOM 3129 C CA . VAL B 1 107 ? -2.254 30.594 -3.166 1 98.19 107 VAL B CA 1
ATOM 3130 C C . VAL B 1 107 ? -3.383 31.422 -2.551 1 98.19 107 VAL B C 1
ATOM 3132 O O . VAL B 1 107 ? -3.375 31.688 -1.349 1 98.19 107 VAL B O 1
ATOM 3135 N N . ASN B 1 108 ? -4.387 31.703 -3.338 1 98 108 ASN B N 1
ATOM 3136 C CA . ASN B 1 108 ? -5.5 32.531 -2.865 1 98 108 ASN B CA 1
ATOM 3137 C C . ASN B 1 108 ? -6.297 31.797 -1.781 1 98 108 ASN B C 1
ATOM 3139 O O . ASN B 1 108 ? -6.652 32.406 -0.765 1 98 108 ASN B O 1
ATOM 3143 N N . HIS B 1 109 ? -6.559 30.578 -1.976 1 98.19 109 HIS B N 1
ATOM 3144 C CA . HIS B 1 109 ? -7.332 29.828 -0.99 1 98.19 109 HIS B CA 1
ATOM 3145 C C . HIS B 1 109 ? -6.527 29.594 0.283 1 98.19 109 HIS B C 1
ATOM 3147 O O . HIS B 1 109 ? -7.086 29.578 1.382 1 98.19 109 HIS B O 1
ATOM 3153 N N . ILE B 1 110 ? -5.211 29.406 0.139 1 98.69 110 ILE B N 1
ATOM 3154 C CA . ILE B 1 110 ? -4.371 29.266 1.32 1 98.69 110 ILE B CA 1
ATOM 3155 C C . ILE B 1 110 ? -4.406 30.547 2.146 1 98.69 110 ILE B C 1
ATOM 3157 O O . ILE B 1 110 ? -4.527 30.5 3.371 1 98.69 110 ILE B O 1
ATOM 3161 N N . LYS B 1 111 ? -4.363 31.703 1.499 1 98.56 111 LYS B N 1
ATOM 3162 C CA . LYS B 1 111 ? -4.473 32.969 2.184 1 98.56 111 LYS B CA 1
ATOM 3163 C C . LYS B 1 111 ? -5.84 33.125 2.844 1 98.56 111 LYS B C 1
ATOM 3165 O O . LYS B 1 111 ? -5.941 33.656 3.959 1 98.56 111 LYS B O 1
ATOM 3170 N N . GLN B 1 112 ? -6.859 32.688 2.145 1 98.19 112 GLN B N 1
ATOM 3171 C CA . GLN B 1 112 ? -8.211 32.75 2.693 1 98.19 112 GLN B CA 1
ATOM 3172 C C . GLN B 1 112 ? -8.344 31.875 3.932 1 98.19 112 GLN B C 1
ATOM 3174 O O . GLN B 1 112 ? -8.953 32.281 4.926 1 98.19 112 GLN B O 1
ATOM 3179 N N . LEU B 1 113 ? -7.777 30.688 3.842 1 98.56 113 LEU B N 1
ATOM 3180 C CA . LEU B 1 113 ? -7.805 29.797 4.988 1 98.56 113 LEU B CA 1
ATOM 3181 C C . LEU B 1 113 ? -7.055 30.391 6.172 1 98.56 113 LEU B C 1
ATOM 3183 O O . LEU B 1 113 ? -7.477 30.25 7.32 1 98.56 113 LEU B O 1
ATOM 3187 N N . HIS B 1 114 ? -5.938 31.047 5.891 1 98.56 114 HIS B N 1
ATOM 3188 C CA . HIS B 1 114 ? -5.191 31.734 6.941 1 98.56 114 HIS B CA 1
ATOM 3189 C C . HIS B 1 114 ? -6.027 32.844 7.578 1 98.56 114 HIS B C 1
ATOM 3191 O O . HIS B 1 114 ? -6.047 32.969 8.805 1 98.56 114 HIS B O 1
ATOM 3197 N N . ARG B 1 115 ? -6.73 33.562 6.754 1 98.06 115 ARG B N 1
ATOM 3198 C CA . ARG B 1 115 ? -7.613 34.625 7.242 1 98.06 115 ARG B CA 1
ATOM 3199 C C . ARG B 1 115 ? -8.688 34.031 8.156 1 98.06 115 ARG B C 1
ATOM 3201 O O . ARG B 1 115 ? -8.938 34.594 9.242 1 98.06 115 ARG B O 1
ATOM 3208 N N . ASP B 1 116 ? -9.273 32.969 7.73 1 97.25 116 ASP B N 1
ATOM 3209 C CA . ASP B 1 116 ? -10.344 32.312 8.5 1 97.25 116 ASP B CA 1
ATOM 3210 C C . ASP B 1 116 ? -9.812 31.75 9.812 1 97.25 116 ASP B C 1
ATOM 3212 O O . ASP B 1 116 ? -10.484 31.828 10.844 1 97.25 116 ASP B O 1
ATOM 3216 N N . LEU B 1 117 ? -8.617 31.203 9.789 1 97.19 117 LEU B N 1
ATOM 3217 C CA . LEU B 1 117 ? -7.977 30.625 10.969 1 97.19 117 LEU B CA 1
ATOM 3218 C C . LEU B 1 117 ? -7.816 31.688 12.062 1 97.19 117 LEU B C 1
ATOM 3220 O O . LEU B 1 117 ? -7.977 31.375 13.25 1 97.19 117 LEU B O 1
ATOM 3224 N N . LEU B 1 118 ? -7.523 32.938 11.648 1 95.69 118 LEU B N 1
ATOM 3225 C CA . LEU B 1 118 ? -7.203 34 12.594 1 95.69 118 LEU B CA 1
ATOM 3226 C C . LEU B 1 118 ? -8.352 35 12.703 1 95.69 118 LEU B C 1
ATOM 3228 O O . LEU B 1 118 ? -8.148 36.156 13.125 1 95.69 118 LEU B O 1
ATOM 3232 N N . ALA B 1 119 ? -9.547 34.562 12.258 1 93.81 119 ALA B N 1
ATOM 3233 C CA . ALA B 1 119 ? -10.703 35.438 12.102 1 93.81 119 ALA B CA 1
ATOM 3234 C C . ALA B 1 119 ? -11.031 36.156 13.406 1 93.81 119 ALA B C 1
ATOM 3236 O O . ALA B 1 119 ? -11.461 37.312 13.398 1 93.81 119 ALA B O 1
ATOM 3237 N N . TYR B 1 120 ? -10.766 35.5 14.547 1 91.81 120 TYR B N 1
ATOM 3238 C CA . TYR B 1 120 ? -11.188 36.062 15.828 1 91.81 120 TYR B CA 1
ATOM 3239 C C . TYR B 1 120 ? -9.992 36.594 16.609 1 91.81 120 TYR B C 1
ATOM 3241 O O . TYR B 1 120 ? -10.148 37.156 17.703 1 91.81 120 TYR B O 1
ATOM 3249 N N . SER B 1 121 ? -8.781 36.406 16.047 1 90.75 121 SER B N 1
ATOM 3250 C CA . SER B 1 121 ? -7.57 36.844 16.734 1 90.75 121 SER B CA 1
ATOM 3251 C C . SER B 1 121 ? -7.34 38.344 16.547 1 90.75 121 SER B C 1
ATOM 3253 O O . SER B 1 121 ? -6.891 38.75 15.484 1 90.75 121 SER B O 1
ATOM 3255 N N . GLU B 1 122 ? -7.496 39.094 17.547 1 90.88 122 GLU B N 1
ATOM 3256 C CA . GLU B 1 122 ? -7.336 40.562 17.469 1 90.88 122 GLU B CA 1
ATOM 3257 C C . GLU B 1 122 ? -5.891 40.938 17.172 1 90.88 122 GLU B C 1
ATOM 3259 O O . GLU B 1 122 ? -5.633 41.812 16.359 1 90.88 122 GLU B O 1
ATOM 3264 N N . LYS B 1 123 ? -4.957 40.25 17.812 1 88.69 123 LYS B N 1
ATOM 3265 C CA . LYS B 1 123 ? -3.539 40.562 17.641 1 88.69 123 LYS B CA 1
ATOM 3266 C C . LYS B 1 123 ? -3.068 40.281 16.219 1 88.69 123 LYS B C 1
ATOM 3268 O O . LYS B 1 123 ? -2.049 40.812 15.781 1 88.69 123 LYS B O 1
ATOM 3273 N N . ASP B 1 124 ? -3.867 39.469 15.5 1 92.31 124 ASP B N 1
ATOM 3274 C CA . ASP B 1 124 ? -3.451 39.062 14.164 1 92.31 124 ASP B CA 1
ATOM 3275 C C . ASP B 1 124 ? -4.289 39.75 13.086 1 92.31 124 ASP B C 1
ATOM 3277 O O . ASP B 1 124 ? -4.152 39.438 11.898 1 92.31 124 ASP B O 1
ATOM 3281 N N . ALA B 1 125 ? -5.152 40.656 13.469 1 92.81 125 ALA B N 1
ATOM 3282 C CA . ALA B 1 125 ? -6.086 41.312 12.555 1 92.81 125 ALA B CA 1
ATOM 3283 C C . ALA B 1 125 ? -5.34 42.062 11.453 1 92.81 125 ALA B C 1
ATOM 3285 O O . ALA B 1 125 ? -5.812 42.125 10.32 1 92.81 125 ALA B O 1
ATOM 3286 N N . TRP B 1 126 ? -4.172 42.5 11.789 1 92.31 126 TRP B N 1
ATOM 3287 C CA . TRP B 1 126 ? -3.457 43.406 10.875 1 92.31 126 TRP B CA 1
ATOM 3288 C C . TRP B 1 126 ? -2.809 42.594 9.742 1 92.31 126 TRP B C 1
ATOM 3290 O O . TRP B 1 126 ? -2.475 43.156 8.695 1 92.31 126 TRP B O 1
ATOM 3300 N N . HIS B 1 127 ? -2.623 41.25 9.852 1 93.75 127 HIS B N 1
ATOM 3301 C CA . HIS B 1 127 ? -1.856 40.531 8.844 1 93.75 127 HIS B CA 1
ATOM 3302 C C . HIS B 1 127 ? -2.588 39.281 8.375 1 93.75 127 HIS B C 1
ATOM 3304 O O . HIS B 1 127 ? -2.145 38.625 7.445 1 93.75 127 HIS B O 1
ATOM 3310 N N . ARG B 1 128 ? -3.748 38.938 9.031 1 95.06 128 ARG B N 1
ATOM 3311 C CA . ARG B 1 128 ? -4.41 37.688 8.656 1 95.06 128 ARG B CA 1
ATOM 3312 C C . ARG B 1 128 ? -4.762 37.688 7.168 1 95.06 128 ARG B C 1
ATOM 3314 O O . ARG B 1 128 ? -5.297 38.656 6.648 1 95.06 128 ARG B O 1
ATOM 3321 N N . GLY B 1 129 ? -4.406 36.625 6.461 1 97.25 129 GLY B N 1
ATOM 3322 C CA . GLY B 1 129 ? -4.66 36.438 5.039 1 97.25 129 GLY B CA 1
ATOM 3323 C C . GLY B 1 129 ? -3.574 37.062 4.168 1 97.25 129 GLY B C 1
ATOM 3324 O O . GLY B 1 129 ? -3.654 37 2.939 1 97.25 129 GLY B O 1
ATOM 3325 N N . HIS B 1 130 ? -2.535 37.594 4.844 1 97.5 130 HIS B N 1
ATOM 3326 C CA . HIS B 1 130 ? -1.444 38.219 4.098 1 97.5 130 HIS B CA 1
ATOM 3327 C C . HIS B 1 130 ? -0.104 37.562 4.457 1 97.5 130 HIS B C 1
ATOM 3329 O O . HIS B 1 130 ? 0.122 37.188 5.609 1 97.5 130 HIS B O 1
ATOM 3335 N N . TYR B 1 131 ? 0.77 37.562 3.43 1 97.94 131 TYR B N 1
ATOM 3336 C CA . TYR B 1 131 ? 2.113 37.031 3.67 1 97.94 131 TYR B CA 1
ATOM 3337 C C . TYR B 1 131 ? 2.883 37.938 4.621 1 97.94 131 TYR B C 1
ATOM 3339 O O . TYR B 1 131 ? 2.564 39.125 4.75 1 97.94 131 TYR B O 1
ATOM 3347 N N . LYS B 1 132 ? 3.85 37.344 5.25 1 96.25 132 LYS B N 1
ATOM 3348 C CA . LYS B 1 132 ? 4.715 38.062 6.176 1 96.25 132 LYS B CA 1
ATOM 3349 C C . LYS B 1 132 ? 5.426 39.219 5.473 1 96.25 132 LYS B C 1
ATOM 3351 O O . LYS B 1 132 ? 5.789 39.094 4.301 1 96.25 132 LYS B O 1
ATOM 3356 N N . THR B 1 133 ? 5.602 40.25 6.176 1 94.44 133 THR B N 1
ATOM 3357 C CA . THR B 1 133 ? 6.336 41.406 5.672 1 94.44 133 THR B CA 1
ATOM 3358 C C . THR B 1 133 ? 7.645 41.594 6.43 1 94.44 133 THR B C 1
ATOM 3360 O O . THR B 1 133 ? 8.484 42.406 6.039 1 94.44 133 THR B O 1
ATOM 3363 N N . THR B 1 134 ? 7.793 40.844 7.551 1 91.75 134 THR B N 1
ATOM 3364 C CA . THR B 1 134 ? 9.016 40.812 8.344 1 91.75 134 THR B CA 1
ATOM 3365 C C . THR B 1 134 ? 9.523 39.406 8.516 1 91.75 134 THR B C 1
ATOM 3367 O O . THR B 1 134 ? 8.727 38.438 8.531 1 91.75 134 THR B O 1
ATOM 3370 N N . SER B 1 135 ? 10.859 39.375 8.609 1 87.5 135 SER B N 1
ATOM 3371 C CA . SER B 1 135 ? 11.445 38.031 8.758 1 87.5 135 SER B CA 1
ATOM 3372 C C . SER B 1 135 ? 10.969 37.375 10.047 1 87.5 135 SER B C 1
ATOM 3374 O O . SER B 1 135 ? 10.773 38.031 11.062 1 87.5 135 SER B O 1
ATOM 3376 N N . ASN B 1 136 ? 10.648 36.125 9.977 1 81.5 136 ASN B N 1
ATOM 3377 C CA . ASN B 1 136 ? 10.258 35.312 11.133 1 81.5 136 ASN B CA 1
ATOM 3378 C C . ASN B 1 136 ? 11.109 34.062 11.25 1 81.5 136 ASN B C 1
ATOM 3380 O O . ASN B 1 136 ? 11.992 33.812 10.43 1 81.5 136 ASN B O 1
ATOM 3384 N N . SER B 1 137 ? 11.195 33.594 12.461 1 72.56 137 SER B N 1
ATOM 3385 C CA . SER B 1 137 ? 11.914 32.344 12.695 1 72.56 137 SER B CA 1
ATOM 3386 C C . SER B 1 137 ? 10.969 31.234 13.18 1 72.56 137 SER B C 1
ATOM 3388 O O . SER B 1 137 ? 9.961 31.516 13.828 1 72.56 137 SER B O 1
ATOM 3390 N N . ALA B 1 138 ? 11.094 30.062 12.523 1 61.72 138 ALA B N 1
ATOM 3391 C CA . ALA B 1 138 ? 10.328 28.922 13.008 1 61.72 138 ALA B CA 1
ATOM 3392 C C . ALA B 1 138 ? 10.852 28.438 14.352 1 61.72 138 ALA B C 1
ATOM 3394 O O . ALA B 1 138 ? 12.062 28.359 14.562 1 61.72 138 ALA B O 1
ATOM 3395 N N . ALA B 1 139 ? 10.18 28.703 15.461 1 55.72 139 ALA B N 1
ATOM 3396 C CA . ALA B 1 139 ? 10.617 28.453 16.828 1 55.72 139 ALA B CA 1
ATOM 3397 C C . ALA B 1 139 ? 11.086 27.016 17.016 1 55.72 139 ALA B C 1
ATOM 3399 O O . ALA B 1 139 ? 10.422 26.078 16.547 1 55.72 139 ALA B O 1
ATOM 3400 N N . ALA B 1 140 ? 12.492 26.672 16.891 1 51.34 140 ALA B N 1
ATOM 3401 C CA . ALA B 1 140 ? 13 25.375 17.344 1 51.34 140 ALA B CA 1
ATOM 3402 C C . ALA B 1 140 ? 13.086 25.344 18.859 1 51.34 140 ALA B C 1
ATOM 3404 O O . ALA B 1 140 ? 13.594 26.281 19.484 1 51.34 140 ALA B O 1
ATOM 3405 N N . PHE B 1 141 ? 12.031 24.781 19.562 1 45.09 141 PHE B N 1
ATOM 3406 C CA . PHE B 1 141 ? 12.016 24.75 21.016 1 45.09 141 PHE B CA 1
ATOM 3407 C C . PHE B 1 141 ? 12.969 23.688 21.547 1 45.09 141 PHE B C 1
ATOM 3409 O O . PHE B 1 141 ? 13.039 22.594 21 1 45.09 141 PHE B O 1
ATOM 3416 N N . GLU B 1 142 ? 14.055 23.938 22.125 1 42.53 142 GLU B N 1
ATOM 3417 C CA . GLU B 1 142 ? 14.836 22.969 22.875 1 42.53 142 GLU B CA 1
ATOM 3418 C C . GLU B 1 142 ? 14.07 22.453 24.094 1 42.53 142 GLU B C 1
ATOM 3420 O O . GLU B 1 142 ? 13.117 23.094 24.547 1 42.53 142 GLU B O 1
ATOM 3425 N N . GLU B 1 143 ? 14.344 21.297 24.656 1 41.41 143 GLU B N 1
ATOM 3426 C CA . GLU B 1 143 ? 13.75 20.594 25.781 1 41.41 143 GLU B CA 1
ATOM 3427 C C . GLU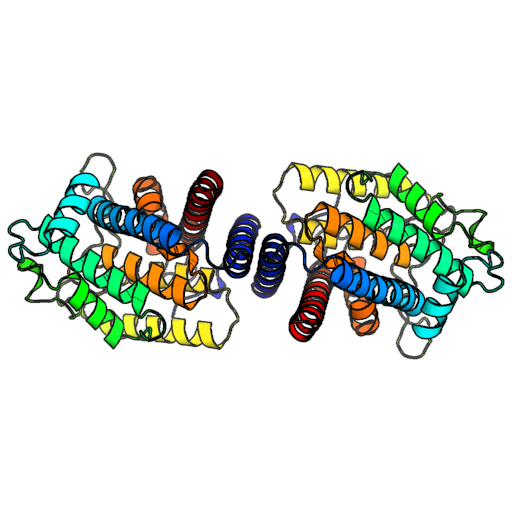 B 1 143 ? 13.477 21.547 26.938 1 41.41 143 GLU B C 1
ATOM 3429 O O . GLU B 1 143 ? 12.453 21.422 27.625 1 41.41 143 GLU B O 1
ATOM 3434 N N . ASN B 1 144 ? 14.57 22.266 27.625 1 42.03 144 ASN B N 1
ATOM 3435 C CA . ASN B 1 144 ? 14.547 23.016 28.875 1 42.03 144 ASN B CA 1
ATOM 3436 C C . ASN B 1 144 ? 13.953 24.406 28.672 1 42.03 144 ASN B C 1
ATOM 3438 O O . ASN B 1 144 ? 14.109 25.297 29.516 1 42.03 144 ASN B O 1
ATOM 3442 N N . GLY B 1 145 ? 13.141 24.797 27.75 1 41.81 145 GLY B N 1
ATOM 3443 C CA . GLY B 1 145 ? 12.602 26.125 27.516 1 41.81 145 GLY B CA 1
ATOM 3444 C C . GLY B 1 145 ? 13.57 27.031 26.766 1 41.81 145 GLY B C 1
ATOM 3445 O O . GLY B 1 145 ? 13.312 28.234 26.625 1 41.81 145 GLY B O 1
ATOM 3446 N N . VAL B 1 146 ? 14.93 26.766 26.875 1 43.28 146 VAL B N 1
ATOM 3447 C CA . VAL B 1 146 ? 15.961 27.625 26.297 1 43.28 146 VAL B CA 1
ATOM 3448 C C . VAL B 1 146 ? 15.945 27.5 24.781 1 43.28 146 VAL B C 1
ATOM 3450 O O . VAL B 1 146 ? 15.906 26.391 24.234 1 43.28 146 VAL B O 1
ATOM 3453 N N . GLN B 1 147 ? 15.586 28.609 24.047 1 43.78 147 GLN B N 1
ATOM 3454 C CA . GLN B 1 147 ? 15.781 28.812 22.609 1 43.78 147 GLN B CA 1
ATOM 3455 C C . GLN B 1 147 ? 17.141 28.266 22.156 1 43.78 147 GLN B C 1
ATOM 3457 O O . GLN B 1 147 ? 18.156 28.922 22.375 1 43.78 147 GLN B O 1
ATOM 3462 N N . THR B 1 148 ? 17.609 27.156 22.625 1 44.78 148 THR B N 1
ATOM 3463 C CA . THR B 1 148 ? 19.016 26.969 22.297 1 44.78 148 THR B CA 1
ATOM 3464 C C . THR B 1 148 ? 19.25 27 20.797 1 44.78 148 THR B C 1
ATOM 3466 O O . THR B 1 148 ? 20.312 27.406 20.328 1 44.78 148 THR B O 1
ATOM 3469 N N . GLY B 1 149 ? 18.781 25.906 19.828 1 42.88 149 GLY B N 1
ATOM 3470 C CA . GLY B 1 149 ? 19.406 25.609 18.547 1 42.88 149 GLY B CA 1
ATOM 3471 C C . GLY B 1 149 ? 18.875 26.469 17.406 1 42.88 149 GLY B C 1
ATOM 3472 O O . GLY B 1 149 ? 17.906 27.203 17.578 1 42.88 149 GLY B O 1
ATOM 3473 N N . VAL B 1 150 ? 19.688 26.516 16.172 1 47 150 VAL B N 1
ATOM 3474 C CA . VAL B 1 150 ? 19.562 27.25 14.93 1 47 150 VAL B CA 1
ATOM 3475 C C . VAL B 1 150 ? 18.141 27.141 14.391 1 47 150 VAL B C 1
ATOM 3477 O O . VAL B 1 150 ? 17.672 26.031 14.109 1 47 150 VAL B O 1
ATOM 3480 N N . VAL B 1 151 ? 17.281 27.969 14.859 1 54.09 151 VAL B N 1
ATOM 3481 C CA . VAL B 1 151 ? 15.984 28.125 14.211 1 54.09 151 VAL B CA 1
ATOM 3482 C C . VAL B 1 151 ? 16.156 28.141 12.695 1 54.09 151 VAL B C 1
ATOM 3484 O O . VAL B 1 151 ? 16.891 28.984 12.156 1 54.09 151 VAL B O 1
ATOM 3487 N N . PRO B 1 152 ? 15.82 27.047 11.969 1 61.56 152 PRO B N 1
ATOM 3488 C CA . PRO B 1 152 ? 15.945 27.141 10.516 1 61.56 152 PRO B CA 1
ATOM 3489 C C . PRO B 1 152 ? 15.359 28.422 9.953 1 61.56 152 PRO B C 1
ATOM 3491 O O . PRO B 1 152 ? 14.281 28.859 10.367 1 61.56 152 PRO B O 1
ATOM 3494 N N . GLN B 1 153 ? 16.234 29.312 9.523 1 76.19 153 GLN B N 1
ATOM 3495 C CA . GLN B 1 153 ? 15.781 30.5 8.805 1 76.19 153 GLN B CA 1
ATOM 3496 C C . GLN B 1 153 ? 14.734 30.141 7.754 1 76.19 153 GLN B C 1
ATOM 3498 O O . GLN B 1 153 ? 14.922 29.188 6.984 1 76.19 153 GLN B O 1
ATOM 3503 N N . THR B 1 154 ? 13.5 30.797 7.957 1 89.88 154 THR B N 1
ATOM 3504 C CA . THR B 1 154 ? 12.43 30.609 6.988 1 89.88 154 THR B CA 1
ATOM 3505 C C . THR B 1 154 ? 12.641 31.484 5.766 1 89.88 154 THR B C 1
ATOM 3507 O O . THR B 1 154 ? 13.609 32.25 5.695 1 89.88 154 THR B O 1
ATOM 3510 N N . ALA B 1 155 ? 11.906 31.344 4.758 1 93.31 155 ALA B N 1
ATOM 3511 C CA . ALA B 1 155 ? 12 32.156 3.551 1 93.31 155 ALA B CA 1
ATOM 3512 C C . ALA B 1 155 ? 11.898 33.656 3.883 1 93.31 155 ALA B C 1
ATOM 3514 O O . ALA B 1 155 ? 11.203 34.031 4.832 1 93.31 155 ALA B O 1
ATOM 3515 N N . THR B 1 156 ? 12.578 34.5 3.17 1 94.06 156 THR B N 1
ATOM 3516 C CA . THR B 1 156 ? 12.438 35.938 3.338 1 94.06 156 THR B CA 1
ATOM 3517 C C . THR B 1 156 ? 11.078 36.438 2.842 1 94.06 156 THR B C 1
ATOM 3519 O O . THR B 1 156 ? 10.469 35.781 1.98 1 94.06 156 THR B O 1
ATOM 3522 N N . PRO B 1 157 ? 10.617 37.5 3.457 1 95.88 157 PRO B N 1
ATOM 3523 C CA . PRO B 1 157 ? 9.359 38.062 2.951 1 95.88 157 PRO B CA 1
ATOM 3524 C C . PRO B 1 157 ? 9.375 38.312 1.442 1 95.88 157 PRO B C 1
ATOM 3526 O O . PRO B 1 157 ? 8.367 38.094 0.768 1 95.88 157 PRO B O 1
ATOM 3529 N N . PHE B 1 158 ? 10.5 38.625 0.905 1 96.12 158 PHE B N 1
ATOM 3530 C CA . PHE B 1 158 ? 10.648 38.906 -0.519 1 96.12 158 PHE B CA 1
ATOM 3531 C C . PHE B 1 158 ? 10.461 37.656 -1.343 1 96.12 158 PHE B C 1
ATOM 3533 O O . PHE B 1 158 ? 9.812 37.656 -2.393 1 96.12 158 PHE B O 1
ATOM 3540 N N . ASP B 1 159 ? 10.961 36.562 -0.848 1 96.12 159 ASP B N 1
ATOM 3541 C CA . ASP B 1 159 ? 10.945 35.312 -1.603 1 96.12 159 ASP B CA 1
ATOM 3542 C C . ASP B 1 159 ? 9.633 34.562 -1.404 1 96.12 159 ASP B C 1
ATOM 3544 O O . ASP B 1 159 ? 9.297 33.688 -2.18 1 96.12 159 ASP B O 1
ATOM 3548 N N . THR B 1 160 ? 8.898 34.875 -0.414 1 97.44 160 THR B N 1
ATOM 3549 C CA . THR B 1 160 ? 7.75 34.125 0.049 1 97.44 160 THR B CA 1
ATOM 3550 C C . THR B 1 160 ? 6.711 33.969 -1.062 1 97.44 160 THR B C 1
ATOM 3552 O O . THR B 1 160 ? 6.281 32.875 -1.376 1 97.44 160 THR B O 1
ATOM 3555 N N . PRO B 1 161 ? 6.32 35.062 -1.789 1 98 161 PRO B N 1
ATOM 3556 C CA . PRO B 1 161 ? 5.297 34.906 -2.826 1 98 161 PRO B CA 1
ATOM 3557 C C . PRO B 1 161 ? 5.727 33.938 -3.934 1 98 161 PRO B C 1
ATOM 3559 O O . PRO B 1 161 ? 4.945 33.094 -4.348 1 98 161 PRO B O 1
ATOM 3562 N N . ARG B 1 162 ? 6.922 34.031 -4.344 1 97.69 162 ARG B N 1
ATOM 3563 C CA . ARG B 1 162 ? 7.43 33.156 -5.402 1 97.69 162 ARG B CA 1
ATOM 3564 C C . ARG B 1 162 ? 7.48 31.719 -4.941 1 97.69 162 ARG B C 1
ATOM 3566 O O . ARG B 1 162 ? 7.035 30.812 -5.66 1 97.69 162 ARG B O 1
ATOM 3573 N N . LEU B 1 163 ? 7.977 31.469 -3.771 1 97.12 163 LEU B N 1
ATOM 3574 C CA . LEU B 1 163 ? 8.133 30.109 -3.248 1 97.12 163 LEU B CA 1
ATOM 3575 C C . LEU B 1 163 ? 6.777 29.453 -3.029 1 97.12 163 LEU B C 1
ATOM 3577 O O . LEU B 1 163 ? 6.609 28.266 -3.303 1 97.12 163 LEU B O 1
ATOM 3581 N N . MET B 1 164 ? 5.828 30.297 -2.584 1 98.44 164 MET B N 1
ATOM 3582 C CA . MET B 1 164 ? 4.48 29.766 -2.396 1 98.44 164 MET B CA 1
ATOM 3583 C C . MET B 1 164 ? 3.842 29.422 -3.736 1 98.44 164 MET B C 1
ATOM 3585 O O . MET B 1 164 ? 3.16 28.406 -3.855 1 98.44 164 MET B O 1
ATOM 3589 N N . SER B 1 165 ? 4.023 30.219 -4.723 1 98.31 165 SER B N 1
ATOM 3590 C CA . SER B 1 165 ? 3.529 29.922 -6.062 1 98.31 165 SER B CA 1
ATOM 3591 C C . SER B 1 165 ? 4.148 28.641 -6.602 1 98.31 165 SER B C 1
ATOM 3593 O O . SER B 1 165 ? 3.453 27.812 -7.207 1 98.31 165 SER B O 1
ATOM 3595 N N . GLU B 1 166 ? 5.426 28.469 -6.359 1 97.69 166 GLU B N 1
ATOM 3596 C CA . GLU B 1 166 ? 6.129 27.281 -6.793 1 97.69 166 GLU B CA 1
ATOM 3597 C C . GLU B 1 166 ? 5.605 26.031 -6.07 1 97.69 166 GLU B C 1
ATOM 3599 O O . GLU B 1 166 ? 5.438 24.984 -6.684 1 97.69 166 GLU B O 1
ATOM 3604 N N . LEU B 1 167 ? 5.352 26.188 -4.809 1 97.75 167 LEU B N 1
ATOM 3605 C CA . LEU B 1 167 ? 4.832 25.078 -4.016 1 97.75 167 LEU B CA 1
ATOM 3606 C C . LEU B 1 167 ? 3.475 24.625 -4.539 1 97.75 167 LEU B C 1
ATOM 3608 O O . LEU B 1 167 ? 3.266 23.438 -4.785 1 97.75 167 LEU B O 1
ATOM 3612 N N . VAL B 1 168 ? 2.553 25.594 -4.734 1 98.44 168 VAL B N 1
ATOM 3613 C CA . VAL B 1 168 ? 1.197 25.281 -5.176 1 98.44 168 VAL B CA 1
ATOM 3614 C C . VAL B 1 168 ? 1.234 24.672 -6.574 1 98.44 168 VAL B C 1
ATOM 3616 O O . VAL B 1 168 ? 0.526 23.703 -6.855 1 98.44 168 VAL B O 1
ATOM 3619 N N . SER B 1 169 ? 2.076 25.188 -7.441 1 97.88 169 SER B N 1
ATOM 3620 C CA . SER B 1 169 ? 2.232 24.656 -8.789 1 97.88 169 SER B CA 1
ATOM 3621 C C . SER B 1 169 ? 2.75 23.219 -8.758 1 97.88 169 SER B C 1
ATOM 3623 O O . SER B 1 169 ? 2.281 22.359 -9.508 1 97.88 169 SER B O 1
ATOM 3625 N N . TRP B 1 170 ? 3.703 23 -7.922 1 97.31 170 TRP B N 1
ATOM 3626 C CA . TRP B 1 170 ? 4.277 21.656 -7.801 1 97.31 170 TRP B CA 1
ATOM 3627 C C . TRP B 1 170 ? 3.219 20.656 -7.359 1 97.31 170 TRP B C 1
ATOM 3629 O O . TRP B 1 170 ? 3.127 19.562 -7.918 1 97.31 170 TRP B O 1
ATOM 3639 N N . VAL B 1 171 ? 2.461 21.016 -6.363 1 97.94 171 VAL B N 1
ATOM 3640 C CA . VAL B 1 171 ? 1.419 20.125 -5.855 1 97.94 171 VAL B CA 1
ATOM 3641 C C . VAL B 1 171 ? 0.427 19.797 -6.973 1 97.94 171 VAL B C 1
ATOM 3643 O O . VAL B 1 171 ? 0.073 18.641 -7.18 1 97.94 171 VAL B O 1
ATOM 3646 N N . GLN B 1 172 ? 0.015 20.812 -7.676 1 96.62 172 GLN B N 1
ATOM 3647 C CA . GLN B 1 172 ? -0.939 20.625 -8.758 1 96.62 172 GLN B CA 1
ATOM 3648 C C . GLN B 1 172 ? -0.356 19.734 -9.859 1 96.62 172 GLN B C 1
ATOM 3650 O O . GLN B 1 172 ? -1.031 18.844 -10.359 1 96.62 172 GLN B O 1
ATOM 3655 N N . GLU B 1 173 ? 0.85 19.969 -10.234 1 96.56 173 GLU B N 1
ATOM 3656 C CA . GLU B 1 173 ? 1.521 19.203 -11.273 1 96.56 173 GLU B CA 1
ATOM 3657 C C . GLU B 1 173 ? 1.67 17.75 -10.875 1 96.56 173 GLU B C 1
ATOM 3659 O O . GLU B 1 173 ? 1.401 16.844 -11.672 1 96.56 173 GLU B O 1
ATOM 3664 N N . GLU B 1 174 ? 2.104 17.516 -9.656 1 96.25 174 GLU B N 1
ATOM 3665 C CA . GLU B 1 174 ? 2.318 16.156 -9.195 1 96.25 174 GLU B CA 1
ATOM 3666 C C . GLU B 1 174 ? 0.997 15.398 -9.07 1 96.25 174 GLU B C 1
ATOM 3668 O O . GLU B 1 174 ? 0.923 14.211 -9.391 1 96.25 174 GLU B O 1
ATOM 3673 N N . ARG B 1 175 ? 0.001 16.094 -8.602 1 95.81 175 ARG B N 1
ATOM 3674 C CA . ARG B 1 175 ? -1.319 15.484 -8.523 1 95.81 175 ARG B CA 1
ATOM 3675 C C . ARG B 1 175 ? -1.823 15.078 -9.906 1 95.81 175 ARG B C 1
ATOM 3677 O O . ARG B 1 175 ? -2.4 14.008 -10.078 1 95.81 175 ARG B O 1
ATOM 3684 N N . THR B 1 176 ? -1.625 15.93 -10.844 1 95.75 176 THR B N 1
ATOM 3685 C CA . THR B 1 176 ? -2.094 15.688 -12.203 1 95.75 176 THR B CA 1
ATOM 3686 C C . THR B 1 176 ? -1.277 14.586 -12.875 1 95.75 176 THR B C 1
ATOM 3688 O O . THR B 1 176 ? -1.832 13.719 -13.555 1 95.75 176 THR B O 1
ATOM 3691 N N . ALA B 1 177 ? 0.074 14.578 -12.656 1 94.31 177 ALA B N 1
ATOM 3692 C CA . ALA B 1 177 ? 0.971 13.609 -13.281 1 94.31 177 ALA B CA 1
ATOM 3693 C C . ALA B 1 177 ? 0.744 12.211 -12.711 1 94.31 177 ALA B C 1
ATOM 3695 O O . ALA B 1 177 ? 0.917 11.219 -13.422 1 94.31 177 ALA B O 1
ATOM 3696 N N . GLY B 1 178 ? 0.464 12.07 -11.492 1 92.75 178 GLY B N 1
ATOM 3697 C CA . GLY B 1 178 ? 0.181 10.789 -10.867 1 92.75 178 GLY B CA 1
ATOM 3698 C C . GLY B 1 178 ? 1.414 9.922 -10.695 1 92.75 178 GLY B C 1
ATOM 3699 O O . GLY B 1 178 ? 1.312 8.695 -10.633 1 92.75 178 GLY B O 1
ATOM 3700 N N . ARG B 1 179 ? 2.568 10.508 -10.641 1 92.25 179 ARG B N 1
ATOM 3701 C CA . ARG B 1 179 ? 3.818 9.766 -10.531 1 92.25 179 ARG B CA 1
ATOM 3702 C C . ARG B 1 179 ? 4.121 9.406 -9.078 1 92.25 179 ARG B C 1
ATOM 3704 O O . ARG B 1 179 ? 4.625 8.32 -8.789 1 92.25 179 ARG B O 1
ATOM 3711 N N . LEU B 1 180 ? 3.789 10.336 -8.164 1 96.38 180 LEU B N 1
ATOM 3712 C CA . LEU B 1 180 ? 4.031 10.133 -6.742 1 96.38 180 LEU B CA 1
ATOM 3713 C C . LEU B 1 180 ? 2.736 9.805 -6.008 1 96.38 180 LEU B C 1
ATOM 3715 O O . LEU B 1 180 ? 1.682 10.359 -6.324 1 96.38 180 LEU B O 1
ATOM 3719 N N . HIS B 1 181 ? 2.83 8.867 -5.094 1 98.31 181 HIS B N 1
ATOM 3720 C CA . HIS B 1 181 ? 1.683 8.578 -4.238 1 98.31 181 HIS B CA 1
ATOM 3721 C C . HIS B 1 181 ? 1.213 9.828 -3.504 1 98.31 181 HIS B C 1
ATOM 3723 O O . HIS B 1 181 ? 2.031 10.609 -3.016 1 98.31 181 HIS B O 1
ATOM 3729 N N . PRO B 1 182 ? -0.061 10.07 -3.334 1 98.5 182 PRO B N 1
ATOM 3730 C CA . PRO B 1 182 ? -0.599 11.289 -2.721 1 98.5 182 PRO B CA 1
ATOM 3731 C C . PRO B 1 182 ? -0.024 11.555 -1.331 1 98.5 182 PRO B C 1
ATOM 3733 O O . PRO B 1 182 ? 0.248 12.703 -0.981 1 98.5 182 PRO B O 1
ATOM 3736 N N . LEU B 1 183 ? 0.235 10.531 -0.552 1 98.81 183 LEU B N 1
ATOM 3737 C CA . LEU B 1 183 ? 0.743 10.727 0.801 1 98.81 183 LEU B CA 1
ATOM 3738 C C . LEU B 1 183 ? 2.154 11.305 0.773 1 98.81 183 LEU B C 1
ATOM 3740 O O . LEU B 1 183 ? 2.539 12.062 1.666 1 98.81 183 LEU B O 1
ATOM 3744 N N . LEU B 1 184 ? 2.959 10.922 -0.257 1 98.5 184 LEU B N 1
ATOM 3745 C CA . LEU B 1 184 ? 4.285 11.508 -0.415 1 98.5 184 LEU B CA 1
ATOM 3746 C C . LEU B 1 184 ? 4.184 12.977 -0.803 1 98.5 184 LEU B C 1
ATOM 3748 O O . LEU B 1 184 ? 4.918 13.812 -0.273 1 98.5 184 LEU B O 1
ATOM 3752 N N . ILE B 1 185 ? 3.25 13.289 -1.699 1 98.25 185 ILE B N 1
ATOM 3753 C CA . ILE B 1 185 ? 3.029 14.664 -2.131 1 98.25 185 ILE B CA 1
ATOM 3754 C C . ILE B 1 185 ? 2.643 15.523 -0.93 1 98.25 185 ILE B C 1
ATOM 3756 O O . ILE B 1 185 ? 3.188 16.609 -0.739 1 98.25 185 ILE B O 1
ATOM 3760 N N . ILE B 1 186 ? 1.748 15.023 -0.104 1 98.69 186 ILE B N 1
ATOM 3761 C CA . ILE B 1 186 ? 1.25 15.766 1.051 1 98.69 186 ILE B CA 1
ATOM 3762 C C . ILE B 1 186 ? 2.387 16 2.043 1 98.69 186 ILE B C 1
ATOM 3764 O O . ILE B 1 186 ? 2.594 17.125 2.504 1 98.69 186 ILE B O 1
ATOM 3768 N N . ALA B 1 187 ? 3.139 14.945 2.328 1 98.38 187 ALA B N 1
ATOM 3769 C CA . ALA B 1 187 ? 4.23 15.055 3.293 1 98.38 187 ALA B CA 1
ATOM 3770 C C . ALA B 1 187 ? 5.254 16.094 2.85 1 98.38 187 ALA B C 1
ATOM 3772 O O . ALA B 1 187 ? 5.652 16.953 3.637 1 98.38 187 ALA B O 1
ATOM 3773 N N . LEU B 1 188 ? 5.648 16.047 1.586 1 97.38 188 LEU B N 1
ATOM 3774 C CA . LEU B 1 188 ? 6.656 16.969 1.078 1 97.38 188 LEU B CA 1
ATOM 3775 C C . LEU B 1 188 ? 6.121 18.391 1.049 1 97.38 188 LEU B C 1
ATOM 3777 O O . LEU B 1 188 ? 6.816 19.328 1.445 1 97.38 188 LEU B O 1
ATOM 3781 N N . SER B 1 189 ? 4.863 18.547 0.59 1 97.75 189 SER B N 1
ATOM 3782 C CA . SER B 1 189 ? 4.289 19.875 0.464 1 97.75 189 SER B CA 1
ATOM 3783 C C . SER B 1 189 ? 4.176 20.562 1.823 1 97.75 189 SER B C 1
ATOM 3785 O O . SER B 1 189 ? 4.426 21.766 1.942 1 97.75 189 SER B O 1
ATOM 3787 N N . ILE B 1 190 ? 3.832 19.797 2.855 1 98 190 ILE B N 1
ATOM 3788 C CA . ILE B 1 190 ? 3.66 20.375 4.184 1 98 190 ILE B CA 1
ATOM 3789 C C . ILE B 1 190 ? 5.02 20.766 4.758 1 98 190 ILE B C 1
ATOM 3791 O O . ILE B 1 190 ? 5.156 21.812 5.387 1 98 190 ILE B O 1
ATOM 3795 N N . ALA B 1 191 ? 6.027 19.938 4.508 1 96.5 191 ALA B N 1
ATOM 3796 C CA . ALA B 1 191 ? 7.379 20.281 4.938 1 96.5 191 ALA B CA 1
ATOM 3797 C C . ALA B 1 191 ? 7.848 21.578 4.277 1 96.5 191 ALA B C 1
ATOM 3799 O O . ALA B 1 191 ? 8.391 22.453 4.941 1 96.5 191 ALA B O 1
ATOM 3800 N N . VAL B 1 192 ? 7.629 21.672 3.002 1 96.56 192 VAL B N 1
ATOM 3801 C CA . VAL B 1 192 ? 8.062 22.859 2.258 1 96.56 192 VAL B CA 1
ATOM 3802 C C . VAL B 1 192 ? 7.289 24.078 2.727 1 96.56 192 VAL B C 1
ATOM 3804 O O . VAL B 1 192 ? 7.859 25.172 2.867 1 96.56 192 VAL B O 1
ATOM 3807 N N . PHE B 1 193 ? 5.988 23.922 2.967 1 97.56 193 PHE B N 1
ATOM 3808 C CA . PHE B 1 193 ? 5.176 25.016 3.496 1 97.56 193 PHE B CA 1
ATOM 3809 C C . PHE B 1 193 ? 5.742 25.531 4.816 1 97.56 193 PHE B C 1
ATOM 3811 O O . PHE B 1 193 ? 5.855 26.734 5.023 1 97.56 193 PHE B O 1
ATOM 3818 N N . LEU B 1 194 ? 6.055 24.562 5.641 1 96.38 194 LEU B N 1
ATOM 3819 C CA . LEU B 1 194 ? 6.574 24.922 6.957 1 96.38 194 LEU B CA 1
ATOM 3820 C C . LEU B 1 194 ? 7.953 25.562 6.836 1 96.38 194 LEU B C 1
ATOM 3822 O O . LEU B 1 194 ? 8.305 26.438 7.641 1 96.38 194 LEU B O 1
ATOM 3826 N N . GLU B 1 195 ? 8.734 25.172 5.871 1 94.38 195 GLU B N 1
ATOM 3827 C CA . GLU B 1 195 ? 10.039 25.781 5.625 1 94.38 195 GLU B CA 1
ATOM 3828 C C . GLU B 1 195 ? 9.891 27.219 5.129 1 94.38 195 GLU B C 1
ATOM 3830 O O . GLU B 1 195 ? 10.633 28.094 5.543 1 94.38 195 GLU B O 1
ATOM 3835 N N . ILE B 1 196 ? 8.961 27.422 4.211 1 95.44 196 ILE B N 1
ATOM 3836 C CA . ILE B 1 196 ? 8.703 28.766 3.699 1 95.44 196 ILE B CA 1
ATOM 3837 C C . ILE B 1 196 ? 8.172 29.641 4.824 1 95.44 196 ILE B C 1
ATOM 3839 O O . ILE B 1 196 ? 8.633 30.781 5.012 1 95.44 196 ILE B O 1
ATOM 3843 N N . HIS B 1 197 ? 7.195 29.031 5.59 1 96.44 197 HIS B N 1
ATOM 3844 C CA . HIS B 1 197 ? 6.594 29.75 6.711 1 96.44 197 HIS B CA 1
ATOM 3845 C C . HIS B 1 197 ? 6.082 31.125 6.273 1 96.44 197 HIS B C 1
ATOM 3847 O O . HIS B 1 197 ? 6.555 32.156 6.762 1 96.44 197 HIS B O 1
ATOM 3853 N N . PRO B 1 198 ? 5.094 31.156 5.445 1 97.5 198 PRO B N 1
ATOM 3854 C CA . PRO B 1 198 ? 4.793 32.344 4.648 1 97.5 198 PRO B CA 1
ATOM 3855 C C . PRO B 1 198 ? 4.094 33.438 5.457 1 97.5 198 PRO B C 1
ATOM 3857 O O . PRO B 1 198 ? 4.027 34.594 5.02 1 97.5 198 PRO B O 1
ATOM 3860 N N . PHE B 1 199 ? 3.529 33.125 6.637 1 97.62 199 PHE B N 1
ATOM 3861 C CA . PHE B 1 199 ? 2.75 34.125 7.387 1 97.62 199 PHE B CA 1
ATOM 3862 C C . PHE B 1 199 ? 3.465 34.5 8.68 1 97.62 199 PHE B C 1
ATOM 3864 O O . PHE B 1 199 ? 4.34 33.781 9.148 1 97.62 199 PHE B O 1
ATOM 3871 N N . GLN B 1 200 ? 3.092 35.625 9.266 1 94.56 200 GLN B N 1
ATOM 3872 C CA . GLN B 1 200 ? 3.713 36.094 10.5 1 94.56 200 GLN B CA 1
ATOM 3873 C C . GLN B 1 200 ? 3.393 35.188 11.672 1 94.56 200 GLN B C 1
ATOM 3875 O O . GLN B 1 200 ? 4.238 34.969 12.539 1 94.56 200 GLN B O 1
ATOM 3880 N N . HIS B 1 201 ? 2.195 34.75 11.727 1 92.81 201 HIS B N 1
ATOM 3881 C CA . HIS B 1 201 ? 1.72 33.812 12.758 1 92.81 201 HIS B CA 1
ATOM 3882 C C . HIS B 1 201 ? 0.731 32.812 12.172 1 92.81 201 HIS B C 1
ATOM 3884 O O . HIS B 1 201 ? 0.104 33.062 11.141 1 92.81 201 HIS B O 1
ATOM 3890 N N . GLY B 1 202 ? 0.668 31.625 12.789 1 95.12 202 GLY B N 1
ATOM 3891 C CA . GLY B 1 202 ? -0.381 30.672 12.461 1 95.12 202 GLY B CA 1
ATOM 3892 C C . GLY B 1 202 ? 0.064 29.609 11.469 1 95.12 202 GLY B C 1
ATOM 3893 O O . GLY B 1 202 ? -0.74 28.781 11.031 1 95.12 202 GLY B O 1
ATOM 3894 N N . ASN B 1 203 ? 1.353 29.625 11.094 1 96.19 203 ASN B N 1
ATOM 3895 C CA . ASN B 1 203 ? 1.849 28.703 10.086 1 96.19 203 ASN B CA 1
ATOM 3896 C C . ASN B 1 203 ? 1.699 27.25 10.539 1 96.19 203 ASN B C 1
ATOM 3898 O O . ASN B 1 203 ? 1.311 26.391 9.75 1 96.19 203 ASN B O 1
ATOM 3902 N N . GLY B 1 204 ? 1.984 26.938 11.797 1 95.88 204 GLY B N 1
ATOM 3903 C CA . GLY B 1 204 ? 1.853 25.578 12.312 1 95.88 204 GLY B CA 1
ATOM 3904 C C . GLY B 1 204 ? 0.43 25.047 12.258 1 95.88 204 GLY B C 1
ATOM 3905 O O . GLY B 1 204 ? 0.173 24 11.672 1 95.88 204 GLY B O 1
ATOM 3906 N N . ARG B 1 205 ? -0.476 25.859 12.797 1 96.38 205 ARG B N 1
ATOM 3907 C CA . ARG B 1 205 ? -1.885 25.484 12.797 1 96.38 205 ARG B CA 1
ATOM 3908 C C . ARG B 1 205 ? -2.414 25.344 11.375 1 96.38 205 ARG B C 1
ATOM 3910 O O . ARG B 1 205 ? -3.123 24.375 11.062 1 96.38 205 ARG B O 1
ATOM 3917 N N . LEU B 1 206 ? -2.033 26.25 10.523 1 98.12 206 LEU B N 1
ATOM 3918 C CA . LEU B 1 206 ? -2.5 26.188 9.141 1 98.12 206 LEU B CA 1
ATOM 3919 C C . LEU B 1 206 ? -1.943 24.953 8.43 1 98.12 206 LEU B C 1
ATOM 3921 O O . LEU B 1 206 ? -2.633 24.344 7.617 1 98.12 206 LEU B O 1
ATOM 3925 N N . SER B 1 207 ? -0.687 24.625 8.695 1 98.19 207 SER B N 1
ATOM 3926 C CA . SER B 1 207 ? -0.098 23.438 8.078 1 98.19 207 SER B CA 1
ATOM 3927 C C . SER B 1 207 ? -0.897 22.188 8.414 1 98.19 207 SER B C 1
ATOM 3929 O O . SER B 1 207 ? -1.049 21.297 7.57 1 98.19 207 SER B O 1
ATOM 3931 N N . ARG B 1 208 ? -1.374 22.109 9.641 1 98.25 208 ARG B N 1
ATOM 3932 C CA . ARG B 1 208 ? -2.16 20.953 10.055 1 98.25 208 ARG B CA 1
ATOM 3933 C C . ARG B 1 208 ? -3.537 20.953 9.398 1 98.25 208 ARG B C 1
ATOM 3935 O O . ARG B 1 208 ? -4.062 19.906 9.031 1 98.25 208 ARG B O 1
ATOM 3942 N N . VAL B 1 209 ? -4.113 22.125 9.211 1 98.31 209 VAL B N 1
ATOM 3943 C CA . VAL B 1 209 ? -5.371 22.266 8.484 1 98.31 209 VAL B CA 1
ATOM 3944 C C . VAL B 1 209 ? -5.18 21.844 7.027 1 98.31 209 VAL B C 1
ATOM 3946 O O . VAL B 1 209 ? -5.984 21.094 6.477 1 98.31 209 VAL B O 1
ATOM 3949 N N . LEU B 1 210 ? -4.102 22.344 6.422 1 98.69 210 LEU B N 1
ATOM 3950 C CA . LEU B 1 210 ? -3.801 22.016 5.031 1 98.69 210 LEU B CA 1
ATOM 3951 C C . LEU B 1 210 ? -3.572 20.516 4.867 1 98.69 210 LEU B C 1
ATOM 3953 O O . LEU B 1 210 ? -3.963 19.938 3.852 1 98.69 210 LEU B O 1
ATOM 3957 N N . THR B 1 211 ? -2.928 19.922 5.859 1 98.75 211 THR B N 1
ATOM 3958 C CA . THR B 1 211 ? -2.727 18.469 5.844 1 98.75 211 THR B CA 1
ATOM 3959 C C . THR B 1 211 ? -4.066 17.75 5.766 1 98.75 211 THR B C 1
ATOM 3961 O O . THR B 1 211 ? -4.254 16.875 4.918 1 98.75 211 THR B O 1
ATOM 3964 N N . THR B 1 212 ? -4.977 18.141 6.613 1 98.38 212 THR B N 1
ATOM 3965 C CA . THR B 1 212 ? -6.297 17.516 6.645 1 98.38 212 THR B CA 1
ATOM 3966 C C . THR B 1 212 ? -7.023 17.719 5.316 1 98.38 212 THR B C 1
ATOM 3968 O O . THR B 1 212 ? -7.602 16.781 4.766 1 98.38 212 THR B O 1
ATOM 3971 N N . LEU B 1 213 ? -6.953 18.938 4.801 1 98.56 213 LEU B N 1
ATOM 3972 C CA . LEU B 1 213 ? -7.59 19.25 3.527 1 98.56 213 LEU B CA 1
ATOM 3973 C C . LEU B 1 213 ? -7.07 18.344 2.418 1 98.56 213 LEU B C 1
ATOM 3975 O O . LEU B 1 213 ? -7.855 17.734 1.691 1 98.56 213 LEU B O 1
ATOM 3979 N N . LEU B 1 214 ? -5.789 18.234 2.322 1 98.69 214 LEU B N 1
ATOM 3980 C CA . LEU B 1 214 ? -5.168 17.469 1.25 1 98.69 214 LEU B CA 1
ATOM 3981 C C . LEU B 1 214 ? -5.461 15.977 1.412 1 98.69 214 LEU B C 1
ATOM 3983 O O . LEU B 1 214 ? -5.645 15.266 0.423 1 98.69 214 LEU B O 1
ATOM 3987 N N . LEU B 1 215 ? -5.449 15.492 2.676 1 98.75 215 LEU B N 1
ATOM 3988 C CA . LEU B 1 215 ? -5.789 14.102 2.926 1 98.75 215 LEU B CA 1
ATOM 3989 C C . LEU B 1 215 ? -7.215 13.797 2.482 1 98.75 215 LEU B C 1
ATOM 3991 O O . LEU B 1 215 ? -7.461 12.797 1.805 1 98.75 215 LEU B O 1
ATOM 3995 N N . LEU B 1 216 ? -8.164 14.695 2.83 1 98.25 216 LEU B N 1
ATOM 3996 C CA . LEU B 1 216 ? -9.555 14.523 2.426 1 98.25 216 LEU B CA 1
ATOM 3997 C C . LEU B 1 216 ? -9.68 14.508 0.907 1 98.25 216 LEU B C 1
ATOM 3999 O O . LEU B 1 216 ? -10.344 13.633 0.346 1 98.25 216 LEU B O 1
ATOM 4003 N N . GLN B 1 217 ? -8.977 15.375 0.286 1 98.19 217 GLN B N 1
ATOM 4004 C CA . GLN B 1 217 ? -9.047 15.492 -1.167 1 98.19 217 GLN B CA 1
ATOM 4005 C C . GLN B 1 217 ? -8.398 14.289 -1.843 1 98.19 217 GLN B C 1
ATOM 4007 O O . GLN B 1 217 ? -8.617 14.039 -3.031 1 98.19 217 GLN B O 1
ATOM 4012 N N . SER B 1 218 ? -7.566 13.586 -1.117 1 97.94 218 SER B N 1
ATOM 4013 C CA . SER B 1 218 ? -6.898 12.398 -1.65 1 97.94 218 SER B CA 1
ATOM 4014 C C . SER B 1 218 ? -7.645 11.125 -1.279 1 97.94 218 SER B C 1
ATOM 4016 O O . SER B 1 218 ? -7.117 10.023 -1.433 1 97.94 218 SER B O 1
ATOM 4018 N N . GLY B 1 219 ? -8.797 11.227 -0.657 1 96.88 219 GLY B N 1
ATOM 4019 C CA . GLY B 1 219 ? -9.68 10.094 -0.435 1 96.88 219 GLY B CA 1
ATOM 4020 C C . GLY B 1 219 ? -9.555 9.508 0.958 1 96.88 219 GLY B C 1
ATOM 4021 O O . GLY B 1 219 ? -10.211 8.516 1.279 1 96.88 21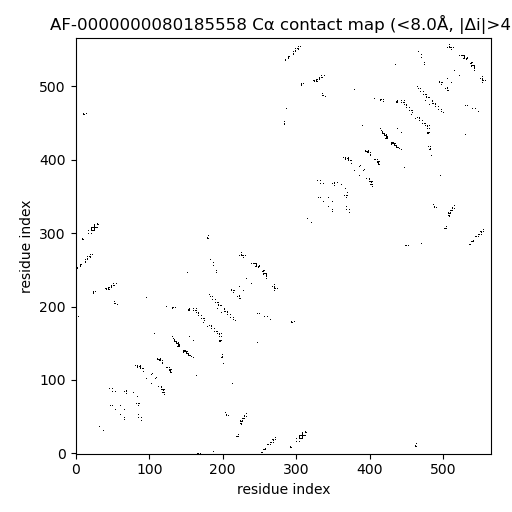9 GLY B O 1
ATOM 4022 N N . TYR B 1 220 ? -8.719 10.047 1.779 1 97.75 220 TYR B N 1
ATOM 4023 C CA . TYR B 1 220 ? -8.602 9.586 3.158 1 97.75 220 TYR B CA 1
ATOM 4024 C C . TYR B 1 220 ? -9.656 10.242 4.043 1 97.75 220 TYR B C 1
ATOM 4026 O O . TYR B 1 220 ? -9.32 10.984 4.973 1 97.75 220 TYR B O 1
ATOM 4034 N N . THR B 1 221 ? -10.914 9.883 3.832 1 95.19 221 THR B N 1
ATOM 4035 C CA . THR B 1 221 ? -12.047 10.609 4.398 1 95.19 221 THR B CA 1
ATOM 4036 C C . THR B 1 221 ? -12.203 10.289 5.883 1 95.19 221 THR B C 1
ATOM 4038 O O . THR B 1 221 ? -12.852 11.039 6.617 1 95.19 221 THR B O 1
ATOM 4041 N N . TYR B 1 222 ? -11.547 9.227 6.332 1 95 222 TYR B N 1
ATOM 4042 C CA . TYR B 1 222 ? -11.664 8.805 7.727 1 95 222 TYR B CA 1
ATOM 4043 C C . TYR B 1 222 ? -10.93 9.773 8.648 1 95 222 TYR B C 1
ATOM 4045 O O . TYR B 1 222 ? -11.133 9.758 9.867 1 95 222 TYR B O 1
ATOM 4053 N N . VAL B 1 223 ? -10.125 10.695 8.102 1 96.81 223 VAL B N 1
ATOM 4054 C CA . VAL B 1 223 ? -9.258 11.539 8.914 1 96.81 223 VAL B CA 1
ATOM 4055 C C . VAL B 1 223 ? -10.094 12.523 9.727 1 96.81 223 VAL B C 1
ATOM 4057 O O . VAL B 1 223 ? -9.609 13.102 10.703 1 96.81 223 VAL B O 1
ATOM 4060 N N . GLN B 1 224 ? -11.359 12.758 9.328 1 94.94 224 GLN B N 1
ATOM 4061 C CA . GLN B 1 224 ? -12.227 13.664 10.07 1 94.94 224 GLN B CA 1
ATOM 4062 C C . GLN B 1 224 ? -12.711 13.031 11.367 1 94.94 224 GLN B C 1
ATOM 4064 O O . GLN B 1 224 ? -13.258 13.711 12.234 1 94.94 224 GLN B O 1
ATOM 4069 N N . TYR B 1 225 ? -12.398 11.711 11.539 1 94.56 225 TYR B N 1
ATOM 4070 C CA . TYR B 1 225 ? -12.945 11 12.695 1 94.56 225 TYR B CA 1
ATOM 4071 C C . TYR B 1 225 ? -11.844 10.625 13.672 1 94.56 225 TYR B C 1
ATOM 4073 O O . TYR B 1 225 ? -12.102 9.977 14.695 1 94.56 225 TYR B O 1
ATOM 4081 N N . GLY B 1 226 ? -10.656 10.953 13.406 1 95.38 226 GLY B N 1
ATOM 4082 C CA . GLY B 1 226 ? -9.492 10.789 14.266 1 95.38 226 GLY B CA 1
ATOM 4083 C C . GLY B 1 226 ? -8.539 11.977 14.211 1 95.38 226 GLY B C 1
ATOM 4084 O O . GLY B 1 226 ? -8.234 12.484 13.125 1 95.38 226 GLY B O 1
ATOM 4085 N N . SER B 1 227 ? -8.047 12.383 15.32 1 97.06 227 SER B N 1
ATOM 4086 C CA . SER B 1 227 ? -7.246 13.594 15.406 1 97.06 227 SER B CA 1
ATOM 4087 C C . SER B 1 227 ? -5.773 13.305 15.148 1 97.06 227 SER B C 1
ATOM 4089 O O . SER B 1 227 ? -5.09 12.719 15.984 1 97.06 227 SER B O 1
ATOM 4091 N N . LEU B 1 228 ? -5.312 13.719 14.008 1 98.06 228 LEU B N 1
ATOM 4092 C CA . LEU B 1 228 ? -3.883 13.656 13.727 1 98.06 228 LEU B CA 1
ATOM 4093 C C . LEU B 1 228 ? -3.105 14.586 14.656 1 98.06 228 LEU B C 1
ATOM 4095 O O . LEU B 1 228 ? -1.993 14.258 15.078 1 98.06 228 LEU B O 1
ATOM 4099 N N . GLU B 1 229 ? -3.695 15.719 14.977 1 97.69 229 GLU B N 1
ATOM 4100 C CA . GLU B 1 229 ? -3.078 16.703 15.867 1 97.69 229 GLU B CA 1
ATOM 4101 C C . GLU B 1 229 ? -2.789 16.109 17.234 1 97.69 229 GLU B C 1
ATOM 4103 O O . GLU B 1 229 ? -1.761 16.406 17.844 1 97.69 229 GLU B O 1
ATOM 4108 N N . ASN B 1 230 ? -3.713 15.281 17.672 1 97.56 230 ASN B N 1
ATOM 4109 C CA . ASN B 1 230 ? -3.502 14.609 18.953 1 97.56 230 ASN B CA 1
ATOM 4110 C C . ASN B 1 230 ? -2.305 13.664 18.906 1 97.56 230 ASN B C 1
ATOM 4112 O O . ASN B 1 230 ? -1.513 13.609 19.859 1 97.56 230 ASN B O 1
ATOM 4116 N N . VAL B 1 231 ? -2.162 12.922 17.844 1 98.31 231 VAL B N 1
ATOM 4117 C CA . VAL B 1 231 ? -1.021 12.031 17.672 1 98.31 231 VAL B CA 1
ATOM 4118 C C . VAL B 1 231 ? 0.272 12.844 17.656 1 98.31 231 VAL B C 1
ATOM 4120 O O . VAL B 1 231 ? 1.255 12.461 18.297 1 98.31 231 VAL B O 1
ATOM 4123 N N . ILE B 1 232 ? 0.281 13.984 16.938 1 97.69 232 ILE B N 1
ATOM 4124 C CA . ILE B 1 232 ? 1.456 14.844 16.844 1 97.69 232 ILE B CA 1
ATOM 4125 C C . ILE B 1 232 ? 1.793 15.406 18.234 1 97.69 232 ILE B C 1
ATOM 4127 O O . ILE B 1 232 ? 2.955 15.406 18.641 1 97.69 232 ILE B O 1
ATOM 4131 N N . GLU B 1 233 ? 0.783 15.852 18.938 1 97.19 233 GLU B N 1
ATOM 4132 C CA . GLU B 1 233 ? 1.004 16.406 20.281 1 97.19 233 GLU B CA 1
ATOM 4133 C C . GLU B 1 233 ? 1.652 15.383 21.203 1 97.19 233 GLU B C 1
ATOM 4135 O O . GLU B 1 233 ? 2.582 15.711 21.938 1 97.19 233 GLU B O 1
ATOM 4140 N N . GLN B 1 234 ? 1.199 14.125 21.141 1 97.38 234 GLN B N 1
ATOM 4141 C CA . GLN B 1 234 ? 1.721 13.055 21.969 1 97.38 234 GLN B CA 1
ATOM 4142 C C . GLN B 1 234 ? 3.158 12.711 21.594 1 97.38 234 GLN B C 1
ATOM 4144 O O . GLN B 1 234 ? 3.871 12.07 22.375 1 97.38 234 GLN B O 1
ATOM 4149 N N . ASN B 1 235 ? 3.547 13.109 20.391 1 97.31 235 ASN B N 1
ATOM 4150 C CA . ASN B 1 235 ? 4.898 12.875 19.891 1 97.31 235 ASN B CA 1
ATOM 4151 C C . ASN B 1 235 ? 5.582 14.18 19.484 1 97.31 235 ASN B C 1
ATOM 4153 O O . ASN B 1 235 ? 6.301 14.227 18.484 1 97.31 235 ASN B O 1
ATOM 4157 N N . LYS B 1 236 ? 5.371 15.164 20.25 1 95.06 236 LYS B N 1
ATOM 4158 C CA . LYS B 1 236 ? 5.754 16.531 19.922 1 95.06 236 LYS B CA 1
ATOM 4159 C C . LYS B 1 236 ? 7.262 16.656 19.703 1 95.06 236 LYS B C 1
ATOM 4161 O O . LYS B 1 236 ? 7.711 17.297 18.75 1 95.06 236 LYS B O 1
ATOM 4166 N N . GLU B 1 237 ? 8.062 16.031 20.578 1 94.12 237 GLU B N 1
ATOM 4167 C CA . GLU B 1 237 ? 9.516 16.078 20.453 1 94.12 237 GLU B CA 1
ATOM 4168 C C . GLU B 1 237 ? 9.977 15.469 19.141 1 94.12 237 GLU B C 1
ATOM 4170 O O . GLU B 1 237 ? 10.797 16.047 18.422 1 94.12 237 GLU B O 1
ATOM 4175 N N . ALA B 1 238 ? 9.43 14.297 18.828 1 96.5 238 ALA B N 1
ATOM 4176 C CA . ALA B 1 238 ? 9.766 13.625 17.578 1 96.5 238 ALA B CA 1
ATOM 4177 C C . ALA B 1 238 ? 9.312 14.461 16.375 1 96.5 238 ALA B C 1
ATOM 4179 O O . ALA B 1 238 ? 9.977 14.461 15.336 1 96.5 238 ALA B O 1
ATOM 4180 N N . TYR B 1 239 ? 8.211 15.125 16.578 1 95.94 239 TYR B N 1
ATOM 4181 C CA . TYR B 1 239 ? 7.684 16 15.539 1 95.94 239 TYR B CA 1
ATOM 4182 C C . TYR B 1 239 ? 8.688 17.094 15.18 1 95.94 239 TYR B C 1
ATOM 4184 O O . TYR B 1 239 ? 9.086 17.219 14.023 1 95.94 239 TYR B O 1
ATOM 4192 N N . TYR B 1 240 ? 9.172 17.75 16.125 1 93 240 TYR B N 1
ATOM 4193 C CA . TYR B 1 240 ? 10.07 18.875 15.891 1 93 240 TYR B CA 1
ATOM 4194 C C . TYR B 1 240 ? 11.438 18.391 15.43 1 93 240 TYR B C 1
ATOM 4196 O O . TYR B 1 240 ? 12.094 19.031 14.609 1 93 240 TYR B O 1
ATOM 4204 N N . LEU B 1 241 ? 11.828 17.281 15.945 1 94.5 241 LEU B N 1
ATOM 4205 C CA . LEU B 1 241 ? 13.102 16.703 15.523 1 94.5 241 LEU B CA 1
ATOM 4206 C C . LEU B 1 241 ? 13.055 16.328 14.047 1 94.5 241 LEU B C 1
ATOM 4208 O O . LEU B 1 241 ? 14 16.609 13.297 1 94.5 241 LEU B O 1
ATOM 4212 N N . ALA B 1 242 ? 11.977 15.664 13.633 1 96.38 242 ALA B N 1
ATOM 4213 C CA . ALA B 1 242 ? 11.812 15.281 12.234 1 96.38 242 ALA B CA 1
ATOM 4214 C C . ALA B 1 242 ? 11.812 16.5 11.32 1 96.38 242 ALA B C 1
ATOM 4216 O O . ALA B 1 242 ? 12.445 16.5 10.266 1 96.38 242 ALA B O 1
ATOM 4217 N N . LEU B 1 243 ? 11.109 17.516 11.742 1 94.12 243 LEU B N 1
ATOM 4218 C CA . LEU B 1 243 ? 11.055 18.75 10.961 1 94.12 243 LEU B CA 1
ATOM 4219 C C . LEU B 1 243 ? 12.43 19.391 10.852 1 94.12 243 LEU B C 1
ATOM 4221 O O . LEU B 1 243 ? 12.867 19.75 9.758 1 94.12 243 LEU B O 1
ATOM 4225 N N . GLN B 1 244 ? 13.086 19.453 11.961 1 92.25 244 GLN B N 1
ATOM 4226 C CA . GLN B 1 244 ? 14.414 20.062 11.984 1 92.25 244 GLN B CA 1
ATOM 4227 C C . GLN B 1 244 ? 15.375 19.344 11.047 1 92.25 244 GLN B C 1
ATOM 4229 O O . GLN B 1 244 ? 16.078 19.984 10.266 1 92.25 244 GLN B O 1
ATOM 4234 N N . GLN B 1 245 ? 15.375 18.078 11.117 1 93.5 245 GLN B N 1
ATOM 4235 C CA . GLN B 1 245 ? 16.266 17.266 10.297 1 93.5 245 GLN B CA 1
ATOM 4236 C C . GLN B 1 245 ? 15.961 17.438 8.812 1 93.5 245 GLN B C 1
ATOM 4238 O O . GLN B 1 245 ? 16.875 17.469 7.988 1 93.5 245 GLN B O 1
ATOM 4243 N N . THR B 1 246 ? 14.773 17.562 8.5 1 94.56 246 THR B N 1
ATOM 4244 C CA . THR B 1 246 ? 14.367 17.656 7.102 1 94.56 246 THR B CA 1
ATOM 4245 C C . THR B 1 246 ? 14.492 19.078 6.59 1 94.56 246 THR B C 1
ATOM 4247 O O . THR B 1 246 ? 15.078 19.328 5.531 1 94.56 246 THR B O 1
ATOM 4250 N N . LEU B 1 247 ? 13.953 20.062 7.352 1 91.12 247 LEU B N 1
ATOM 4251 C CA . LEU B 1 247 ? 13.914 21.453 6.906 1 91.12 247 LEU B CA 1
ATOM 4252 C C . LEU B 1 247 ? 15.328 22 6.73 1 91.12 247 LEU B C 1
ATOM 4254 O O . LEU B 1 247 ? 15.57 22.844 5.855 1 91.12 247 LEU B O 1
ATOM 4258 N N . GLY B 1 248 ? 16.266 21.484 7.445 1 87.19 248 GLY B N 1
ATOM 4259 C CA . GLY B 1 248 ? 17.656 21.922 7.336 1 87.19 248 GLY B CA 1
ATOM 4260 C C . GLY B 1 248 ? 18.297 21.516 6.027 1 87.19 248 GLY B C 1
ATOM 4261 O O . GLY B 1 248 ? 19.344 22.062 5.652 1 87.19 248 GLY B O 1
ATOM 4262 N N . THR B 1 249 ? 17.609 20.656 5.309 1 90.56 249 THR B N 1
ATOM 4263 C CA . THR B 1 249 ? 18.25 20.109 4.117 1 90.56 249 THR B CA 1
ATOM 4264 C C . THR B 1 249 ? 17.438 20.438 2.869 1 90.56 249 THR B C 1
ATOM 4266 O O . THR B 1 249 ? 17.859 20.172 1.748 1 90.56 249 THR B O 1
ATOM 4269 N N . ILE B 1 250 ? 16.312 21.078 2.996 1 88.25 250 ILE B N 1
ATOM 4270 C CA . ILE B 1 250 ? 15.344 21.188 1.916 1 88.25 250 ILE B CA 1
ATOM 4271 C C . ILE B 1 250 ? 15.906 22.062 0.796 1 88.25 250 ILE B C 1
ATOM 4273 O O . ILE B 1 250 ? 15.617 21.844 -0.381 1 88.25 250 ILE B O 1
ATOM 4277 N N . ARG B 1 251 ? 16.781 22.969 1.111 1 85.06 251 ARG B N 1
ATOM 4278 C CA . ARG B 1 251 ? 17.297 23.906 0.12 1 85.06 251 ARG B CA 1
ATOM 4279 C C . ARG B 1 251 ? 18.609 23.422 -0.47 1 85.06 251 ARG B C 1
ATOM 4281 O O . ARG B 1 251 ? 19.188 24.078 -1.34 1 85.06 251 ARG B O 1
ATOM 4288 N N . THR B 1 252 ? 19.047 22.234 -0.018 1 88.19 252 THR B N 1
ATOM 4289 C CA . THR B 1 252 ? 20.234 21.641 -0.585 1 88.19 252 THR B CA 1
ATOM 4290 C C . THR B 1 252 ? 19.906 20.859 -1.852 1 88.19 252 THR B C 1
ATOM 4292 O O . THR B 1 252 ? 18.734 20.703 -2.205 1 88.19 252 THR B O 1
ATOM 4295 N N . ASP B 1 253 ? 20.953 20.328 -2.516 1 89.94 253 ASP B N 1
ATOM 4296 C CA . ASP B 1 253 ? 20.781 19.562 -3.748 1 89.94 253 ASP B CA 1
ATOM 4297 C C . ASP B 1 253 ? 20.234 18.172 -3.461 1 89.94 253 ASP B C 1
ATOM 4299 O O . ASP B 1 253 ? 19.703 17.5 -4.359 1 89.94 253 ASP B O 1
ATOM 4303 N N . THR B 1 254 ? 20.375 17.781 -2.221 1 91.5 254 THR B N 1
ATOM 4304 C CA . THR B 1 254 ? 19.922 16.453 -1.855 1 91.5 254 THR B CA 1
ATOM 4305 C C . THR B 1 254 ? 19.125 16.484 -0.551 1 91.5 254 THR B C 1
ATOM 4307 O O . THR B 1 254 ? 19.594 15.977 0.474 1 91.5 254 THR B O 1
ATOM 4310 N N . PRO B 1 255 ? 17.984 17.109 -0.63 1 93.06 255 PRO B N 1
ATOM 4311 C CA . PRO B 1 255 ? 17.188 17.156 0.591 1 93.06 255 PRO B CA 1
ATOM 4312 C C . PRO B 1 255 ? 16.922 15.773 1.175 1 93.06 255 PRO B C 1
ATOM 4314 O O . PRO B 1 255 ? 16.719 14.812 0.428 1 93.06 255 PRO B O 1
ATOM 4317 N N . ASN B 1 256 ? 17.094 15.664 2.445 1 94.94 256 ASN B N 1
ATOM 4318 C CA . ASN B 1 256 ? 16.75 14.438 3.158 1 94.94 256 ASN B CA 1
ATOM 4319 C C . ASN B 1 256 ? 15.305 14.477 3.664 1 94.94 256 ASN B C 1
ATOM 4321 O O . ASN B 1 256 ? 15.039 14.984 4.754 1 94.94 256 ASN B O 1
ATOM 4325 N N . TRP B 1 257 ? 14.438 13.867 2.936 1 96.06 257 TRP B N 1
ATOM 4326 C CA . TRP B 1 257 ? 13.008 13.898 3.236 1 96.06 257 TRP B CA 1
ATOM 4327 C C . TRP B 1 257 ? 12.656 12.859 4.297 1 96.06 257 TRP B C 1
ATOM 4329 O O . TRP B 1 257 ? 11.562 12.891 4.863 1 96.06 257 TRP B O 1
ATOM 4339 N N . GLN B 1 258 ? 13.578 11.922 4.633 1 96.5 258 GLN B N 1
ATOM 4340 C CA . GLN B 1 258 ? 13.273 10.672 5.328 1 96.5 258 GLN B CA 1
ATOM 4341 C C . GLN B 1 258 ? 12.75 10.938 6.734 1 96.5 258 GLN B C 1
ATOM 4343 O O . GLN B 1 258 ? 11.734 10.367 7.145 1 96.5 258 GLN B O 1
ATOM 4348 N N . PRO B 1 259 ? 13.375 11.859 7.48 1 96.88 259 PRO B N 1
ATOM 4349 C CA . PRO B 1 259 ? 12.891 12.039 8.852 1 96.88 259 PRO B CA 1
ATOM 4350 C C . PRO B 1 259 ? 11.445 12.516 8.914 1 96.88 259 PRO B C 1
ATOM 4352 O O . PRO B 1 259 ? 10.633 11.945 9.648 1 96.88 259 PRO B O 1
ATOM 4355 N N . TRP B 1 260 ? 11.062 13.461 8.141 1 97.25 260 TRP B N 1
ATOM 4356 C CA . TRP B 1 260 ? 9.711 13.992 8.141 1 97.25 260 TRP B CA 1
ATOM 4357 C C . TRP B 1 260 ? 8.727 12.984 7.559 1 97.25 260 TRP B C 1
ATOM 4359 O O . TRP B 1 260 ? 7.652 12.758 8.117 1 97.25 260 TRP B O 1
ATOM 4369 N N . LEU B 1 261 ? 9.156 12.344 6.449 1 97.81 261 LEU B N 1
ATOM 4370 C CA . LEU B 1 261 ? 8.289 11.391 5.773 1 97.81 261 LEU B CA 1
ATOM 4371 C C . LEU B 1 261 ? 7.902 10.25 6.711 1 97.81 261 LEU B C 1
ATOM 4373 O O . LEU B 1 261 ? 6.727 9.898 6.812 1 97.81 261 LEU B O 1
ATOM 4377 N N . VAL B 1 262 ? 8.875 9.719 7.387 1 98.44 262 VAL B N 1
ATOM 4378 C CA . VAL B 1 262 ? 8.641 8.586 8.281 1 98.44 262 VAL B CA 1
ATOM 4379 C C . VAL B 1 262 ? 7.773 9.023 9.461 1 98.44 262 VAL B C 1
ATOM 4381 O O . VAL B 1 262 ? 6.824 8.336 9.828 1 98.44 262 VAL B O 1
ATOM 4384 N N . PHE B 1 263 ? 8.039 10.172 10.078 1 98.5 263 PHE B N 1
ATOM 4385 C CA . PHE B 1 263 ? 7.234 10.672 11.18 1 98.5 263 PHE B CA 1
ATOM 4386 C C . PHE B 1 263 ? 5.785 10.875 10.75 1 98.5 263 PHE B C 1
ATOM 4388 O O . PHE B 1 263 ? 4.859 10.453 11.453 1 98.5 263 PHE B O 1
ATOM 4395 N N . PHE B 1 264 ? 5.629 11.531 9.578 1 98.69 264 PHE B N 1
ATOM 4396 C CA . PHE B 1 264 ? 4.32 11.852 9.016 1 98.69 264 PHE B CA 1
ATOM 4397 C C . PHE B 1 264 ? 3.494 10.586 8.828 1 98.69 264 PHE B C 1
ATOM 4399 O O . PHE B 1 264 ? 2.361 10.492 9.305 1 98.69 264 PHE B O 1
ATOM 4406 N N . LEU B 1 265 ? 4.09 9.578 8.203 1 98.81 265 LEU B N 1
ATOM 4407 C CA . LEU B 1 265 ? 3.381 8.344 7.887 1 98.81 265 LEU B CA 1
ATOM 4408 C C . LEU B 1 265 ? 3.107 7.535 9.148 1 98.81 265 LEU B C 1
ATOM 4410 O O . LEU B 1 265 ? 2.039 6.934 9.289 1 98.81 265 LEU B O 1
ATOM 4414 N N . ARG B 1 266 ? 4.055 7.508 10.07 1 98.75 266 ARG B N 1
ATOM 4415 C CA . ARG B 1 266 ? 3.836 6.82 11.336 1 98.75 266 ARG B CA 1
ATOM 4416 C C . ARG B 1 266 ? 2.699 7.465 12.125 1 98.75 266 ARG B C 1
ATOM 4418 O O . ARG B 1 266 ? 1.907 6.77 12.766 1 98.75 266 ARG B O 1
ATOM 4425 N N . SER B 1 267 ? 2.648 8.797 12.078 1 98.75 267 SER B N 1
ATOM 4426 C CA . SER B 1 267 ? 1.585 9.516 12.773 1 98.75 267 SER B CA 1
ATOM 4427 C C . SER B 1 267 ? 0.218 9.188 12.188 1 98.75 267 SER B C 1
ATOM 4429 O O . SER B 1 267 ? -0.751 8.984 12.922 1 98.75 267 SER B O 1
ATOM 4431 N N . LEU B 1 268 ? 0.145 9.117 10.883 1 98.81 268 LEU B N 1
ATOM 4432 C CA . LEU B 1 268 ? -1.102 8.727 10.234 1 98.81 268 LEU B CA 1
ATOM 4433 C C . LEU B 1 268 ? -1.49 7.305 10.609 1 98.81 268 LEU B C 1
ATOM 4435 O O . LEU B 1 268 ? -2.668 7.02 10.844 1 98.81 268 LEU B O 1
ATOM 4439 N N . ALA B 1 269 ? -0.496 6.41 10.617 1 98.69 269 ALA B N 1
ATOM 4440 C CA . ALA B 1 269 ? -0.766 5.02 10.984 1 98.69 269 ALA B CA 1
ATOM 4441 C C . ALA B 1 269 ? -1.279 4.922 12.422 1 98.69 269 ALA B C 1
ATOM 4443 O O . ALA B 1 269 ? -2.174 4.125 12.711 1 98.69 269 ALA B O 1
ATOM 4444 N N . GLU B 1 270 ? -0.714 5.723 13.281 1 98.44 270 GLU B N 1
ATOM 4445 C CA . GLU B 1 270 ? -1.173 5.75 14.664 1 98.44 270 GLU B CA 1
ATOM 4446 C C . GLU B 1 270 ? -2.6 6.285 14.766 1 98.44 270 GLU B C 1
ATOM 4448 O O . GLU B 1 270 ? -3.396 5.793 15.562 1 98.44 270 GLU B O 1
ATOM 4453 N N . GLN B 1 271 ? -2.918 7.324 14 1 98.12 271 GLN B N 1
ATOM 4454 C CA . GLN B 1 271 ? -4.285 7.836 13.93 1 98.12 271 GLN B CA 1
ATOM 4455 C C . GLN B 1 271 ? -5.262 6.738 13.531 1 98.12 271 GLN B C 1
ATOM 4457 O O . GLN B 1 271 ? -6.332 6.602 14.125 1 98.12 271 GLN B O 1
ATOM 4462 N N . VAL B 1 272 ? -4.918 5.941 12.539 1 97.44 272 VAL B N 1
ATOM 4463 C CA . VAL B 1 272 ? -5.738 4.844 12.031 1 97.44 272 VAL B CA 1
ATOM 4464 C C . VAL B 1 272 ? -5.938 3.801 13.133 1 97.44 272 VAL B C 1
ATOM 4466 O O . VAL B 1 272 ? -7.055 3.33 13.359 1 97.44 272 VAL B O 1
ATOM 4469 N N . THR B 1 273 ? -4.852 3.436 13.812 1 97 273 THR B N 1
ATOM 4470 C CA . THR B 1 273 ? -4.922 2.455 14.891 1 97 273 THR B CA 1
ATOM 4471 C C . THR B 1 273 ? -5.883 2.922 15.984 1 97 273 THR B C 1
ATOM 4473 O O . THR B 1 273 ? -6.68 2.133 16.5 1 97 273 THR B O 1
ATOM 4476 N N . GLY B 1 274 ? -5.793 4.203 16.312 1 95.25 274 GLY B N 1
ATOM 4477 C CA . GLY B 1 274 ? -6.711 4.762 17.297 1 95.25 274 GLY B CA 1
ATOM 4478 C C . GLY B 1 274 ? -8.164 4.711 16.844 1 95.25 274 GLY B C 1
ATOM 4479 O O . GLY B 1 274 ? -9.047 4.371 17.641 1 95.25 274 GLY B O 1
ATOM 4480 N N . LEU B 1 275 ? -8.398 5.062 15.602 1 93.62 275 LEU B N 1
ATOM 4481 C CA . LEU B 1 275 ? -9.758 5.059 15.062 1 93.62 275 LEU B CA 1
ATOM 4482 C C . LEU B 1 275 ? -10.32 3.641 15.008 1 93.62 275 LEU B C 1
ATOM 4484 O O . LEU B 1 275 ? -11.492 3.42 15.312 1 93.62 275 LEU B O 1
ATOM 4488 N N . GLU B 1 276 ? -9.477 2.66 14.609 1 92 276 GLU B N 1
ATOM 4489 C CA . GLU B 1 276 ? -9.891 1.26 14.586 1 92 276 GLU B CA 1
ATOM 4490 C C . GLU B 1 276 ? -10.359 0.797 15.961 1 92 276 GLU B C 1
ATOM 4492 O O . GLU B 1 276 ? -11.367 0.1 16.078 1 92 276 GLU B O 1
ATOM 4497 N N . ARG B 1 277 ? -9.664 1.177 16.953 1 91.44 277 ARG B N 1
ATOM 4498 C CA . ARG B 1 277 ? -10.023 0.813 18.312 1 91.44 277 ARG B CA 1
ATOM 4499 C C . ARG B 1 277 ? -11.367 1.422 18.703 1 91.44 277 ARG B C 1
ATOM 4501 O O . ARG B 1 277 ? -12.188 0.768 19.359 1 91.44 277 ARG B O 1
ATOM 4508 N N . LYS B 1 278 ? -11.594 2.66 18.297 1 87.69 278 LYS B N 1
ATOM 4509 C CA . LYS B 1 278 ? -12.836 3.348 18.625 1 87.69 278 LYS B CA 1
ATOM 4510 C C . LYS B 1 278 ? -14.023 2.695 17.922 1 87.69 278 LYS B C 1
ATOM 4512 O O . LYS B 1 278 ? -15.109 2.574 18.5 1 87.69 278 LYS B O 1
ATOM 4517 N N . VAL B 1 279 ? -13.844 2.262 16.688 1 84.88 279 VAL B N 1
ATOM 4518 C CA . VAL B 1 279 ? -14.914 1.669 15.883 1 84.88 279 VAL B CA 1
ATOM 4519 C C . VAL B 1 279 ? -15.234 0.27 16.406 1 84.88 279 VAL B C 1
ATOM 4521 O O . VAL B 1 279 ? -16.391 -0.138 16.438 1 84.88 279 VAL B O 1
ATOM 4524 N N . GLU B 1 280 ? -14.195 -0.465 16.812 1 81.25 280 GLU B N 1
ATOM 4525 C CA . GLU B 1 280 ? -14.391 -1.807 17.359 1 81.25 280 GLU B CA 1
ATOM 4526 C C . GLU B 1 280 ? -15.164 -1.763 18.672 1 81.25 280 GLU B C 1
ATOM 4528 O O . GLU B 1 280 ? -15.961 -2.654 18.953 1 81.25 280 GLU B O 1
ATOM 4533 N N . ARG B 1 281 ? -14.898 -0.788 19.453 1 75.56 281 ARG B N 1
ATOM 4534 C CA . ARG B 1 281 ? -15.57 -0.648 20.734 1 75.56 281 ARG B CA 1
ATOM 4535 C C . ARG B 1 281 ? -17.047 -0.291 20.547 1 75.56 281 ARG B C 1
ATOM 4537 O O . ARG B 1 281 ? -17.875 -0.577 21.406 1 75.56 281 ARG B O 1
ATOM 4544 N N . GLU B 1 282 ? -17.344 0.261 19.469 1 64.62 282 GLU B N 1
ATOM 4545 C CA . GLU B 1 282 ? -18.734 0.659 19.234 1 64.62 282 GLU B CA 1
ATOM 4546 C C . GLU B 1 282 ? -19.547 -0.493 18.641 1 64.62 282 GLU B C 1
ATOM 4548 O O . GLU B 1 282 ? -20.766 -0.469 18.656 1 64.62 282 GLU B O 1
ATOM 4553 N N . ASN B 1 283 ? -18.875 -1.587 18.047 1 57.81 283 ASN B N 1
ATOM 4554 C CA . ASN B 1 283 ? -19.578 -2.762 17.547 1 57.81 283 ASN B CA 1
ATOM 4555 C C . ASN B 1 283 ? -19.781 -3.809 18.625 1 57.81 283 ASN B C 1
ATOM 4557 O O . ASN B 1 283 ? -18.891 -4.023 19.453 1 57.81 283 ASN B O 1
#

Solvent-accessible surface area (backbone atoms only — not comparable to full-atom values): 30321 Å² total; per-residue (Å²): 128,88,72,67,85,59,63,74,56,44,52,64,56,43,46,46,50,24,51,51,28,16,49,41,23,20,55,66,37,53,45,80,61,55,66,68,56,49,51,52,38,27,51,54,16,48,37,38,26,47,28,22,43,45,33,67,75,66,50,80,66,44,51,68,56,46,45,51,52,62,74,46,55,81,59,79,74,53,86,47,72,66,50,14,46,48,52,11,42,48,55,42,50,51,48,44,74,74,40,41,93,75,56,66,82,40,68,67,46,52,27,48,52,42,25,43,36,37,64,57,30,73,92,41,60,87,46,51,45,42,68,26,83,55,79,63,66,53,83,46,78,38,93,87,75,49,73,67,62,85,39,57,76,33,46,46,42,82,48,30,65,59,52,48,52,51,50,37,49,48,53,54,49,44,65,71,67,60,63,58,50,65,70,58,54,51,49,52,51,47,51,51,48,61,39,37,39,51,36,79,70,60,48,70,57,48,46,55,51,50,48,52,43,53,37,43,70,67,60,41,63,67,55,61,45,25,30,55,36,38,46,44,44,79,36,42,68,61,49,54,50,18,44,51,63,17,56,72,23,58,88,49,97,68,34,46,55,60,49,37,46,52,52,54,46,52,38,52,48,49,29,50,55,54,39,51,54,55,54,53,70,73,101,130,88,72,68,85,57,60,74,56,44,51,62,55,44,45,46,49,24,51,50,27,15,49,41,22,19,54,66,36,53,45,80,61,56,66,69,57,49,51,50,37,26,52,54,16,47,37,38,26,47,28,23,43,46,34,68,75,68,49,81,66,45,51,68,57,47,45,52,51,65,73,48,52,83,57,80,76,54,86,47,73,66,52,13,46,46,52,11,42,48,55,42,50,52,46,42,75,72,41,40,92,74,56,65,83,38,69,68,46,52,26,48,50,43,25,44,37,36,64,58,29,72,93,40,60,89,47,50,45,43,69,26,84,56,79,61,65,53,83,45,77,38,94,88,75,47,72,66,61,86,39,58,77,33,44,45,42,83,49,30,63,59,53,49,51,50,50,36,49,48,53,54,50,41,64,71,67,59,62,58,50,66,69,58,52,51,49,53,51,47,52,50,49,61,40,35,40,50,36,80,68,61,48,68,56,46,45,55,51,50,48,51,44,52,37,42,71,69,61,41,63,66,54,60,44,27,30,54,35,38,48,44,44,79,37,43,68,61,46,52,50,19,43,52,60,17,55,74,23,58,86,49,98,68,34,45,54,60,49,35,46,52,52,52,46,50,38,51,50,49,29,48,53,53,39,51,53,56,55,54,69,73,101

Secondary structure (DSSP, 8-state):
---GGG----HHHHHHHHHHHHHHHHHHHS----HHHHHHHHHHHHHHHHHHHHHHTT----HHHHHHHHHTTT-----SHHHHHHHHHHHHHHHHHHHGGG---SHHHHHHHHHHHTTT-GGGTTTTTS--SS--B-----TTS---S---BPPPTTTHHHHHHHHHHHHHHHHHHT-S-HHHHHHHHHHHHHHH--SSS-HHHHHHHHHHHHHHHTT-GGGGGS-HHHHHHHTHHHHHHHHHHHHTTTTSSS---HHHHHHHHHHHHHHHHHHHHHHHHH-/---GGG----HHHHHHHHHHHHHHHHHHHS----HHHHHHHHHHHHHHHHHHHHHHTT----HHHHHHHHHSTT-----SHHHHHHHHHHHHHHHHHHHGGG---SHHHHHHHHHHHTTT-GGGTTTTTS--SS--B-----TTS---S---BPPPTTTHHHHHHHHHHHHHHHHHHT-S-HHHHHHHHHHHHHHH--SSS-HHHHHHHHHHHHHHHTT-GGGGGS-HHHHHHHTHHHHHHHHHHHHTTTTSSS---HHHHHHHHHHHHHHHHHHHHHHHHH-

InterPro domains:
  IPR003812 Fido domain [PF02661] (104-215)
  IPR003812 Fido domain [PS51459] (105-266)
  IPR036597 Fido-like domain superfamily [G3DSA:1.10.3290.10] (15-283)
  IPR036597 Fido-like domain superfamily [SSF140931] (82-274)
  IPR040198 Fido domain-containing protein [PTHR13504] (18-274)

pLDDT: mean 89.92, std 13.39, range [40.25, 98.81]

Foldseek 3Di:
DFPPVLDDCDPLLVVLVVLLVVLLVVVVPVPDDPPVLLVVLLLLQLLLQLVLLLVLVPDDDDSVNLNVLVVVVVPLCPPDQSSLLSVLLSVLLVCLLVQLQPQAQALQSLLVSQCSNNVRPPVCPVARSHWDPQWDFDQLQDPPRDSPDDRQGAAGLVCLVVLRRVLSVVLVVCVVVVPDDLLSNLLSSLLSQSRNVGHRDDSSVSSLSVSLSSCVNSSSSCCSSFHLSNLCSVVSVLQSVLSVQQSVPRPDPNGDSPSSSSVSSVSSSVRSVVVVVVVVVVD/DFPLVLDDCDPLLVVLVVLLVVLLVVVVPVPDDPPVLLVVLLVLQLLLQLVLLLVLVPDDDDSVNLNVLVVVVVPLCPPDQSSLQSVLLSVLLVCLLVQLQPQQQALQSLLVSQCSNNVRPPVCPVARSHWDPQWDFDQLQDPPRDSPDDRQGAAGLVCLVVLRRVLSVVLVVCVVVVPDDLLSNLLSSLLSQSRNVGHPDDSSVSSLSVSVSSCVNNSSSCCSSFHLSNLCSVVVVLQSVLSVQQSVPRPDPNGDSPSSSSVSSVSSSVRSVVVVVVVVVVD

Sequence (566 aa):
MIRSDTIQITPEILALIARLNEFKGAWRAMGTLAPERLRGLRRVALIESIGSSIRIEGSKLTDREVERLLSNAQIRTFAAGDEQEVAGYAELMERIFSFWQHIPFTVNHIKQLHRDLLAYSEKDAWHRGHYKTTSNSAAAFEENGVQTGVVPQTATPFDTPRLMSELVSWVQEERTAGRLHPLLIIALSIAVFLEIHPFQHGNGRLSRVLTTLLLLQSGYTYVQYGSLENVIEQNKEAYYLALQQTLGTIRTDTPNWQPWLVFFLRSLAEQVTGLERKVERENMIRSDTIQITPEILALIARLNEFKGAWRAMGTLAPERLRGLRRVALIESIGSSIRIEGSKLTDREVERLLSNAQIRTFAAGDEQEVAGYAELMERIFSFWQHIPFTVNHIKQLHRDLLAYSEKDAWHRGHYKTTSNSAAAFEENGVQTGVVPQTATPFDTPRLMSELVSWVQEERTAGRLHPLLIIALSIAVFLEIHPFQHGNGRLSRVLTTLLLLQSGYTYVQYGSLENVIEQNKEAYYLALQQTLGTIRTDTPNWQPWLVFFLRSLAEQVTGLERKVEREN

Organism: NCBI:txid1233